Protein AF-A0AAD2CI88-F1 (afdb_monomer)

Radius of gyration: 30.56 Å; Cα contacts (8 Å, |Δi|>4): 1218; chains: 1; bounding box: 74×88×108 Å

Solvent-accessible surface area (backbone atoms only — not comparable to full-atom values): 35414 Å² total; per-residue (Å²): 137,89,85,87,88,86,86,88,86,83,91,82,88,84,83,92,80,89,82,88,83,88,84,79,89,81,93,81,83,82,85,84,79,90,78,85,81,83,79,87,83,88,81,89,80,89,86,83,88,88,83,92,88,80,89,84,87,88,83,90,80,83,90,82,88,82,75,77,81,75,68,67,74,74,67,67,76,76,66,79,84,73,79,60,96,76,80,65,57,70,57,57,52,53,48,46,48,33,48,57,54,21,67,48,64,46,32,36,42,23,34,63,41,75,59,78,66,68,66,39,58,63,56,48,38,48,46,55,69,71,53,85,77,88,59,30,49,41,25,52,69,51,36,17,25,43,18,31,18,50,46,49,50,43,48,74,73,64,55,44,35,74,95,76,44,50,28,28,37,35,36,30,16,28,45,42,80,63,30,44,57,44,52,20,32,19,36,50,17,22,48,70,37,85,64,34,42,26,36,36,37,57,73,33,27,53,40,52,47,51,52,50,20,51,73,64,75,23,62,25,33,35,35,32,40,42,52,63,48,61,80,62,38,34,27,39,42,40,31,40,65,90,41,66,42,45,47,70,56,45,52,54,32,42,53,46,15,43,58,49,48,50,53,36,54,76,71,63,36,55,76,92,52,71,96,57,83,62,64,64,59,78,41,81,47,87,53,64,70,61,47,42,52,53,51,47,56,50,34,53,39,50,48,66,42,88,84,65,88,64,92,69,70,77,41,71,33,57,90,38,32,40,22,44,30,10,35,13,13,39,38,23,63,55,54,54,46,44,40,68,26,34,25,44,50,86,59,44,37,49,45,62,65,38,47,77,26,90,86,40,70,16,37,52,84,37,66,68,57,46,50,51,42,46,47,42,21,63,78,64,68,31,61,29,24,39,30,23,14,20,25,21,30,24,34,20,34,30,38,44,38,96,87,68,57,59,44,79,34,44,34,62,54,38,52,47,50,51,42,59,52,38,42,70,76,45,65,54,28,20,41,20,23,30,64,83,62,53,57,31,47,48,52,44,34,43,74,60,48,31,41,73,41,63,28,44,69,52,70,72,50,19,38,53,55,14,59,75,26,48,91,42,97,56,26,21,48,29,16,41,38,57,82,23,36,34,18,31,51,91,66,70,51,45,40,21,14,64,61,52,47,34,57,55,50,18,52,49,42,46,37,56,76,69,69,48,96,62,48,73,58,63,79,50,67,80,52,56,75,63,84,33,74,49,80,45,72,33,33,26,67,84,62,34,54,69,60,44,52,57,50,46,58,53,44,50,53,50,48,54,59,53,37,70,38,92,92,46,60,43,41,75,47,83,78,60,73,56,61,51,36,32,32,62,46,92,86,54,22,33,39,32,43,30,76,47,95,86,50,38,30,37,41,38,39,39,37,18,84,34,71,66,54,38,41,66,73,47,44,53,56,46,54,62,63,42,54,92,45,57,83,52,33,44,54,64,63,65,74,71,101

Sequence (641 aa):
MKLTIFYLLPCAAWTFVSKAPSSRNAAVPHPRNNYENPAPSTRILSALGPSIGSDGDLMAGGKTTTSSPIDDAYLTGFFVSDCDNTNMPPTLKKILQSIDDLASGSDVRGRFIDHPRLGNLREVTKAIVQDNSNLPALTPFATHCLGYAFATMLKKQGFTGRRGEDVVVCIGRDPRSHGSRLADVFGRGAEAVDGVRVVYTGIATTPSLFSFCRSSRCDGGVMVTASHLPADRNGLKFFTADGGFEKKQIAEMIDIAKQYAQRWHDMGMIPPSSGSDGVFCSEWVDWMPYYEDELKASLMKEVFGRGSQEEHSEKPLEGLKIVLNSGNGSGGFFRKVLSDLGADMSASLHTEPLASFPAGIPNPENDEMMKETIEACRSSEADMGILLDTDADRCGMVLKSRNHGYEPLIKNRLIAMMGVIMARQSPGCAIVTDSVTSTGLSAFLNDLGLIHIRHVRGYANVIRKARSFAETIVNAETAIETSGHCALKENDYLDDGTYTAIKVIGLMARAKATNADSYVLDLISSLQELPLVSELRLTAVDGKLDTLARVFDVVEQNIELYCAKEDNNWLIDSDNQEGIRVSTGDDGGYFMIRKSLHDPVLSLQIESTSREDAVGVVVNPLLSIFEDNRSDVDLSSLRAF

Foldseek 3Di:
DDDDDDDDDDDDDDDDDDDDDDDDDDDDDDDDDDDDDDDDDDDDDDDDDDDDDDDDDDDDDDDDDDDDDDDVVVVVVPDPPPPDPPPDDPLLVQVLVLLVQQQDFLWGKWFEFEFDLWDFSVRVSVSVVPDPPPIRYDYLLSLLLLLLLQLVVLVVVPQQAPPNAAAEEEEEEKLQPCQQSSLQSSQNSNPVDPRYFYEYAYHAFPLLQLVVLLVVNHQKYWYWAPWQDDLSMIIIWIDHNQGTGGSVSSNSSSVSSSVVSVVRVVVRTGDRGDPDSGRDTPYYDHRVVVVLVVLLVLLVCLQPPPDPPDDDPLQLQAPAEEEEEALLASCLCVLVSNVSNHYRHPLYHNSHRDSVSPQHFFFLPDPSSVVVQLVSCQVVVGQKYWGAIRSQLFIKMWHQDPPPGIDICAALNLVLLVLLLCLVVPNAAEAEEELQHFLLSCVSSVVSNYHYAYDHDDLRGQLVVQVVCCPPPNRHQWRAYSRGQIAGVVSVGRRGRSSSVSNVSSVVSNCVVVVPPDGSSVSCVSRDAAPDKDKDKKAFPVFDLVLLVVLLVQLLVLVVVVCPDPPAQWDWDPSRDFRTKTARHPSRWIWGWGQDSSGRIIIIITGDNDPVCCCVRPLVSSCVSCVVVCNGIPCVRSVVD

InterPro domains:
  IPR005841 Alpha-D-phosphohexomutase superfamily [PR00509] (220-234)
  IPR005841 Alpha-D-phosphohexomutase superfamily [PR00509] (319-338)
  IPR005841 Alpha-D-phosphohexomutase superfamily [PR00509] (353-366)
  IPR005841 Alpha-D-phosphohexomutase superfamily [PR00509] (382-397)
  IPR005844 Alpha-D-phosphohexomutase, alpha/beta/alpha domain I [PF02878] (138-255)
  IPR005845 Alpha-D-phosphohexomutase, alpha/beta/alpha domain II [PF02879] (318-399)
  IPR005846 Alpha-D-phosphohexomutase, alpha/beta/alpha domain III [PF02880] (412-515)
  IPR016055 Alpha-D-phosphohexomutase, alpha/beta/alpha I/II/III [SSF53738] (137-297)
  IPR016055 Alpha-D-phosphohexomutase, alpha/beta/alpha I/II/III [SSF53738] (314-400)
  IPR016055 Alpha-D-phosphohexomutase, alpha/beta/alpha I/II/III [SSF53738] (412-514)
  IPR050060 Phosphoglucosamine mutase [PTHR42946] (100-620)

Structure (mmCIF, N/CA/C/O backbone):
data_AF-A0AAD2CI88-F1
#
_entry.id   AF-A0AAD2CI88-F1
#
loop_
_atom_site.group_PDB
_atom_site.id
_atom_site.type_symbol
_atom_site.label_atom_id
_atom_site.label_alt_id
_atom_site.label_comp_id
_atom_site.label_asym_id
_atom_site.label_entity_id
_atom_site.label_seq_id
_atom_site.pdbx_PDB_ins_code
_atom_site.Cartn_x
_atom_site.Cartn_y
_atom_site.Cartn_z
_atom_site.occupancy
_atom_site.B_iso_or_equiv
_atom_site.auth_seq_id
_atom_site.auth_comp_id
_atom_site.auth_asym_id
_atom_site.auth_atom_id
_atom_site.pdbx_PDB_model_num
ATOM 1 N N . MET A 1 1 ? 45.113 -13.244 28.936 1.00 31.86 1 MET A N 1
ATOM 2 C CA . MET A 1 1 ? 45.527 -14.535 28.346 1.00 31.86 1 MET A CA 1
ATOM 3 C C . MET A 1 1 ? 44.259 -15.315 28.035 1.00 31.86 1 MET A C 1
ATOM 5 O O . MET A 1 1 ? 43.487 -15.559 28.949 1.00 31.86 1 MET A O 1
ATOM 9 N N . LYS A 1 2 ? 43.985 -15.551 26.747 1.00 29.66 2 LYS A N 1
ATOM 10 C CA . LYS A 1 2 ? 42.793 -16.240 26.223 1.00 29.66 2 LYS A CA 1
ATOM 11 C C . LYS A 1 2 ? 42.933 -17.752 26.423 1.00 29.66 2 LYS A C 1
ATOM 13 O O . LYS A 1 2 ? 44.027 -18.257 26.192 1.00 29.66 2 LYS A O 1
ATOM 18 N N . LEU A 1 3 ? 41.844 -18.460 26.718 1.00 26.05 3 LEU A N 1
ATOM 19 C CA . LEU A 1 3 ? 41.716 -19.870 26.345 1.00 26.05 3 LEU A CA 1
ATOM 20 C C . LEU A 1 3 ? 40.320 -20.119 25.762 1.00 26.05 3 LEU A C 1
ATOM 22 O O . LEU A 1 3 ? 39.302 -19.886 26.406 1.00 26.05 3 LEU A O 1
ATOM 26 N N . THR A 1 4 ? 40.333 -20.537 24.503 1.00 30.56 4 THR A N 1
ATOM 27 C CA . THR A 1 4 ? 39.201 -20.858 23.635 1.00 30.56 4 THR A CA 1
ATOM 28 C C . THR A 1 4 ? 38.898 -22.351 23.759 1.00 30.56 4 THR A C 1
ATOM 30 O O . THR A 1 4 ? 39.833 -23.151 23.752 1.00 30.56 4 THR A O 1
ATOM 33 N N . ILE A 1 5 ? 37.623 -22.739 23.820 1.00 32.66 5 ILE A N 1
ATOM 34 C CA . ILE A 1 5 ? 37.182 -24.139 23.722 1.00 32.66 5 ILE A CA 1
ATOM 35 C C . ILE A 1 5 ? 36.408 -24.303 22.408 1.00 32.66 5 ILE A C 1
ATOM 37 O O . ILE A 1 5 ? 35.392 -23.648 22.197 1.00 32.66 5 ILE A O 1
ATOM 41 N N . PHE A 1 6 ? 36.920 -25.174 21.536 1.00 27.28 6 PHE A N 1
ATOM 42 C CA . PHE A 1 6 ? 36.255 -25.708 20.346 1.00 27.28 6 PHE A CA 1
ATOM 43 C C . PHE A 1 6 ? 35.729 -27.112 20.669 1.00 27.28 6 PHE A C 1
ATOM 45 O O . PHE A 1 6 ? 36.460 -27.907 21.258 1.00 27.28 6 PHE A O 1
ATOM 52 N N . TYR A 1 7 ? 34.516 -27.438 20.220 1.00 28.67 7 TYR A N 1
ATOM 53 C CA . TYR A 1 7 ? 34.038 -28.818 20.108 1.00 28.67 7 TYR A CA 1
ATOM 54 C C . TYR A 1 7 ? 33.709 -29.139 18.645 1.00 28.67 7 TYR A C 1
ATOM 56 O O . TYR A 1 7 ? 32.973 -28.414 17.980 1.00 28.67 7 TYR A O 1
ATOM 64 N N . LEU A 1 8 ? 34.314 -30.230 18.172 1.00 25.98 8 LEU A N 1
ATOM 65 C CA . LEU A 1 8 ? 34.150 -30.897 16.880 1.00 25.98 8 LEU A CA 1
ATOM 66 C C . LEU A 1 8 ? 33.078 -31.991 16.989 1.00 25.98 8 LEU A C 1
ATOM 68 O O . LEU A 1 8 ? 33.104 -32.742 17.960 1.00 25.98 8 LEU A O 1
ATOM 72 N N . LEU A 1 9 ? 32.247 -32.163 15.955 1.00 27.36 9 LEU A N 1
ATOM 73 C CA . LEU A 1 9 ? 31.550 -33.416 15.611 1.00 27.36 9 LEU A CA 1
ATOM 74 C C . LEU A 1 9 ? 31.450 -33.542 14.065 1.00 27.36 9 LEU A C 1
ATOM 76 O O . LEU A 1 9 ? 31.544 -32.523 13.380 1.00 27.36 9 LEU A O 1
ATOM 80 N N . PRO A 1 10 ? 31.355 -34.766 13.498 1.00 34.53 10 PRO A N 1
ATOM 81 C CA . PRO A 1 10 ? 32.061 -35.127 12.267 1.00 34.53 10 PRO A CA 1
ATOM 82 C C . PRO A 1 10 ? 31.177 -35.367 11.030 1.00 34.53 10 PRO A C 1
ATOM 84 O O . PRO A 1 10 ? 30.006 -35.728 11.122 1.00 34.53 10 PRO A O 1
ATOM 87 N N . CYS A 1 11 ? 31.816 -35.254 9.860 1.00 23.48 11 CYS A N 1
ATOM 88 C CA . CYS A 1 11 ? 31.348 -35.734 8.559 1.00 23.48 11 CYS A CA 1
ATOM 89 C C . CYS A 1 11 ? 31.161 -37.259 8.526 1.00 23.48 11 CYS A C 1
ATOM 91 O O . CYS A 1 11 ? 32.063 -38.003 8.911 1.00 23.48 11 CYS A O 1
ATOM 93 N N . ALA A 1 12 ? 30.071 -37.716 7.908 1.00 27.89 12 ALA A N 1
ATOM 94 C CA . ALA A 1 12 ? 29.965 -39.058 7.343 1.00 27.89 12 ALA A CA 1
ATOM 95 C C . ALA A 1 12 ? 29.421 -38.962 5.909 1.00 27.89 12 ALA A C 1
ATOM 97 O O . ALA A 1 12 ? 28.292 -38.535 5.680 1.00 27.89 12 ALA A O 1
ATOM 98 N N . ALA A 1 13 ? 30.263 -39.343 4.950 1.00 25.88 13 ALA A N 1
ATOM 99 C CA . ALA A 1 13 ? 29.931 -39.526 3.545 1.00 25.88 13 ALA A CA 1
ATOM 100 C C . ALA A 1 13 ? 29.428 -40.957 3.322 1.00 25.88 13 ALA A C 1
ATOM 102 O O . ALA A 1 13 ? 30.068 -41.891 3.801 1.00 25.88 13 ALA A O 1
ATOM 103 N N . TRP A 1 14 ? 28.346 -41.136 2.560 1.00 24.45 14 TRP A N 1
ATOM 104 C CA . TRP A 1 14 ? 27.978 -42.426 1.967 1.00 24.45 14 TRP A CA 1
ATOM 105 C C . TRP A 1 14 ? 27.613 -42.249 0.490 1.00 24.45 14 TRP A C 1
ATOM 107 O O . TRP A 1 14 ? 26.975 -41.282 0.081 1.00 24.45 14 TRP A O 1
ATOM 117 N N . THR A 1 15 ? 28.125 -43.184 -0.297 1.00 25.20 15 THR A N 1
ATOM 118 C CA . THR A 1 15 ? 28.260 -43.227 -1.752 1.00 25.20 15 THR A CA 1
ATOM 119 C C . THR A 1 15 ? 27.010 -43.738 -2.476 1.00 25.20 15 THR A C 1
ATOM 121 O O . THR A 1 15 ? 26.271 -44.583 -1.979 1.00 25.20 15 THR A O 1
ATOM 124 N N . PHE A 1 16 ? 26.831 -43.253 -3.708 1.00 25.02 16 PHE A N 1
ATOM 125 C CA . PHE A 1 16 ? 25.882 -43.728 -4.720 1.00 25.02 16 PHE A CA 1
ATOM 126 C C . PHE A 1 16 ? 26.216 -45.142 -5.228 1.00 25.02 16 PHE A C 1
ATOM 128 O O . PHE A 1 16 ? 27.348 -45.365 -5.650 1.00 25.02 16 PHE A O 1
ATOM 135 N N . VAL A 1 17 ? 25.208 -46.019 -5.354 1.00 24.70 17 VAL A N 1
ATOM 136 C CA . VAL A 1 17 ? 25.093 -47.012 -6.445 1.00 24.70 17 VAL A CA 1
ATOM 137 C C . VAL A 1 17 ? 23.618 -47.182 -6.834 1.00 24.70 17 VAL A C 1
ATOM 139 O O . VAL A 1 17 ? 22.725 -47.249 -5.996 1.00 24.70 17 VAL A O 1
ATOM 142 N N . SER A 1 18 ? 23.408 -47.231 -8.145 1.00 26.42 18 SER A N 1
ATOM 143 C CA . SER A 1 18 ? 22.168 -47.303 -8.911 1.00 26.42 18 SER A CA 1
ATOM 144 C C . SER A 1 18 ? 21.397 -48.626 -8.802 1.00 26.42 18 SER A C 1
ATOM 146 O O . SER A 1 18 ? 21.987 -49.701 -8.695 1.00 26.42 18 SER A O 1
ATOM 148 N N . LYS A 1 19 ? 20.068 -48.552 -8.981 1.00 24.22 19 LYS A N 1
ATOM 149 C CA . LYS A 1 19 ? 19.267 -49.562 -9.699 1.00 24.22 19 LYS A CA 1
ATOM 150 C C . LYS A 1 19 ? 17.873 -49.020 -10.044 1.00 24.22 19 LYS A C 1
ATOM 152 O O . LYS A 1 19 ? 17.074 -48.725 -9.165 1.00 24.22 19 LYS A O 1
ATOM 157 N N . ALA A 1 20 ? 17.608 -48.906 -11.342 1.00 23.66 20 ALA A N 1
ATOM 158 C CA . ALA A 1 20 ? 16.289 -48.660 -11.919 1.00 23.66 20 ALA A CA 1
ATOM 159 C C . ALA A 1 20 ? 15.438 -49.944 -11.935 1.00 23.66 20 ALA A C 1
ATOM 161 O O . ALA A 1 20 ? 15.999 -51.043 -11.992 1.00 23.66 20 ALA A O 1
ATOM 162 N N . PRO A 1 21 ? 14.107 -49.809 -12.055 1.00 26.84 21 PRO A N 1
ATOM 163 C CA . PRO A 1 21 ? 13.324 -50.750 -12.836 1.00 26.84 21 PRO A CA 1
ATOM 164 C C . PRO A 1 21 ? 12.562 -50.061 -13.977 1.00 26.84 21 PRO A C 1
ATOM 166 O O . PRO A 1 21 ? 11.959 -49.001 -13.847 1.00 26.84 21 PRO A O 1
ATOM 169 N N . SER A 1 22 ? 12.612 -50.737 -15.117 1.00 24.64 22 SER A N 1
ATOM 170 C CA . SER A 1 22 ? 11.920 -50.477 -16.373 1.00 24.64 22 SER A CA 1
ATOM 171 C C . SER A 1 22 ? 10.394 -50.571 -16.273 1.00 24.64 22 SER A C 1
ATOM 173 O O . SER A 1 22 ? 9.884 -51.554 -15.740 1.00 24.64 22 SER A O 1
ATOM 175 N N . SER A 1 23 ? 9.672 -49.694 -16.973 1.00 26.47 23 SER A N 1
ATOM 176 C CA . SER A 1 23 ? 8.455 -50.098 -17.688 1.00 26.47 23 SER A CA 1
ATOM 177 C C . SER A 1 23 ? 8.267 -49.266 -18.961 1.00 26.47 23 SER A C 1
ATOM 179 O O . SER A 1 23 ? 8.644 -48.100 -19.041 1.00 26.47 23 SER A O 1
ATOM 181 N N . ARG A 1 24 ? 7.810 -49.959 -20.004 1.00 25.48 24 ARG A N 1
ATOM 182 C CA . ARG A 1 24 ? 7.698 -49.526 -21.396 1.00 25.48 24 ARG A CA 1
ATOM 183 C C . ARG A 1 24 ? 6.385 -48.776 -21.638 1.00 25.48 24 ARG A C 1
ATOM 185 O O . ARG A 1 24 ? 5.359 -49.173 -21.107 1.00 25.48 24 ARG A O 1
ATOM 192 N N . ASN A 1 25 ? 6.458 -47.799 -22.542 1.00 26.94 25 ASN A N 1
ATOM 193 C CA . ASN A 1 25 ? 5.463 -47.388 -23.540 1.00 26.94 25 ASN A CA 1
ATOM 194 C C . ASN A 1 25 ? 3.981 -47.719 -23.282 1.00 26.94 25 ASN A C 1
ATOM 196 O O . ASN A 1 25 ? 3.535 -48.833 -23.547 1.00 26.94 25 ASN A O 1
ATOM 200 N N . ALA A 1 26 ? 3.201 -46.672 -23.016 1.00 25.34 26 ALA A N 1
ATOM 201 C CA . ALA A 1 26 ? 1.853 -46.527 -23.557 1.00 25.34 26 ALA A CA 1
ATOM 202 C C . ALA A 1 26 ? 1.601 -45.037 -23.837 1.00 25.34 26 ALA A C 1
ATOM 204 O O . ALA A 1 26 ? 1.372 -44.245 -22.929 1.00 25.34 26 ALA A O 1
ATOM 205 N N . ALA A 1 27 ? 1.709 -44.655 -25.109 1.00 28.36 27 ALA A N 1
ATOM 206 C CA . ALA A 1 27 ? 1.238 -43.370 -25.601 1.00 28.36 27 ALA A CA 1
ATOM 207 C C . ALA A 1 27 ? -0.298 -43.372 -25.599 1.00 28.36 27 ALA A C 1
ATOM 209 O O . ALA A 1 27 ? -0.910 -44.293 -26.141 1.00 28.36 27 ALA A O 1
ATOM 210 N N . VAL A 1 28 ? -0.910 -42.339 -25.018 1.00 27.20 28 VAL A N 1
ATOM 211 C CA . VAL A 1 28 ? -2.350 -42.047 -25.101 1.00 27.20 28 VAL A CA 1
ATOM 212 C C . VAL A 1 28 ? -2.492 -40.541 -25.399 1.00 27.20 28 VAL A C 1
ATOM 214 O O . VAL A 1 28 ? -1.678 -39.759 -24.909 1.00 27.20 28 VAL A O 1
ATOM 217 N N . PRO A 1 29 ? -3.408 -40.135 -26.299 1.00 27.83 29 PRO A N 1
ATOM 218 C CA . PRO A 1 29 ? -3.154 -39.065 -27.261 1.00 27.83 29 PRO A CA 1
ATOM 219 C C . PRO A 1 29 ? -3.610 -37.673 -26.805 1.00 27.83 29 PRO A C 1
ATOM 221 O O . PRO A 1 29 ? -4.625 -37.519 -26.131 1.00 27.83 29 PRO A O 1
ATOM 224 N N . HIS A 1 30 ? -2.897 -36.650 -27.283 1.00 29.80 30 HIS A N 1
ATOM 225 C CA . HIS A 1 30 ? -3.338 -35.257 -27.248 1.00 29.80 30 HIS A CA 1
ATOM 226 C C . HIS A 1 30 ? -4.607 -35.050 -28.099 1.00 29.80 30 HIS A C 1
ATOM 228 O O . HIS A 1 30 ? -4.664 -35.546 -29.232 1.00 29.80 30 HIS A O 1
ATOM 234 N N . PRO A 1 31 ? -5.602 -34.280 -27.622 1.00 27.69 31 PRO A N 1
ATOM 235 C CA . PRO A 1 31 ? -6.733 -33.878 -28.445 1.00 27.69 31 PRO A CA 1
ATOM 236 C C . PRO A 1 31 ? -6.278 -32.863 -29.505 1.00 27.69 31 PRO A C 1
ATOM 238 O O . PRO A 1 31 ? -5.734 -31.803 -29.198 1.00 27.69 31 PRO A O 1
ATOM 241 N N . ARG A 1 32 ? -6.494 -33.221 -30.776 1.00 25.70 32 ARG A N 1
ATOM 242 C CA . ARG A 1 32 ? -6.332 -32.348 -31.944 1.00 25.70 32 ARG A CA 1
ATOM 243 C C . ARG A 1 32 ? -7.400 -31.254 -31.903 1.00 25.70 32 ARG A C 1
ATOM 245 O O . ARG A 1 32 ? -8.578 -31.575 -32.016 1.00 25.70 32 ARG A O 1
ATOM 252 N N . ASN A 1 33 ? -6.988 -29.991 -31.834 1.00 28.31 33 ASN A N 1
ATOM 253 C CA . ASN A 1 33 ? -7.818 -28.876 -32.279 1.00 28.31 33 ASN A CA 1
ATOM 254 C C . ASN A 1 33 ? -7.381 -28.472 -33.690 1.00 28.31 33 ASN A C 1
ATOM 256 O O . ASN A 1 33 ? -6.236 -28.086 -33.921 1.00 28.31 33 ASN A O 1
ATOM 260 N N . ASN A 1 34 ? -8.315 -28.628 -34.625 1.00 27.23 34 ASN A N 1
ATOM 261 C CA . ASN A 1 34 ? -8.201 -28.263 -36.028 1.00 27.23 34 ASN A CA 1
ATOM 262 C C . ASN A 1 34 ? -8.184 -26.737 -36.181 1.00 27.23 34 ASN A C 1
ATOM 264 O O . ASN A 1 34 ? -9.190 -26.087 -35.915 1.00 27.23 34 ASN A O 1
ATOM 268 N N . TYR A 1 35 ? -7.088 -26.198 -36.704 1.00 26.55 35 TYR A N 1
ATOM 269 C CA . TYR A 1 35 ? -7.103 -24.967 -37.490 1.00 26.55 35 TYR A CA 1
ATOM 270 C C . TYR A 1 35 ? -6.296 -25.237 -38.760 1.00 26.55 35 TYR A C 1
ATOM 272 O O . TYR A 1 35 ? -5.066 -25.271 -38.748 1.00 26.55 35 TYR A O 1
ATOM 280 N N . GLU A 1 36 ? -7.009 -25.527 -39.847 1.00 26.23 36 GLU A N 1
ATOM 281 C CA . GLU A 1 36 ? -6.438 -25.627 -41.186 1.00 26.23 36 GLU A CA 1
ATOM 282 C C . GLU A 1 36 ? -6.084 -24.220 -41.691 1.00 26.23 36 GLU A C 1
ATOM 284 O O . GLU A 1 36 ? -6.937 -23.340 -41.789 1.00 26.23 36 GLU A O 1
ATOM 289 N N . ASN A 1 37 ? -4.808 -24.021 -42.019 1.00 26.50 37 ASN A N 1
ATOM 290 C CA . ASN A 1 37 ? -4.318 -22.897 -42.814 1.00 26.50 37 ASN A CA 1
ATOM 291 C C . ASN A 1 37 ? -4.757 -23.064 -44.279 1.00 26.50 37 ASN A C 1
ATOM 293 O O . ASN A 1 37 ? -4.452 -24.108 -44.862 1.00 26.50 37 ASN A O 1
ATOM 297 N N . PRO A 1 38 ? -5.302 -22.036 -44.950 1.00 29.86 38 PRO A N 1
ATOM 298 C CA . PRO A 1 38 ? -5.234 -21.961 -46.397 1.00 29.86 38 PRO A CA 1
ATOM 299 C C . PRO A 1 38 ? -3.995 -21.164 -46.835 1.00 29.86 38 PRO A C 1
ATOM 301 O O . PRO A 1 38 ? -3.827 -19.989 -46.516 1.00 29.86 38 PRO A O 1
ATOM 304 N N . ALA A 1 39 ? -3.127 -21.832 -47.598 1.00 28.03 39 ALA A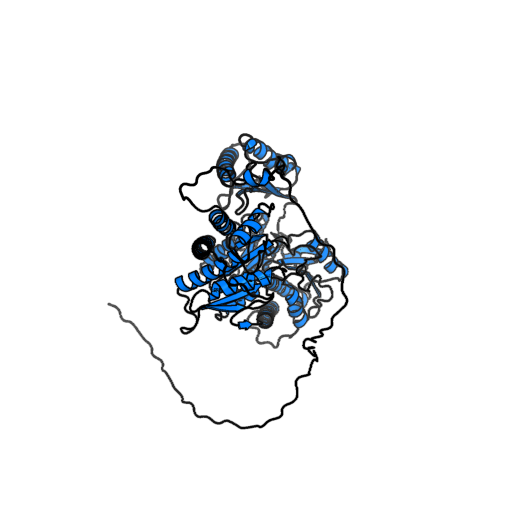 N 1
ATOM 305 C CA . ALA A 1 39 ? -2.051 -21.229 -48.382 1.00 28.03 39 ALA A CA 1
ATOM 306 C C . ALA A 1 39 ? -2.614 -20.354 -49.535 1.00 28.03 39 ALA A C 1
ATOM 308 O O . ALA A 1 39 ? -3.770 -20.529 -49.931 1.00 28.03 39 ALA A O 1
ATOM 309 N N . PRO A 1 40 ? -1.829 -19.412 -50.098 1.00 27.80 40 PRO A N 1
ATOM 310 C CA . PRO A 1 40 ? -2.351 -18.328 -50.926 1.00 27.80 40 PRO A CA 1
ATOM 311 C C . PRO A 1 40 ? -2.617 -18.779 -52.368 1.00 27.80 40 PRO A C 1
ATOM 313 O O . PRO A 1 40 ? -1.747 -19.344 -53.030 1.00 27.80 40 PRO A O 1
ATOM 316 N N . SER A 1 41 ? -3.811 -18.486 -52.888 1.00 26.42 41 SER A N 1
ATOM 317 C CA . SER A 1 41 ? -4.148 -18.720 -54.293 1.00 26.42 41 SER A CA 1
ATOM 318 C C . SER A 1 41 ? -3.737 -17.537 -55.172 1.00 26.42 41 SER A C 1
ATOM 320 O O . SER A 1 41 ? -4.314 -16.453 -55.101 1.00 26.42 41 SER A O 1
ATOM 322 N N . THR A 1 42 ? -2.783 -17.784 -56.060 1.00 27.50 42 THR A N 1
ATOM 323 C CA . THR A 1 42 ? -2.518 -17.030 -57.285 1.00 27.50 42 THR A CA 1
ATOM 324 C C . THR A 1 42 ? -3.704 -17.132 -58.251 1.00 27.50 42 THR A C 1
ATOM 326 O O . THR A 1 42 ? -4.091 -18.234 -58.633 1.00 27.50 42 THR A O 1
ATOM 329 N N . ARG A 1 43 ? -4.229 -15.997 -58.738 1.00 25.78 43 ARG A N 1
ATOM 330 C CA . ARG A 1 43 ? -4.916 -15.929 -60.041 1.00 25.78 43 ARG A CA 1
ATOM 331 C C . ARG A 1 43 ? -4.613 -14.625 -60.778 1.00 25.78 43 ARG A C 1
ATOM 333 O O . ARG A 1 43 ? -4.894 -13.532 -60.306 1.00 25.78 43 ARG A O 1
ATOM 340 N N . ILE A 1 44 ? -4.037 -14.827 -61.958 1.00 26.30 44 ILE A N 1
ATOM 341 C CA . ILE A 1 44 ? -3.887 -13.922 -63.099 1.00 26.30 44 ILE A CA 1
ATOM 342 C C . ILE A 1 44 ? -5.173 -13.987 -63.944 1.00 26.30 44 ILE A C 1
ATOM 344 O O . ILE A 1 44 ? -5.774 -15.060 -64.000 1.00 26.30 44 ILE A O 1
ATOM 348 N N . LEU A 1 45 ? -5.534 -12.869 -64.598 1.00 25.56 45 LEU A N 1
ATOM 349 C CA . LEU A 1 45 ? -6.178 -12.668 -65.929 1.00 25.56 45 LEU A CA 1
ATOM 350 C C . LEU A 1 45 ? -6.747 -11.223 -65.919 1.00 25.56 45 LEU A C 1
ATOM 352 O O . LEU A 1 45 ? -7.567 -10.913 -65.064 1.00 25.56 45 LEU A O 1
ATOM 356 N N . SER A 1 46 ? -6.178 -10.218 -66.609 1.00 25.38 46 SER A N 1
ATOM 357 C CA . SER A 1 46 ? -6.330 -9.868 -68.047 1.00 25.38 46 SER A CA 1
ATOM 358 C C . SER A 1 46 ? -7.800 -9.900 -68.522 1.00 25.38 46 SER A C 1
ATOM 360 O O . SER A 1 46 ? -8.531 -10.814 -68.178 1.00 25.38 46 SER A O 1
ATOM 362 N N . ALA A 1 47 ? -8.366 -8.981 -69.306 1.00 26.28 47 ALA A N 1
ATOM 363 C CA . ALA A 1 47 ? -7.935 -7.813 -70.072 1.00 26.28 47 ALA A CA 1
ATOM 364 C C . ALA A 1 47 ? -9.203 -6.999 -70.443 1.00 26.28 47 ALA A C 1
ATOM 366 O O . ALA A 1 47 ? -10.299 -7.545 -70.345 1.00 26.28 47 ALA A O 1
ATOM 367 N N . LEU A 1 48 ? -9.044 -5.750 -70.912 1.00 27.31 48 LEU A N 1
ATOM 368 C CA . LEU A 1 48 ? -9.701 -5.135 -72.094 1.00 27.31 48 LEU A CA 1
ATOM 369 C C . LEU A 1 48 ? -9.412 -3.611 -72.102 1.00 27.31 48 LEU A C 1
ATOM 371 O O . LEU A 1 48 ? -9.822 -2.897 -71.194 1.00 27.31 48 LEU A O 1
ATOM 375 N N . GLY A 1 49 ? -8.651 -3.136 -73.102 1.00 26.59 49 GLY A N 1
ATOM 376 C CA . GLY A 1 49 ? -8.387 -1.705 -73.387 1.00 26.59 49 GLY A CA 1
ATOM 377 C C . GLY A 1 49 ? -9.429 -1.098 -74.349 1.00 26.59 49 GLY A C 1
ATOM 378 O O . GLY A 1 49 ? -10.559 -1.577 -74.361 1.00 26.59 49 GLY A O 1
ATOM 379 N N . PRO A 1 50 ? -9.048 -0.235 -75.318 1.00 48.94 50 PRO A N 1
ATOM 380 C CA . PRO A 1 50 ? -8.288 1.028 -75.223 1.00 48.94 50 PRO A CA 1
ATOM 381 C C . PRO A 1 50 ? -8.915 2.177 -76.079 1.00 48.94 50 PRO A C 1
ATOM 383 O O . PRO A 1 50 ? -9.740 1.911 -76.945 1.00 48.94 50 PRO A O 1
ATOM 386 N N . SER A 1 51 ? -8.453 3.432 -75.933 1.00 27.23 51 SER A N 1
ATOM 387 C CA . SER A 1 51 ? -8.395 4.466 -77.011 1.00 27.23 51 SER A CA 1
ATOM 388 C C . SER A 1 51 ? -7.695 5.733 -76.475 1.00 27.23 51 SER A C 1
ATOM 390 O O . SER A 1 51 ? -8.168 6.305 -75.499 1.00 27.23 51 SER A O 1
ATOM 392 N N . ILE A 1 52 ? -6.456 6.061 -76.863 1.00 29.39 52 ILE A N 1
ATOM 393 C CA . ILE A 1 52 ? -6.004 6.847 -78.040 1.00 29.39 52 ILE A CA 1
ATOM 394 C C . ILE A 1 52 ? -6.530 8.295 -78.074 1.00 29.39 52 ILE A C 1
ATOM 396 O O . ILE A 1 52 ? -7.723 8.524 -78.243 1.00 29.39 52 ILE A O 1
ATOM 400 N N . GLY A 1 53 ? -5.585 9.243 -78.029 1.00 25.66 53 GLY A N 1
ATOM 401 C CA . GLY A 1 53 ? -5.726 10.652 -78.406 1.00 25.66 53 GLY A CA 1
ATOM 402 C C . GLY A 1 53 ? -4.413 11.404 -78.149 1.00 25.66 53 GLY A C 1
ATOM 403 O O . GLY A 1 53 ? -4.035 11.579 -76.996 1.00 25.66 53 GLY A O 1
ATOM 404 N N . SER A 1 54 ? -3.697 11.749 -79.220 1.00 26.47 54 SER A N 1
ATOM 405 C CA . SER A 1 54 ? -2.348 12.328 -79.274 1.00 26.47 54 SER A CA 1
ATOM 406 C C . SER A 1 54 ? -2.345 13.854 -79.470 1.00 26.47 54 SER A C 1
ATOM 408 O O . SER A 1 54 ? -3.349 14.401 -79.915 1.00 26.47 54 SER A O 1
ATOM 410 N N . ASP A 1 55 ? -1.171 14.459 -79.214 1.00 29.23 55 ASP A N 1
ATOM 411 C CA . ASP A 1 55 ? -0.648 15.764 -79.688 1.00 29.23 55 ASP A CA 1
ATOM 412 C C . ASP A 1 55 ? -1.414 17.038 -79.256 1.00 29.23 55 ASP A C 1
ATOM 414 O O . ASP A 1 55 ? -2.632 17.069 -79.212 1.00 29.23 55 ASP A O 1
ATOM 418 N N . GLY A 1 56 ? -0.820 18.183 -78.918 1.00 26.67 56 GLY A N 1
ATOM 419 C CA . GLY A 1 56 ? 0.543 18.698 -78.936 1.00 26.67 56 GLY A CA 1
ATOM 420 C C . GLY A 1 56 ? 0.496 20.203 -78.583 1.00 26.67 56 GLY A C 1
ATOM 421 O O . GLY A 1 56 ? -0.578 20.777 -78.418 1.00 26.67 56 GLY A O 1
ATOM 422 N N . ASP A 1 57 ? 1.679 20.809 -78.529 1.00 26.97 57 ASP A N 1
ATOM 423 C CA . ASP A 1 57 ? 2.005 22.244 -78.553 1.00 26.97 57 ASP A CA 1
ATOM 424 C C . ASP A 1 57 ? 2.156 23.106 -77.280 1.00 26.97 57 ASP A C 1
ATOM 426 O O . ASP A 1 57 ? 1.324 23.216 -76.382 1.00 26.97 57 ASP A O 1
ATOM 430 N N . LEU A 1 58 ? 3.321 23.764 -77.310 1.00 29.98 58 LEU A N 1
ATOM 431 C CA . LEU A 1 58 ? 3.887 24.806 -76.464 1.00 29.98 58 LEU A CA 1
ATOM 432 C C . LEU A 1 58 ? 3.088 26.115 -76.535 1.00 29.98 58 LEU A C 1
ATOM 434 O O . LEU A 1 58 ? 2.643 26.486 -77.612 1.00 29.98 58 LEU A O 1
ATOM 438 N N . MET A 1 59 ? 3.078 26.896 -75.447 1.00 27.81 59 MET A N 1
ATOM 439 C CA . MET A 1 59 ? 3.414 28.334 -75.457 1.00 27.81 59 MET A CA 1
ATOM 440 C C . MET A 1 59 ? 3.561 28.874 -74.021 1.00 27.81 59 MET A C 1
ATOM 442 O O . MET A 1 59 ? 2.870 28.463 -73.093 1.00 27.81 59 MET A O 1
ATOM 446 N N . ALA A 1 60 ? 4.507 29.796 -73.853 1.00 31.05 60 ALA A N 1
ATOM 447 C CA . ALA A 1 60 ? 4.924 30.414 -72.598 1.00 31.05 60 ALA A CA 1
ATOM 448 C C . ALA A 1 60 ? 3.950 31.492 -72.077 1.00 31.05 60 ALA A C 1
ATOM 450 O O . ALA A 1 60 ? 3.341 32.209 -72.867 1.00 31.05 60 ALA A O 1
ATOM 451 N N . GLY A 1 61 ? 3.905 31.700 -70.750 1.00 25.97 61 GLY A N 1
ATOM 452 C CA . GLY A 1 61 ? 3.286 32.898 -70.164 1.00 25.97 61 GLY A CA 1
ATOM 453 C C . GLY A 1 61 ? 3.109 32.908 -68.637 1.00 25.97 61 GLY A C 1
ATOM 454 O O . GLY A 1 61 ? 2.098 32.451 -68.136 1.00 25.97 61 GLY A O 1
ATOM 455 N N . GLY A 1 62 ? 4.081 33.489 -67.920 1.00 26.33 62 GLY A N 1
ATOM 456 C CA . GLY A 1 62 ? 3.891 34.424 -66.791 1.00 26.33 62 GLY A CA 1
ATOM 457 C C . GLY A 1 62 ? 3.071 34.063 -65.532 1.00 26.33 62 GLY A C 1
ATOM 458 O O . GLY A 1 62 ? 1.853 34.073 -65.558 1.00 26.33 62 GLY A O 1
ATOM 459 N N . LYS A 1 63 ? 3.791 34.006 -64.394 1.00 29.27 63 LYS A N 1
ATOM 460 C CA . LYS A 1 63 ? 3.465 34.560 -63.051 1.00 29.27 63 LYS A CA 1
ATOM 461 C C . LYS A 1 63 ? 2.086 34.246 -62.430 1.00 29.27 63 LYS A C 1
ATOM 463 O O . LYS A 1 63 ? 1.100 34.865 -62.784 1.00 29.27 63 LYS A O 1
ATOM 468 N N . THR A 1 64 ? 2.054 33.453 -61.355 1.00 26.25 64 THR A N 1
ATOM 469 C CA . THR A 1 64 ? 2.088 33.899 -59.937 1.00 26.25 64 THR A CA 1
ATOM 470 C C . THR A 1 64 ? 1.850 32.691 -59.030 1.00 26.25 64 THR A C 1
ATOM 472 O O . THR A 1 64 ? 0.848 31.998 -59.151 1.00 26.25 64 THR A O 1
ATOM 475 N N . THR A 1 65 ? 2.789 32.434 -58.125 1.00 27.62 65 THR A N 1
ATOM 476 C CA . THR A 1 65 ? 2.689 31.443 -57.052 1.00 27.62 65 THR A CA 1
ATOM 477 C C . THR A 1 65 ? 1.790 31.972 -55.938 1.00 27.62 65 THR A C 1
ATOM 479 O O . THR A 1 65 ? 2.163 32.924 -55.254 1.00 27.62 65 THR A O 1
ATOM 482 N N . THR A 1 66 ? 0.635 31.348 -55.719 1.00 27.86 66 THR A N 1
ATOM 483 C CA . THR A 1 66 ? -0.102 31.456 -54.455 1.00 27.86 66 THR A CA 1
ATOM 484 C C . THR A 1 66 ? 0.424 30.387 -53.505 1.00 27.86 66 THR A C 1
ATOM 486 O O . THR A 1 66 ? 0.101 29.208 -53.640 1.00 27.86 66 THR A O 1
ATOM 489 N N . SER A 1 67 ? 1.280 30.800 -52.574 1.00 29.98 67 SER A N 1
ATOM 490 C CA . SER A 1 67 ? 1.650 30.022 -51.395 1.00 29.98 67 SER A CA 1
ATOM 491 C C . SER A 1 67 ? 0.430 29.872 -50.485 1.00 29.98 67 SER A C 1
ATOM 493 O O . SER A 1 67 ? -0.113 30.874 -50.018 1.00 29.98 67 SER A O 1
ATOM 495 N N . SER A 1 68 ? 0.011 28.638 -50.213 1.00 32.69 68 SER A N 1
ATOM 496 C CA . SER A 1 68 ? -0.816 28.343 -49.040 1.00 32.69 68 SER A CA 1
ATOM 497 C C . SER A 1 68 ? -0.031 28.719 -47.774 1.00 32.69 68 SER A C 1
ATOM 499 O O . SER A 1 68 ? 1.182 28.484 -47.743 1.00 32.69 68 SER A O 1
ATOM 501 N N . PRO A 1 69 ? -0.664 29.319 -46.751 1.00 36.16 69 PRO A N 1
ATOM 502 C CA . PRO A 1 69 ? 0.041 29.690 -45.537 1.00 36.16 69 PRO A CA 1
ATOM 503 C C . PRO A 1 69 ? 0.466 28.417 -44.808 1.00 36.16 69 PRO A C 1
ATOM 505 O O . PRO A 1 69 ? -0.345 27.525 -44.563 1.00 36.16 69 PRO A O 1
ATOM 508 N N . ILE A 1 70 ? 1.760 28.329 -44.510 1.00 39.25 70 ILE A N 1
ATOM 509 C CA . ILE A 1 70 ? 2.283 27.392 -43.523 1.00 39.25 70 ILE A CA 1
ATOM 510 C C . ILE A 1 70 ? 1.647 27.783 -42.188 1.00 39.25 70 ILE A C 1
ATOM 512 O O . ILE A 1 70 ? 1.625 28.957 -41.831 1.00 39.25 70 ILE A O 1
ATOM 516 N N . ASP A 1 71 ? 1.091 26.793 -41.503 1.00 37.28 71 ASP A N 1
ATOM 517 C CA . ASP A 1 71 ? 0.434 26.923 -40.208 1.00 37.28 71 ASP A CA 1
ATOM 518 C C . ASP A 1 71 ? 1.435 27.477 -39.170 1.00 37.28 71 ASP A C 1
ATOM 520 O O . ASP A 1 71 ? 2.352 26.777 -38.731 1.00 37.28 71 ASP A O 1
ATOM 524 N N . ASP A 1 72 ? 1.293 28.755 -38.798 1.00 38.44 72 ASP A N 1
ATOM 525 C CA . ASP A 1 72 ? 2.190 29.484 -37.876 1.00 38.44 72 ASP A CA 1
ATOM 526 C C . ASP A 1 72 ? 2.223 28.878 -36.454 1.00 38.44 72 ASP A C 1
ATOM 528 O O . ASP A 1 72 ? 3.106 29.177 -35.644 1.00 38.44 72 ASP A O 1
ATOM 532 N N . ALA A 1 73 ? 1.302 27.959 -36.148 1.00 42.12 73 ALA A N 1
ATOM 533 C CA . ALA A 1 73 ? 1.307 27.176 -34.915 1.00 42.12 73 ALA A CA 1
ATOM 534 C C . ALA A 1 73 ? 2.477 26.171 -34.837 1.00 42.12 73 ALA A C 1
ATOM 536 O O . ALA A 1 73 ? 2.863 25.757 -33.745 1.00 42.12 73 ALA A O 1
ATOM 537 N N . TYR A 1 74 ? 3.082 25.794 -35.972 1.00 42.66 74 TYR A N 1
ATOM 538 C CA . TYR A 1 74 ? 4.198 24.839 -36.000 1.00 42.66 74 TYR A CA 1
ATOM 539 C C . TYR A 1 74 ? 5.556 25.487 -35.675 1.00 42.66 74 TYR A C 1
ATOM 541 O O . TYR A 1 74 ? 6.487 24.796 -35.260 1.00 42.66 74 TYR A O 1
ATOM 549 N N . LEU A 1 75 ? 5.680 26.810 -35.849 1.00 35.03 75 LEU A N 1
ATOM 550 C CA . LEU A 1 75 ? 6.932 27.556 -35.653 1.00 35.03 75 LEU A CA 1
ATOM 551 C C . LEU A 1 75 ? 7.014 28.267 -34.295 1.00 35.03 75 LEU A C 1
ATOM 553 O O . LEU A 1 75 ? 8.113 28.481 -33.787 1.00 35.03 75 LEU A O 1
ATOM 557 N N . THR A 1 76 ? 5.880 28.583 -33.668 1.00 41.22 76 THR A N 1
ATOM 558 C CA . THR A 1 76 ? 5.843 29.294 -32.377 1.00 41.22 76 THR A CA 1
ATOM 559 C C . THR A 1 76 ? 5.992 28.378 -31.156 1.00 41.22 76 THR A C 1
ATOM 561 O O . THR A 1 76 ? 6.351 28.854 -30.083 1.00 41.22 76 THR A O 1
ATOM 564 N N . GLY A 1 77 ? 5.820 27.058 -31.308 1.00 38.47 77 GLY A N 1
ATOM 565 C CA . GLY A 1 77 ? 5.988 26.082 -30.219 1.00 38.47 77 GLY A CA 1
ATOM 566 C C . GLY A 1 77 ? 7.434 25.656 -29.918 1.00 38.47 77 GLY A C 1
ATOM 567 O O . GLY A 1 77 ? 7.665 24.949 -28.941 1.00 38.47 77 GLY A O 1
ATOM 568 N N . PHE A 1 78 ? 8.412 26.057 -30.742 1.00 42.38 78 PHE A N 1
ATOM 569 C CA . PHE A 1 78 ? 9.800 25.568 -30.654 1.00 42.38 78 PHE A CA 1
ATOM 570 C C . PHE A 1 78 ? 10.811 26.548 -30.045 1.00 42.38 78 PHE A C 1
ATOM 572 O O . PHE A 1 78 ? 11.965 26.172 -29.851 1.00 42.38 78 PHE A O 1
ATOM 579 N N . PHE A 1 79 ? 10.407 27.773 -29.703 1.00 36.16 79 PHE A N 1
ATOM 580 C CA . PHE A 1 79 ? 11.329 28.786 -29.185 1.00 36.16 79 PHE A CA 1
ATOM 581 C C . PHE A 1 79 ? 10.804 29.444 -27.908 1.00 36.16 79 PHE A C 1
ATOM 583 O O . PHE A 1 79 ? 10.474 30.625 -27.884 1.00 36.16 79 PHE A O 1
ATOM 590 N N . VAL A 1 80 ? 10.803 28.684 -26.812 1.00 39.59 80 VAL A N 1
ATOM 591 C CA . VAL A 1 80 ? 11.135 29.273 -25.509 1.00 39.59 80 VAL A CA 1
ATOM 592 C C . VAL A 1 80 ? 12.657 29.280 -25.448 1.00 39.59 80 VAL A C 1
ATOM 594 O O . VAL A 1 80 ? 13.286 28.229 -25.330 1.00 39.59 80 VAL A O 1
ATOM 597 N N . SER A 1 81 ? 13.261 30.455 -25.626 1.00 42.12 81 SER A N 1
ATOM 598 C CA . SER A 1 81 ? 14.708 30.641 -25.534 1.00 42.12 81 SER A CA 1
ATOM 599 C C . SER A 1 81 ? 15.160 30.658 -24.073 1.00 42.12 81 SER A C 1
ATOM 601 O O . SER A 1 81 ? 15.682 31.659 -23.592 1.00 42.12 81 SER A O 1
ATOM 603 N N . ASP A 1 82 ? 14.999 29.537 -23.383 1.00 40.84 82 ASP A N 1
ATOM 604 C CA . ASP A 1 82 ? 15.931 29.200 -22.318 1.00 40.84 82 ASP A CA 1
ATOM 605 C C . ASP A 1 82 ? 17.050 28.415 -22.993 1.00 40.84 82 ASP A C 1
ATOM 607 O O . ASP A 1 82 ? 16.995 27.189 -23.119 1.00 40.84 82 ASP A O 1
ATOM 611 N N . CYS A 1 83 ? 18.039 29.145 -23.519 1.00 40.72 83 CYS A N 1
ATOM 612 C CA . CYS A 1 83 ? 19.312 28.552 -23.904 1.00 40.72 83 CYS A CA 1
ATOM 613 C C . CYS A 1 83 ? 19.891 27.906 -22.648 1.00 40.72 83 CYS A C 1
ATOM 615 O O . CYS A 1 83 ? 20.523 28.579 -21.834 1.00 40.72 83 CYS A O 1
ATOM 617 N N . ASP A 1 84 ? 19.639 26.614 -22.452 1.00 49.62 84 ASP A N 1
ATOM 618 C CA . ASP A 1 84 ? 20.363 25.896 -21.426 1.00 49.62 84 ASP A CA 1
ATOM 619 C C . ASP A 1 84 ? 21.837 25.840 -21.845 1.00 49.62 84 ASP A C 1
ATOM 621 O O . ASP A 1 84 ? 22.186 25.663 -23.017 1.00 49.62 84 ASP A O 1
ATOM 625 N N . ASN A 1 85 ? 22.726 26.028 -20.876 1.00 56.69 85 ASN A N 1
ATOM 626 C CA . ASN A 1 85 ? 24.166 26.019 -21.116 1.00 56.69 85 ASN A CA 1
ATOM 627 C C . ASN A 1 85 ? 24.703 24.612 -21.461 1.00 56.69 85 ASN A C 1
ATOM 629 O O . ASN A 1 85 ? 25.915 24.428 -21.538 1.00 56.69 85 ASN A O 1
ATOM 633 N N . THR A 1 86 ? 23.831 23.611 -21.640 1.00 67.31 86 THR A N 1
ATOM 634 C CA . THR A 1 86 ? 24.192 22.213 -21.916 1.00 67.31 86 THR A CA 1
ATOM 635 C C . THR A 1 86 ? 24.188 21.882 -23.412 1.00 67.31 86 THR A C 1
ATOM 637 O O . THR A 1 86 ? 24.746 20.855 -23.793 1.00 67.31 86 THR A O 1
ATOM 640 N N . ASN A 1 87 ? 23.630 22.755 -24.270 1.00 72.50 87 ASN A N 1
ATOM 641 C CA . ASN A 1 87 ? 23.546 22.565 -25.729 1.00 72.50 87 ASN A CA 1
ATOM 642 C C . ASN A 1 87 ? 22.871 21.228 -26.122 1.00 72.50 87 ASN A C 1
ATOM 644 O O . ASN A 1 87 ? 23.220 20.601 -27.125 1.00 72.50 87 ASN A O 1
ATOM 648 N N . MET A 1 88 ? 21.926 20.761 -25.297 1.00 82.44 88 MET A N 1
ATOM 649 C CA . MET A 1 88 ? 21.272 19.463 -25.456 1.00 82.44 88 MET A CA 1
ATOM 650 C C . MET A 1 88 ? 20.130 19.527 -26.488 1.00 82.44 88 MET A C 1
ATOM 652 O O . MET A 1 88 ? 19.279 20.416 -26.406 1.00 82.44 88 MET A O 1
ATOM 656 N N . PRO A 1 89 ? 20.039 18.571 -27.437 1.00 86.50 89 PRO A N 1
ATOM 657 C CA . PRO A 1 89 ? 18.917 18.491 -28.368 1.00 86.50 89 PRO A CA 1
ATOM 658 C C . PRO A 1 89 ? 17.551 18.458 -27.651 1.00 86.50 89 PRO A C 1
ATOM 660 O O . PRO A 1 89 ? 17.379 17.661 -26.723 1.00 86.50 89 PRO A O 1
ATOM 663 N N . PRO A 1 90 ? 16.531 19.214 -28.112 1.00 86.81 90 PRO A N 1
ATOM 664 C CA . PRO A 1 90 ? 15.216 19.263 -27.456 1.00 86.81 90 PRO A CA 1
ATOM 665 C C . PRO A 1 90 ? 14.536 17.896 -27.292 1.00 86.81 90 PRO A C 1
ATOM 667 O O . PRO A 1 90 ? 13.867 17.645 -26.292 1.00 86.81 90 PRO A O 1
ATOM 670 N N . THR A 1 91 ? 14.739 16.992 -28.261 1.00 87.88 91 THR A N 1
ATOM 671 C CA . THR A 1 91 ? 14.211 15.612 -28.232 1.00 87.88 91 THR A CA 1
ATOM 672 C C . THR A 1 91 ? 14.733 14.855 -27.013 1.00 87.88 91 THR A C 1
ATOM 674 O O . THR A 1 91 ? 13.960 14.317 -26.223 1.00 87.88 91 THR A O 1
ATOM 677 N N . LEU A 1 92 ? 16.054 14.870 -26.841 1.00 90.56 92 LEU A N 1
ATOM 678 C CA . LEU A 1 92 ? 16.746 14.224 -25.738 1.00 90.56 92 LEU A CA 1
ATOM 679 C C . LEU A 1 92 ? 16.379 14.864 -24.401 1.00 90.56 92 LEU A C 1
ATOM 681 O O . LEU A 1 92 ? 16.001 14.150 -23.478 1.00 90.56 92 LEU A O 1
ATOM 685 N N . LYS A 1 93 ? 16.397 16.199 -24.323 1.00 92.00 93 LYS A N 1
ATOM 686 C CA . LYS A 1 93 ? 16.014 16.938 -23.114 1.00 92.00 93 LYS A CA 1
ATOM 687 C C . LYS A 1 93 ? 14.630 16.524 -22.614 1.00 92.00 93 LYS A C 1
ATOM 689 O O . LYS A 1 93 ? 14.470 16.220 -21.436 1.00 92.00 93 LYS A O 1
ATOM 694 N N . LYS A 1 94 ? 13.639 16.440 -23.511 1.00 92.38 94 LYS A N 1
ATOM 695 C CA . LYS A 1 94 ? 12.273 16.048 -23.139 1.00 92.38 94 LYS A CA 1
ATOM 696 C C . LYS A 1 94 ? 12.176 14.590 -22.685 1.00 92.38 94 LYS A C 1
ATOM 698 O O . LYS A 1 94 ? 11.426 14.306 -21.759 1.00 92.38 94 LYS A O 1
ATOM 703 N N . ILE A 1 95 ? 12.931 13.682 -23.302 1.00 93.25 95 ILE A N 1
ATOM 704 C CA . ILE A 1 95 ? 12.990 12.269 -22.895 1.00 93.25 95 ILE A CA 1
ATOM 705 C C . ILE A 1 95 ? 13.612 12.126 -21.508 1.00 93.25 95 ILE A C 1
ATOM 707 O O . ILE A 1 95 ? 13.050 11.443 -20.659 1.00 93.25 95 ILE A O 1
ATOM 711 N N . LEU A 1 96 ? 14.752 12.777 -21.268 1.00 95.88 96 LEU A N 1
ATOM 712 C CA . LEU A 1 96 ? 15.436 12.700 -19.980 1.00 95.88 96 LEU A CA 1
ATOM 713 C C . LEU A 1 96 ? 14.588 13.312 -18.865 1.00 95.88 96 LEU A C 1
ATOM 715 O O . LEU A 1 96 ? 14.502 12.709 -17.801 1.00 95.88 96 LEU A O 1
ATOM 719 N N . GLN A 1 97 ? 13.926 14.446 -19.127 1.00 93.69 97 GLN A N 1
ATOM 720 C CA . GLN A 1 97 ? 12.972 15.039 -18.189 1.00 93.69 97 GLN A CA 1
ATOM 721 C C . GLN A 1 97 ? 11.795 14.096 -17.924 1.00 93.69 97 GLN A C 1
ATOM 723 O O . GLN A 1 97 ? 11.456 13.845 -16.779 1.00 93.69 97 GLN A O 1
ATOM 728 N N . SER A 1 98 ? 11.225 13.497 -18.974 1.00 94.25 98 SER A N 1
ATOM 729 C CA . SER A 1 98 ? 10.119 12.547 -18.834 1.00 94.25 98 SER A CA 1
ATOM 730 C C . SER A 1 98 ? 10.485 11.319 -18.003 1.00 94.25 98 SER A C 1
ATOM 732 O O . SER A 1 98 ? 9.600 10.774 -17.358 1.00 94.25 98 SER A O 1
ATOM 734 N N . ILE A 1 99 ? 11.736 10.847 -18.050 1.00 96.81 99 ILE A N 1
ATOM 735 C CA . ILE A 1 99 ? 12.203 9.757 -17.182 1.00 96.81 99 ILE A CA 1
ATOM 736 C C . ILE A 1 99 ? 12.378 10.266 -15.748 1.00 96.81 99 ILE A C 1
ATOM 738 O O . ILE A 1 99 ? 12.015 9.557 -14.822 1.00 96.81 99 ILE A O 1
ATOM 742 N N . ASP A 1 100 ? 12.897 11.480 -15.565 1.00 94.25 100 ASP A N 1
ATOM 743 C CA . ASP A 1 100 ? 13.076 12.118 -14.253 1.00 94.25 100 ASP A CA 1
ATOM 744 C C . ASP A 1 100 ? 11.747 12.261 -13.493 1.00 94.25 100 ASP A C 1
ATOM 746 O O . ASP A 1 100 ? 11.635 11.858 -12.335 1.00 94.25 100 ASP A O 1
ATOM 750 N N . ASP A 1 101 ? 10.712 12.727 -14.197 1.00 92.25 101 ASP A N 1
ATOM 751 C CA . ASP A 1 101 ? 9.374 12.993 -13.656 1.00 92.25 101 ASP A CA 1
ATOM 752 C C . ASP A 1 101 ? 8.656 11.722 -13.153 1.00 92.25 101 ASP A C 1
ATOM 754 O O . ASP A 1 101 ? 7.655 11.811 -12.443 1.00 92.25 101 ASP A O 1
ATOM 758 N N . LEU A 1 102 ? 9.133 10.526 -13.523 1.00 94.69 102 LEU A N 1
ATOM 759 C CA . LEU A 1 102 ? 8.517 9.248 -13.149 1.00 94.69 102 LEU A CA 1
ATOM 760 C C . LEU A 1 102 ? 8.757 8.845 -11.690 1.00 94.69 102 LEU A C 1
ATOM 762 O O . LEU A 1 102 ? 8.043 7.973 -11.183 1.00 94.69 102 LEU A O 1
ATOM 766 N N . ALA A 1 103 ? 9.760 9.422 -11.025 1.00 92.62 103 ALA A N 1
ATOM 767 C CA . ALA A 1 103 ? 10.097 9.083 -9.648 1.00 92.62 103 ALA A CA 1
ATOM 768 C C . ALA A 1 103 ? 8.973 9.496 -8.680 1.00 92.62 103 ALA A C 1
ATOM 770 O O . ALA A 1 103 ? 8.611 10.666 -8.578 1.00 92.62 103 ALA A O 1
ATOM 771 N N . SER A 1 104 ? 8.442 8.542 -7.913 1.00 85.44 104 SER A N 1
ATOM 772 C CA . SER A 1 104 ? 7.329 8.768 -6.987 1.00 85.44 104 SER A CA 1
ATOM 773 C C . SER A 1 104 ? 7.561 8.020 -5.673 1.00 85.44 104 SER A C 1
ATOM 775 O O . SER A 1 104 ? 7.057 6.924 -5.442 1.00 85.44 104 SER A O 1
ATOM 777 N N . GLY A 1 105 ? 8.362 8.618 -4.784 1.00 85.38 105 GLY A N 1
ATOM 778 C CA . GLY A 1 105 ? 8.693 8.006 -3.493 1.00 85.38 105 GLY A CA 1
ATOM 779 C C . GLY A 1 105 ? 9.551 6.753 -3.668 1.00 85.38 105 GLY A C 1
ATOM 780 O O . GLY A 1 105 ? 10.660 6.856 -4.184 1.00 85.38 105 GLY A O 1
ATOM 781 N N . SER A 1 106 ? 9.050 5.605 -3.209 1.00 88.06 106 SER A N 1
ATOM 782 C CA . SER A 1 106 ? 9.652 4.271 -3.382 1.00 88.06 106 SER A CA 1
ATOM 783 C C . SER A 1 106 ? 9.329 3.609 -4.728 1.00 88.06 106 SER A C 1
ATOM 785 O O . SER A 1 106 ? 9.868 2.544 -5.017 1.00 88.06 106 SER A O 1
ATOM 787 N N . ASP A 1 107 ? 8.489 4.238 -5.555 1.00 93.12 107 ASP A N 1
ATOM 788 C CA . ASP A 1 107 ? 7.968 3.665 -6.796 1.00 93.12 107 ASP A CA 1
ATOM 789 C C . ASP A 1 107 ? 8.306 4.533 -8.017 1.00 93.12 107 ASP A C 1
ATOM 791 O O . ASP A 1 107 ? 8.735 5.687 -7.916 1.00 93.12 107 ASP A O 1
ATOM 795 N N . VAL A 1 108 ? 8.012 3.990 -9.199 1.00 95.50 108 VAL A N 1
ATOM 796 C CA . VAL A 1 108 ? 7.828 4.760 -10.435 1.00 95.50 108 VAL A CA 1
ATOM 797 C C . VAL A 1 108 ? 6.343 4.827 -10.768 1.00 95.50 108 VAL A C 1
ATOM 799 O O . VAL A 1 108 ? 5.671 3.798 -10.746 1.00 95.50 108 VAL A O 1
ATOM 802 N N . ARG A 1 109 ? 5.814 6.010 -11.106 1.00 94.81 109 ARG A N 1
ATOM 803 C CA . ARG A 1 109 ? 4.396 6.190 -11.472 1.00 94.81 109 ARG A CA 1
ATOM 804 C C . ARG A 1 109 ? 4.234 7.175 -12.623 1.00 94.81 109 ARG A C 1
ATOM 806 O O . ARG A 1 109 ? 4.895 8.202 -12.667 1.00 94.81 109 ARG A O 1
ATOM 813 N N . GLY A 1 110 ? 3.285 6.908 -13.517 1.00 94.44 110 GLY A N 1
ATOM 814 C CA . GLY A 1 110 ? 2.982 7.803 -14.634 1.00 94.44 110 GLY A CA 1
ATOM 815 C C . GLY A 1 110 ? 1.686 7.455 -15.357 1.00 94.44 110 GLY A C 1
ATOM 816 O O . GLY A 1 110 ? 1.016 6.473 -15.037 1.00 94.44 110 GLY A O 1
ATOM 817 N N . ARG A 1 111 ? 1.292 8.301 -16.304 1.00 95.06 111 ARG A N 1
ATOM 818 C CA . ARG A 1 111 ? 0.263 8.000 -17.301 1.00 95.06 111 ARG A CA 1
ATOM 819 C C . ARG A 1 111 ? 0.892 7.142 -18.386 1.00 95.06 111 ARG A C 1
ATOM 821 O O . ARG A 1 111 ? 1.981 7.462 -18.857 1.00 95.06 111 ARG A O 1
ATOM 828 N N . PHE A 1 112 ? 0.226 6.064 -18.779 1.00 95.81 112 PHE A N 1
ATOM 829 C CA . PHE A 1 112 ? 0.709 5.259 -19.890 1.00 95.81 112 PHE A CA 1
ATOM 830 C C . PHE A 1 112 ? 0.601 6.059 -21.194 1.00 95.81 112 PHE A C 1
ATOM 832 O O . PHE A 1 112 ? -0.489 6.484 -21.577 1.00 95.81 112 PHE A O 1
ATOM 839 N N . ILE A 1 113 ? 1.734 6.251 -21.870 1.00 95.69 113 ILE A N 1
ATOM 840 C CA . ILE A 1 113 ? 1.796 6.882 -23.191 1.00 95.69 113 ILE A CA 1
ATOM 841 C C . ILE A 1 113 ? 2.457 5.900 -24.146 1.00 95.6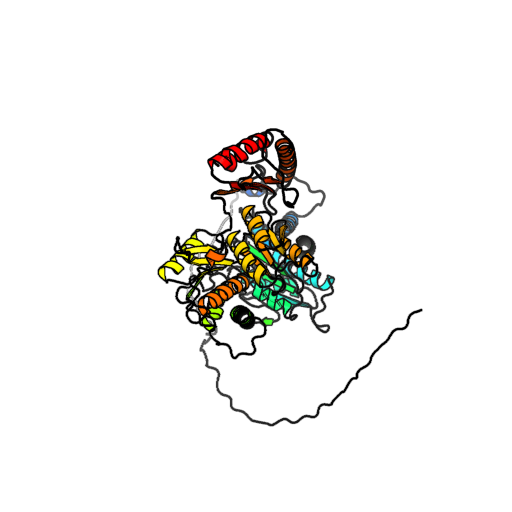9 113 ILE A C 1
ATOM 843 O O . ILE A 1 113 ? 3.658 5.633 -24.054 1.00 95.69 113 ILE A O 1
ATOM 847 N N . ASP A 1 114 ? 1.663 5.355 -25.062 1.00 93.25 114 ASP A N 1
ATOM 848 C CA . ASP A 1 114 ? 2.179 4.424 -26.056 1.00 93.25 114 ASP A CA 1
ATOM 849 C C . ASP A 1 114 ? 2.921 5.154 -27.181 1.00 93.25 114 ASP A C 1
ATOM 851 O O . ASP A 1 114 ? 2.689 6.329 -27.471 1.00 93.25 114 ASP A O 1
ATOM 855 N N . HIS A 1 115 ? 3.814 4.430 -27.842 1.00 92.56 115 HIS A N 1
ATOM 856 C CA . HIS A 1 115 ? 4.483 4.880 -29.054 1.00 92.56 115 HIS A CA 1
ATOM 857 C C . HIS A 1 115 ? 4.755 3.681 -29.971 1.00 92.56 115 HIS A C 1
ATOM 859 O O . HIS A 1 115 ? 4.776 2.533 -29.510 1.00 92.56 115 HIS A O 1
ATOM 865 N N . PRO A 1 116 ? 5.023 3.911 -31.270 1.00 89.50 116 PRO A N 1
ATOM 866 C CA . PRO A 1 116 ? 5.334 2.833 -32.198 1.00 89.50 116 PRO A CA 1
ATOM 867 C C . PRO A 1 116 ? 6.434 1.890 -31.687 1.00 89.50 116 PRO A C 1
ATOM 869 O O . PRO A 1 116 ? 7.442 2.313 -31.118 1.00 89.50 116 PRO A O 1
ATOM 872 N N . ARG A 1 117 ? 6.235 0.588 -31.929 1.00 88.12 117 ARG A N 1
ATOM 873 C CA . ARG A 1 117 ? 7.158 -0.510 -31.579 1.00 88.12 117 ARG A CA 1
ATOM 874 C C . ARG A 1 117 ? 8.516 -0.422 -32.288 1.00 88.12 117 ARG A C 1
ATOM 876 O O . ARG A 1 117 ? 9.501 -0.967 -31.794 1.00 88.12 117 ARG A O 1
ATOM 883 N N . LEU A 1 118 ? 8.555 0.245 -33.437 1.00 82.62 118 LEU A N 1
ATOM 884 C CA . LEU A 1 118 ? 9.734 0.461 -34.272 1.00 82.62 118 LEU A CA 1
ATOM 885 C C . LEU A 1 118 ? 9.832 1.948 -34.611 1.00 82.62 118 LEU A C 1
ATOM 887 O O . LEU A 1 118 ? 8.808 2.617 -34.741 1.00 82.62 118 LEU A O 1
ATOM 891 N N . GLY A 1 119 ? 11.050 2.455 -34.794 1.00 83.94 119 GLY A N 1
ATOM 892 C CA . GLY A 1 119 ? 11.276 3.841 -35.193 1.00 83.94 119 GLY A CA 1
ATOM 893 C C . GLY A 1 119 ? 12.474 4.466 -34.492 1.00 83.94 119 GLY A C 1
ATOM 894 O O . GLY A 1 119 ? 13.504 3.826 -34.292 1.00 83.94 119 GLY A O 1
ATOM 895 N N . ASN A 1 120 ? 12.336 5.741 -34.144 1.00 87.12 120 ASN A N 1
ATOM 896 C CA . ASN A 1 120 ? 13.369 6.530 -33.485 1.00 87.12 120 ASN A CA 1
ATOM 897 C C . ASN A 1 120 ? 12.766 7.345 -32.331 1.00 87.12 120 ASN A C 1
ATOM 899 O O . ASN A 1 120 ? 11.548 7.443 -32.182 1.00 87.12 120 ASN A O 1
ATOM 903 N N . LEU A 1 121 ? 13.632 7.953 -31.523 1.00 89.25 121 LEU A N 1
ATOM 904 C CA . LEU A 1 121 ? 13.225 8.685 -30.325 1.00 89.25 121 LEU A CA 1
ATOM 905 C C . LEU A 1 121 ? 12.348 9.916 -30.587 1.00 89.25 121 LEU A C 1
ATOM 907 O O . LEU A 1 121 ? 11.663 10.359 -29.670 1.00 89.25 121 LEU A O 1
ATOM 911 N N . ARG A 1 122 ? 12.293 10.445 -31.818 1.00 89.12 122 ARG A N 1
ATOM 912 C CA . ARG A 1 122 ? 11.386 11.558 -32.141 1.00 89.12 122 ARG A CA 1
ATOM 913 C C . ARG A 1 122 ? 9.924 11.149 -32.008 1.00 89.12 122 ARG A C 1
ATOM 915 O O . ARG A 1 122 ? 9.128 11.966 -31.564 1.00 89.12 122 ARG A O 1
ATOM 922 N N . GLU A 1 123 ? 9.576 9.905 -32.336 1.00 90.69 123 GLU A N 1
ATOM 923 C CA . GLU A 1 123 ? 8.205 9.404 -32.165 1.00 90.69 123 GLU A CA 1
ATOM 924 C C . GLU A 1 123 ? 7.837 9.273 -30.682 1.00 90.69 123 GLU A C 1
ATOM 926 O O . GLU A 1 123 ? 6.715 9.594 -30.298 1.00 90.69 123 GLU A O 1
ATOM 931 N N . VAL A 1 124 ? 8.799 8.893 -29.831 1.00 92.38 124 VAL A N 1
ATOM 932 C CA . VAL A 1 124 ? 8.617 8.865 -28.371 1.00 92.38 124 VAL A CA 1
ATOM 933 C C . VAL A 1 124 ? 8.380 10.281 -27.843 1.00 92.38 124 VAL A C 1
ATOM 935 O O . VAL A 1 124 ? 7.394 10.527 -27.154 1.00 92.38 124 VAL A O 1
ATOM 938 N N . THR A 1 125 ? 9.234 11.243 -28.212 1.00 92.69 125 THR A N 1
ATOM 939 C CA . THR A 1 125 ? 9.063 12.648 -27.813 1.00 92.69 125 THR A CA 1
ATOM 940 C C . THR A 1 125 ? 7.744 13.224 -28.312 1.00 92.69 125 THR A C 1
ATOM 942 O O . THR A 1 125 ? 7.072 13.930 -27.566 1.00 92.69 125 THR A O 1
ATOM 945 N N . LYS A 1 126 ? 7.352 12.922 -29.552 1.00 92.88 126 LYS A N 1
ATOM 946 C CA . LYS A 1 126 ? 6.082 13.371 -30.122 1.00 92.88 126 LYS A CA 1
ATOM 947 C C . LYS A 1 126 ? 4.897 12.854 -29.308 1.00 92.88 126 LYS A C 1
ATOM 949 O O . LYS A 1 126 ? 4.025 13.651 -28.984 1.00 92.88 126 LYS A O 1
ATOM 954 N N . ALA A 1 127 ? 4.898 11.574 -28.934 1.00 93.12 127 ALA A N 1
ATOM 955 C CA . ALA A 1 127 ? 3.852 10.996 -28.093 1.00 93.12 127 ALA A CA 1
ATOM 956 C C . ALA A 1 127 ? 3.771 11.684 -26.718 1.00 93.12 127 ALA A C 1
ATOM 958 O O . ALA A 1 127 ? 2.681 12.013 -26.264 1.00 93.12 127 ALA A O 1
ATOM 959 N N . ILE A 1 128 ? 4.920 11.981 -26.096 1.00 93.06 128 ILE A N 1
ATOM 960 C CA . ILE A 1 128 ? 4.981 12.702 -24.813 1.00 93.06 128 ILE A CA 1
ATOM 961 C C . ILE A 1 128 ? 4.437 14.134 -24.946 1.00 93.06 128 ILE A C 1
ATOM 963 O O . ILE A 1 128 ? 3.703 14.593 -24.083 1.00 93.06 128 ILE A O 1
ATOM 967 N N . VAL A 1 129 ? 4.811 14.864 -26.002 1.00 90.88 129 VAL A N 1
ATOM 968 C CA . VAL A 1 129 ? 4.411 16.273 -26.193 1.00 90.88 129 VAL A CA 1
ATOM 969 C C . VAL A 1 129 ? 2.934 16.412 -26.567 1.00 90.88 129 VAL A C 1
ATOM 971 O O . VAL A 1 129 ? 2.323 17.427 -26.258 1.00 90.88 129 VAL A O 1
ATOM 974 N N . GLN A 1 130 ? 2.357 15.413 -27.235 1.00 91.56 130 GLN A N 1
ATOM 975 C CA . GLN A 1 130 ? 0.936 15.408 -27.588 1.00 91.56 130 GLN A CA 1
ATOM 976 C C . GLN A 1 130 ? 0.014 15.141 -26.390 1.00 91.56 130 GLN A C 1
ATOM 978 O O . GLN A 1 130 ? -1.190 15.383 -26.489 1.00 91.56 130 GLN A O 1
ATOM 983 N N . ASP A 1 131 ? 0.553 14.648 -25.273 1.00 87.00 131 ASP A N 1
ATOM 984 C CA . ASP A 1 131 ? -0.211 14.451 -24.049 1.00 87.00 131 ASP A CA 1
ATOM 985 C C . ASP A 1 131 ? -0.316 15.754 -23.246 1.00 87.00 131 ASP A C 1
ATOM 987 O O . ASP A 1 131 ? 0.672 16.323 -22.789 1.00 87.00 131 ASP A O 1
ATOM 991 N N . ASN A 1 132 ? -1.553 16.215 -23.056 1.00 80.81 132 ASN A N 1
ATOM 992 C CA . ASN A 1 132 ? -1.872 17.457 -22.347 1.00 80.81 132 ASN A CA 1
ATOM 993 C C . ASN A 1 132 ? -2.269 17.213 -20.878 1.00 80.81 132 ASN A C 1
ATOM 995 O O 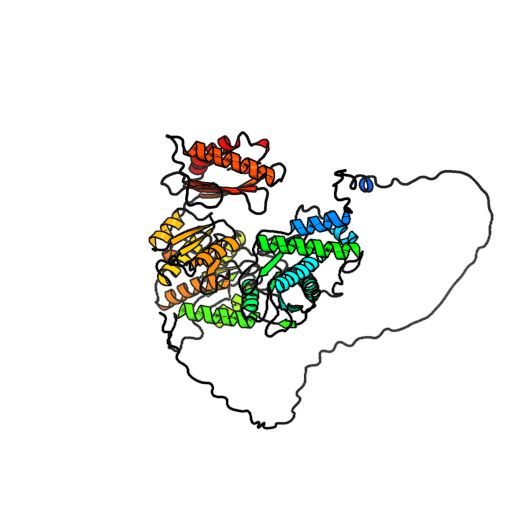. ASN A 1 132 ? -2.932 18.055 -20.275 1.00 80.81 132 ASN A O 1
ATOM 999 N N . SER A 1 133 ? -1.946 16.047 -20.305 1.00 76.56 133 SER A N 1
ATOM 1000 C CA . SER A 1 133 ? -2.446 15.657 -18.979 1.00 76.56 133 SER A CA 1
ATOM 1001 C C . SER A 1 133 ? -1.669 16.273 -17.809 1.00 76.56 133 SER A C 1
ATOM 1003 O O . SER A 1 133 ? -2.122 16.177 -16.672 1.00 76.56 133 SER A O 1
ATOM 1005 N N . ASN A 1 134 ? -0.511 16.897 -18.071 1.00 79.38 134 ASN A N 1
ATOM 1006 C CA . ASN A 1 134 ? 0.468 17.345 -17.066 1.00 79.38 134 ASN A CA 1
ATOM 1007 C C . ASN A 1 134 ? 0.953 16.232 -16.115 1.00 79.38 134 ASN A C 1
ATOM 1009 O O . ASN A 1 134 ? 1.553 16.520 -15.082 1.00 79.38 134 ASN A O 1
ATOM 1013 N N . LEU A 1 135 ? 0.712 14.961 -16.446 1.00 86.19 135 LEU A N 1
ATOM 1014 C CA . LEU A 1 135 ? 1.174 13.820 -15.664 1.00 86.19 135 LEU A CA 1
ATOM 1015 C C . LEU A 1 135 ? 2.508 13.291 -16.208 1.00 86.19 135 LEU A C 1
ATOM 1017 O O . LEU A 1 135 ? 2.736 13.348 -17.418 1.00 86.19 135 LEU A O 1
ATOM 1021 N N . PRO A 1 136 ? 3.361 12.697 -15.352 1.00 92.44 136 PRO A N 1
ATOM 1022 C CA . PRO A 1 136 ? 4.570 12.019 -15.806 1.00 92.44 136 PRO A CA 1
ATOM 1023 C C . PRO A 1 136 ? 4.261 10.949 -16.855 1.00 92.44 136 PRO A C 1
ATOM 1025 O O . PRO A 1 136 ? 3.369 10.117 -16.666 1.00 92.44 136 PRO A O 1
ATOM 1028 N N . ALA A 1 137 ? 5.006 10.956 -17.956 1.00 95.44 137 ALA A N 1
ATOM 1029 C CA . ALA A 1 137 ? 4.781 10.072 -19.091 1.00 95.44 137 ALA A CA 1
ATOM 1030 C C . ALA A 1 137 ? 5.525 8.737 -18.927 1.00 95.44 137 ALA A C 1
ATOM 1032 O O . ALA A 1 137 ? 6.739 8.647 -19.118 1.00 95.44 137 ALA A O 1
ATOM 1033 N N . LEU A 1 138 ? 4.785 7.670 -18.622 1.00 97.06 138 LEU A N 1
ATOM 1034 C CA . LEU A 1 138 ? 5.312 6.309 -18.559 1.00 97.06 138 LEU A CA 1
ATOM 1035 C C . LEU A 1 138 ? 5.228 5.666 -19.946 1.00 97.06 138 LEU A C 1
ATOM 1037 O O . LEU A 1 138 ? 4.204 5.105 -20.339 1.00 97.06 138 LEU A O 1
ATOM 1041 N N . THR A 1 139 ? 6.322 5.782 -20.695 1.00 96.38 139 THR A N 1
ATOM 1042 C CA . THR A 1 139 ? 6.438 5.241 -22.055 1.00 96.38 139 THR A CA 1
ATOM 1043 C C . THR A 1 139 ? 7.096 3.860 -22.069 1.00 96.38 139 THR A C 1
ATOM 1045 O O . THR A 1 139 ? 7.957 3.590 -21.226 1.00 96.38 139 THR A O 1
ATOM 1048 N N . PRO A 1 140 ? 6.803 3.003 -23.068 1.00 95.50 140 PRO A N 1
ATOM 1049 C CA . PRO A 1 140 ? 7.527 1.749 -23.248 1.00 95.50 140 PRO A CA 1
ATOM 1050 C C . PRO A 1 140 ? 9.057 1.917 -23.316 1.00 95.50 140 PRO A C 1
ATOM 1052 O O . PRO A 1 140 ? 9.794 1.100 -22.766 1.00 95.50 140 PRO A O 1
ATOM 1055 N N . PHE A 1 141 ? 9.549 2.993 -23.940 1.00 96.12 141 PHE A N 1
ATOM 1056 C CA . PHE A 1 141 ? 10.977 3.318 -23.972 1.00 96.12 141 PHE A CA 1
ATOM 1057 C C . PHE A 1 141 ? 11.551 3.634 -22.582 1.00 96.12 141 PHE A C 1
ATOM 1059 O O . PHE A 1 141 ? 12.601 3.097 -22.220 1.00 96.12 141 PHE A O 1
ATOM 1066 N N . ALA A 1 142 ? 10.865 4.461 -21.787 1.00 97.19 142 ALA A N 1
ATOM 1067 C CA . ALA A 1 142 ? 11.282 4.749 -20.416 1.00 97.19 142 ALA A CA 1
ATOM 1068 C C . ALA A 1 142 ? 11.316 3.466 -19.572 1.00 97.19 142 ALA A C 1
ATOM 1070 O O . ALA A 1 142 ? 12.303 3.198 -18.893 1.00 97.19 142 ALA A O 1
ATOM 1071 N N . THR A 1 143 ? 10.290 2.620 -19.684 1.00 97.50 143 THR A N 1
ATOM 1072 C CA . THR A 1 143 ? 10.213 1.332 -18.982 1.00 97.50 143 THR A CA 1
ATOM 1073 C C . THR A 1 143 ? 11.326 0.364 -19.386 1.00 97.50 143 THR A C 1
ATOM 1075 O O . THR A 1 143 ? 11.882 -0.312 -18.524 1.00 97.50 143 THR A O 1
ATOM 1078 N N . HIS A 1 144 ? 11.725 0.341 -20.660 1.00 97.06 144 HIS A N 1
ATOM 1079 C CA . HIS A 1 144 ? 12.903 -0.411 -21.096 1.00 97.06 144 HIS A CA 1
ATOM 1080 C C . HIS A 1 144 ? 14.190 0.100 -20.430 1.00 97.06 144 HIS A C 1
ATOM 1082 O O . HIS A 1 144 ? 14.996 -0.687 -19.934 1.00 97.06 144 HIS A O 1
ATOM 1088 N N . CYS A 1 145 ? 14.372 1.421 -20.363 1.00 98.06 145 CYS A N 1
ATOM 1089 C CA . CYS A 1 145 ? 15.531 2.011 -19.692 1.00 98.06 145 CYS A CA 1
ATOM 1090 C C . CYS A 1 145 ? 15.544 1.711 -18.186 1.00 98.06 145 CYS A C 1
ATOM 1092 O O . CYS A 1 145 ? 16.609 1.454 -17.627 1.00 98.06 145 CYS A O 1
ATOM 1094 N N . LEU A 1 146 ? 14.372 1.686 -17.547 1.00 98.56 146 LEU A N 1
ATOM 1095 C CA . LEU A 1 146 ? 14.213 1.298 -16.144 1.00 98.56 146 LEU A CA 1
ATOM 1096 C C . LEU A 1 146 ? 14.544 -0.183 -15.916 1.00 98.56 146 LEU A C 1
ATOM 1098 O O . LEU A 1 146 ? 15.213 -0.499 -14.937 1.00 98.56 146 LEU A O 1
ATOM 1102 N N . GLY A 1 147 ? 14.168 -1.076 -16.838 1.00 97.88 147 GLY A N 1
ATOM 1103 C CA . GLY A 1 147 ? 14.563 -2.489 -16.799 1.00 97.88 147 GLY A CA 1
ATOM 1104 C C . GLY A 1 147 ? 16.079 -2.674 -16.812 1.00 97.88 147 GLY A C 1
ATOM 1105 O O . GLY A 1 147 ? 16.637 -3.351 -15.947 1.00 97.88 147 GLY A O 1
ATOM 1106 N N . TYR A 1 148 ? 16.759 -1.992 -17.740 1.00 98.12 148 TYR A N 1
ATOM 1107 C CA . TYR A 1 148 ? 18.224 -1.995 -17.814 1.00 98.12 148 TYR A CA 1
ATOM 1108 C C . TYR A 1 148 ? 18.860 -1.428 -16.539 1.00 98.12 148 TYR A C 1
ATOM 1110 O O . TYR A 1 148 ? 19.838 -1.975 -16.018 1.00 98.12 148 TYR A O 1
ATOM 1118 N N . ALA A 1 149 ? 18.308 -0.329 -16.021 1.00 98.56 149 ALA A N 1
ATOM 1119 C CA . ALA A 1 149 ? 18.810 0.320 -14.821 1.00 98.56 149 ALA A CA 1
ATOM 1120 C C . ALA A 1 149 ? 18.683 -0.569 -13.582 1.00 98.56 149 ALA A C 1
ATOM 1122 O O . ALA A 1 149 ? 19.666 -0.743 -12.861 1.00 98.56 149 ALA A O 1
ATOM 1123 N N . PHE A 1 150 ? 17.517 -1.184 -13.379 1.00 98.38 150 PHE A N 1
ATOM 1124 C CA . PHE A 1 150 ? 17.261 -2.091 -12.265 1.00 98.38 150 PHE A CA 1
ATOM 1125 C C . PHE A 1 150 ? 18.220 -3.287 -12.282 1.00 98.38 150 PHE A C 1
ATOM 1127 O O . PHE A 1 150 ? 18.930 -3.530 -11.307 1.00 98.38 150 PHE A O 1
ATOM 1134 N N . ALA A 1 151 ? 18.341 -3.969 -13.424 1.00 97.56 151 ALA A N 1
ATOM 1135 C CA . ALA A 1 151 ? 19.266 -5.088 -13.589 1.00 97.56 151 ALA A CA 1
ATOM 1136 C C . ALA A 1 151 ? 20.738 -4.680 -13.366 1.00 97.56 151 ALA A C 1
ATOM 1138 O O . ALA A 1 151 ? 21.502 -5.385 -12.702 1.00 97.56 151 ALA A O 1
ATOM 1139 N N . THR A 1 152 ? 21.133 -3.497 -13.852 1.00 97.75 152 THR A N 1
ATOM 1140 C CA . THR A 1 152 ? 22.470 -2.934 -13.610 1.00 97.75 152 THR A CA 1
ATOM 1141 C C . THR A 1 152 ? 22.718 -2.686 -12.120 1.00 97.75 152 THR A C 1
ATOM 1143 O O . THR A 1 152 ? 23.813 -2.967 -11.627 1.00 97.75 152 THR A O 1
ATOM 1146 N N . MET A 1 153 ? 21.728 -2.164 -11.391 1.00 97.00 153 MET A N 1
ATOM 1147 C CA . MET A 1 153 ? 21.836 -1.932 -9.949 1.00 97.00 153 MET A CA 1
ATOM 1148 C C . MET A 1 153 ? 21.990 -3.232 -9.168 1.00 97.00 153 MET A C 1
ATOM 1150 O O . MET A 1 153 ? 22.869 -3.298 -8.311 1.00 97.00 153 MET A O 1
ATOM 1154 N N . LEU A 1 154 ? 21.221 -4.275 -9.498 1.00 95.44 154 LEU A N 1
ATOM 1155 C CA . LEU A 1 154 ? 21.371 -5.590 -8.865 1.00 95.44 154 LEU A CA 1
ATOM 1156 C C . LEU A 1 154 ? 22.807 -6.115 -9.028 1.00 95.44 154 LEU A C 1
ATOM 1158 O O . LEU A 1 154 ? 23.468 -6.452 -8.046 1.00 95.44 154 LEU A O 1
ATOM 1162 N N . LYS A 1 155 ? 23.369 -6.076 -10.243 1.00 93.75 155 LYS A N 1
ATOM 1163 C CA . LYS A 1 155 ? 24.770 -6.491 -10.452 1.00 93.75 155 LYS A CA 1
ATOM 1164 C C . LYS A 1 155 ? 25.766 -5.639 -9.660 1.00 93.75 155 LYS A C 1
ATOM 1166 O O . LYS A 1 155 ? 26.715 -6.178 -9.095 1.00 93.75 155 LYS A O 1
ATOM 1171 N N . LYS A 1 156 ? 25.564 -4.316 -9.587 1.00 92.75 156 LYS A N 1
ATOM 1172 C CA . LYS A 1 156 ? 26.417 -3.413 -8.785 1.00 92.75 156 LYS A CA 1
ATOM 1173 C C . LYS A 1 156 ? 26.351 -3.713 -7.287 1.00 92.75 156 LYS A C 1
ATOM 1175 O O . LYS A 1 156 ? 27.353 -3.547 -6.599 1.00 92.75 156 LYS A O 1
ATOM 1180 N N . GLN A 1 157 ? 25.198 -4.156 -6.796 1.00 89.62 157 GLN A N 1
ATOM 1181 C CA . GLN A 1 157 ? 24.989 -4.561 -5.404 1.00 89.62 157 GLN A CA 1
ATOM 1182 C C . GLN A 1 157 ? 25.556 -5.958 -5.095 1.00 89.62 157 GLN A C 1
ATOM 1184 O O . GLN A 1 157 ? 25.507 -6.398 -3.952 1.00 89.62 157 GLN A O 1
ATOM 1189 N N . GLY A 1 158 ? 26.146 -6.640 -6.084 1.00 87.19 158 GLY A N 1
ATOM 1190 C CA . GLY A 1 158 ? 26.809 -7.930 -5.898 1.00 87.19 158 GLY A CA 1
ATOM 1191 C C . GLY A 1 158 ? 25.890 -9.140 -6.051 1.00 87.19 158 GLY A C 1
ATOM 1192 O O . GLY A 1 158 ? 26.330 -10.260 -5.783 1.00 87.19 158 GLY A O 1
ATOM 1193 N N . PHE A 1 159 ? 24.651 -8.952 -6.517 1.00 85.94 159 PHE A N 1
ATOM 1194 C CA . PHE A 1 159 ? 23.814 -10.074 -6.932 1.00 85.94 159 PHE A CA 1
ATOM 1195 C C . PHE A 1 159 ? 24.478 -10.770 -8.127 1.00 85.94 159 PHE A C 1
ATOM 1197 O O . PHE A 1 159 ? 24.858 -10.133 -9.111 1.00 85.94 159 PHE A O 1
ATOM 1204 N N . THR A 1 160 ? 24.674 -12.081 -8.009 1.00 77.38 160 THR A N 1
ATOM 1205 C CA . THR A 1 160 ? 25.403 -12.921 -8.979 1.00 77.38 160 THR A CA 1
ATOM 1206 C C . THR A 1 160 ? 24.626 -14.192 -9.316 1.00 77.38 160 THR A C 1
ATOM 1208 O O . THR A 1 160 ? 25.224 -15.209 -9.660 1.00 77.38 160 THR A O 1
ATOM 1211 N N . GLY A 1 161 ? 23.301 -14.151 -9.136 1.00 72.69 161 GLY A N 1
ATOM 1212 C CA . GLY A 1 161 ? 22.461 -15.336 -9.184 1.00 72.69 161 GLY A CA 1
ATOM 1213 C C . GLY A 1 161 ? 22.822 -16.336 -8.084 1.00 72.69 161 GLY A C 1
ATOM 1214 O O . GLY A 1 161 ? 23.767 -16.175 -7.300 1.00 72.69 161 GLY A O 1
ATOM 1215 N N . ARG A 1 162 ? 22.081 -17.442 -8.011 1.00 68.19 162 ARG A N 1
ATOM 1216 C CA . ARG A 1 162 ? 22.482 -18.542 -7.128 1.00 68.19 162 ARG A CA 1
ATOM 1217 C C . ARG A 1 162 ? 23.574 -19.369 -7.797 1.00 68.19 162 ARG A C 1
ATOM 1219 O O . ARG A 1 162 ? 23.435 -19.773 -8.939 1.00 68.19 162 ARG A O 1
ATOM 1226 N N . ARG A 1 163 ? 24.626 -19.706 -7.040 1.00 59.47 163 ARG A N 1
ATOM 1227 C CA . ARG A 1 163 ? 25.705 -20.632 -7.455 1.00 59.47 163 ARG A CA 1
ATOM 1228 C C . ARG A 1 163 ? 26.499 -20.192 -8.703 1.00 59.47 163 ARG A C 1
ATOM 1230 O O . ARG A 1 163 ? 27.108 -21.041 -9.346 1.00 59.47 163 ARG A O 1
ATOM 1237 N N . GLY A 1 164 ? 26.565 -18.887 -8.983 1.00 61.97 164 GLY A N 1
ATOM 1238 C CA . GLY A 1 164 ? 27.316 -18.335 -10.120 1.00 61.97 164 GLY A CA 1
ATOM 1239 C C . GLY A 1 164 ? 26.569 -18.398 -11.456 1.00 61.97 164 GLY A C 1
ATOM 1240 O O . GLY A 1 164 ? 27.214 -18.438 -12.502 1.00 61.97 164 GLY A O 1
ATOM 1241 N N . GLU A 1 165 ? 25.237 -18.462 -11.406 1.00 77.31 165 GLU A N 1
ATOM 1242 C CA . GLU A 1 165 ? 24.335 -18.385 -12.560 1.00 77.31 165 GLU A CA 1
ATOM 1243 C C . GLU A 1 165 ? 23.940 -16.926 -12.874 1.00 77.31 165 GLU A C 1
ATOM 1245 O O . GLU A 1 165 ? 24.439 -15.981 -12.264 1.00 77.31 165 GLU A O 1
ATOM 1250 N N . ASP A 1 166 ? 23.042 -16.730 -13.839 1.00 87.19 166 ASP A N 1
ATOM 1251 C CA . ASP A 1 166 ? 22.511 -15.407 -14.174 1.00 87.19 166 ASP A CA 1
ATOM 1252 C C . ASP A 1 166 ? 21.732 -14.793 -13.000 1.00 87.19 166 ASP A C 1
ATOM 1254 O O . ASP A 1 166 ? 21.024 -15.491 -12.267 1.00 87.19 166 ASP A O 1
ATOM 1258 N N . VAL A 1 167 ? 21.807 -13.466 -12.870 1.00 94.12 167 VAL A N 1
ATOM 1259 C CA . VAL A 1 167 ? 20.917 -12.690 -11.998 1.00 94.12 167 VAL A CA 1
ATOM 1260 C C . VAL A 1 167 ? 19.487 -12.832 -12.506 1.00 94.12 167 VAL A C 1
ATOM 1262 O O . VAL A 1 167 ? 19.215 -12.658 -13.694 1.00 94.12 167 VAL A O 1
ATOM 1265 N N . VAL A 1 168 ? 18.557 -13.126 -11.606 1.00 95.00 168 VAL A N 1
ATOM 1266 C CA . VAL A 1 168 ? 17.175 -13.454 -11.955 1.00 95.00 168 VAL A CA 1
ATOM 1267 C C . VAL A 1 168 ? 16.243 -12.333 -11.521 1.00 95.00 168 VAL A C 1
ATOM 1269 O O . VAL A 1 168 ? 16.104 -12.053 -10.329 1.00 95.00 168 VAL A O 1
ATOM 1272 N N . VAL A 1 169 ? 15.564 -11.720 -12.488 1.00 96.75 169 VAL A N 1
ATOM 1273 C CA . VAL A 1 169 ? 14.560 -10.677 -12.248 1.00 96.75 169 VAL A CA 1
ATOM 1274 C C . VAL A 1 169 ? 13.165 -11.244 -12.482 1.00 96.75 169 VAL A C 1
ATOM 1276 O O . VAL A 1 169 ? 12.849 -11.663 -13.594 1.00 96.75 169 VAL A O 1
ATOM 1279 N N . CYS A 1 170 ? 12.312 -11.245 -11.457 1.00 97.25 170 CYS A N 1
ATOM 1280 C CA . CYS A 1 170 ? 10.904 -11.598 -11.625 1.00 97.25 170 CYS A CA 1
ATOM 1281 C C . CYS A 1 170 ? 10.042 -10.387 -11.989 1.00 97.25 170 CYS A C 1
ATOM 1283 O O . CYS A 1 170 ? 10.259 -9.274 -11.514 1.00 97.25 170 CYS A O 1
ATOM 1285 N N . ILE A 1 171 ? 9.043 -10.616 -12.836 1.00 98.00 171 ILE A N 1
ATOM 1286 C CA . ILE A 1 171 ? 8.070 -9.611 -13.256 1.00 98.00 171 ILE A CA 1
ATOM 1287 C C . ILE A 1 171 ? 6.671 -10.172 -13.025 1.00 98.00 171 ILE A C 1
ATOM 1289 O O . ILE A 1 171 ? 6.358 -11.290 -13.440 1.00 98.00 171 ILE A O 1
ATOM 1293 N N . GLY A 1 172 ? 5.816 -9.380 -12.397 1.00 97.81 172 GLY A N 1
ATOM 1294 C CA . GLY A 1 172 ? 4.376 -9.611 -12.304 1.00 97.81 172 GLY A CA 1
ATOM 1295 C C . GLY A 1 172 ? 3.631 -8.341 -12.685 1.00 97.81 172 GLY A C 1
ATOM 1296 O O . GLY A 1 172 ? 4.231 -7.270 -12.804 1.00 97.81 172 GLY A O 1
ATOM 1297 N N . ARG A 1 173 ? 2.328 -8.451 -12.924 1.00 97.56 173 ARG A N 1
ATOM 1298 C CA . ARG A 1 173 ? 1.491 -7.284 -13.214 1.00 97.56 173 ARG A CA 1
ATOM 1299 C C . ARG A 1 173 ? 0.111 -7.396 -12.593 1.00 97.56 173 ARG A C 1
ATOM 1301 O O . ARG A 1 173 ? -0.389 -8.497 -12.375 1.00 97.56 173 ARG A O 1
ATOM 1308 N N . ASP A 1 174 ? -0.517 -6.249 -12.395 1.00 96.94 174 ASP A N 1
ATOM 1309 C CA . ASP A 1 174 ? -1.950 -6.162 -12.138 1.00 96.94 174 ASP A CA 1
ATOM 1310 C C . ASP A 1 174 ? -2.754 -6.381 -13.457 1.00 96.94 174 ASP A C 1
ATOM 1312 O O . ASP A 1 174 ? -2.165 -6.640 -14.526 1.00 96.94 174 ASP A O 1
ATOM 1316 N N . PRO A 1 175 ? -4.101 -6.342 -13.444 1.00 96.12 175 PRO A N 1
ATOM 1317 C CA . PRO A 1 175 ? -4.889 -6.654 -14.630 1.00 96.12 175 PRO A CA 1
ATOM 1318 C C . PRO A 1 175 ? -4.945 -5.517 -15.661 1.00 96.12 175 PRO A C 1
ATOM 1320 O O . PRO A 1 175 ? -5.607 -5.699 -16.681 1.00 96.12 175 PRO A O 1
ATOM 1323 N N . ARG A 1 176 ? -4.268 -4.373 -15.462 1.00 95.38 176 ARG A N 1
ATOM 1324 C CA . ARG A 1 176 ? -4.332 -3.227 -16.389 1.00 95.38 176 ARG A CA 1
ATOM 1325 C C . ARG A 1 176 ? -3.931 -3.612 -17.810 1.00 95.38 176 ARG A C 1
ATOM 1327 O O . ARG A 1 176 ? -2.993 -4.378 -18.040 1.00 95.38 176 ARG A O 1
ATOM 1334 N N . SER A 1 177 ? -4.615 -3.012 -18.783 1.00 93.12 177 SER A N 1
ATOM 1335 C CA . SER A 1 177 ? -4.508 -3.362 -20.207 1.00 93.12 177 SER A CA 1
ATOM 1336 C C . SER A 1 177 ? -3.113 -3.117 -20.785 1.00 93.12 177 SER A C 1
ATOM 1338 O O . SER A 1 177 ? -2.640 -3.889 -21.614 1.00 93.12 177 SER A O 1
ATOM 1340 N N . HIS A 1 178 ? -2.429 -2.074 -20.317 1.00 93.69 178 HIS A N 1
ATOM 1341 C CA . HIS A 1 178 ? -1.060 -1.730 -20.715 1.00 93.69 178 HIS A CA 1
ATOM 1342 C C . HIS A 1 178 ? 0.020 -2.478 -19.912 1.00 93.69 178 HIS A C 1
ATOM 1344 O O . HIS A 1 178 ? 1.204 -2.382 -20.237 1.00 93.69 178 HIS A O 1
ATOM 1350 N N . GLY A 1 179 ? -0.358 -3.284 -18.913 1.00 95.12 179 GLY A N 1
ATOM 1351 C CA . GLY A 1 179 ? 0.583 -3.999 -18.048 1.00 95.12 179 GLY A CA 1
ATOM 1352 C C . GLY A 1 179 ? 1.457 -5.017 -18.789 1.00 95.12 179 GLY A C 1
ATOM 1353 O O . GLY A 1 179 ? 2.650 -5.107 -18.513 1.00 95.12 179 GLY A O 1
ATOM 1354 N N . SER A 1 180 ? 0.915 -5.752 -19.771 1.00 94.31 180 SER A N 1
ATOM 1355 C CA . SER A 1 180 ? 1.711 -6.700 -20.574 1.00 94.31 180 SER A CA 1
ATOM 1356 C C . SER A 1 180 ? 2.756 -5.986 -21.432 1.00 94.31 180 SER A C 1
ATOM 1358 O O . SER A 1 180 ? 3.903 -6.423 -21.509 1.00 94.31 180 SER A O 1
ATOM 1360 N N . ARG A 1 181 ? 2.387 -4.845 -22.028 1.00 94.25 181 ARG A N 1
ATOM 1361 C CA . ARG A 1 181 ? 3.291 -4.016 -22.831 1.00 94.25 181 ARG A CA 1
ATOM 1362 C C . ARG A 1 181 ? 4.466 -3.510 -22.001 1.00 94.25 181 ARG A C 1
ATOM 1364 O O . ARG A 1 181 ? 5.597 -3.562 -22.475 1.00 94.25 181 ARG A O 1
ATOM 1371 N N . LEU A 1 182 ? 4.198 -3.045 -20.783 1.00 96.19 182 LEU A N 1
ATOM 1372 C CA . LEU A 1 182 ? 5.214 -2.544 -19.857 1.00 96.19 182 LEU A CA 1
ATOM 1373 C C . LEU A 1 182 ? 6.100 -3.673 -19.306 1.00 96.19 182 LEU A C 1
ATOM 1375 O O . LEU A 1 182 ? 7.319 -3.520 -19.277 1.00 96.19 182 LEU A O 1
ATOM 1379 N N . ALA A 1 183 ? 5.519 -4.823 -18.950 1.00 96.69 183 ALA A N 1
ATOM 1380 C CA . ALA A 1 183 ? 6.268 -5.997 -18.499 1.00 96.69 183 ALA A CA 1
ATOM 1381 C C . ALA A 1 183 ? 7.251 -6.513 -19.569 1.00 96.69 183 ALA A C 1
ATOM 1383 O O . ALA A 1 183 ? 8.406 -6.787 -19.253 1.00 96.69 183 ALA A O 1
ATOM 1384 N N . ASP A 1 184 ? 6.826 -6.590 -20.837 1.00 95.19 184 ASP A N 1
ATOM 1385 C CA . ASP A 1 184 ? 7.684 -7.016 -21.955 1.00 95.19 184 ASP A CA 1
ATOM 1386 C C . ASP A 1 184 ? 8.894 -6.098 -22.140 1.00 95.19 184 ASP A C 1
ATOM 1388 O O . ASP A 1 184 ? 10.039 -6.549 -22.180 1.00 95.19 184 ASP A O 1
ATOM 1392 N N . VAL A 1 185 ? 8.660 -4.788 -22.250 1.00 95.50 185 VAL A N 1
ATOM 1393 C CA . VAL A 1 185 ? 9.755 -3.845 -22.507 1.00 95.50 185 VAL A CA 1
ATOM 1394 C C . VAL A 1 185 ? 10.683 -3.706 -21.306 1.00 95.50 185 VAL A C 1
ATOM 1396 O O . VAL A 1 185 ? 11.888 -3.564 -21.517 1.00 95.50 185 VAL A O 1
ATOM 1399 N N . PHE A 1 186 ? 10.157 -3.819 -20.079 1.00 97.12 186 PHE A N 1
ATOM 1400 C CA . PHE A 1 186 ? 10.970 -3.905 -18.869 1.00 97.12 186 PHE A CA 1
ATOM 1401 C C . PHE A 1 186 ? 11.879 -5.133 -18.909 1.00 97.12 186 PHE A C 1
ATOM 1403 O O . PHE A 1 186 ? 13.091 -4.998 -18.749 1.00 97.12 186 PHE A O 1
ATOM 1410 N N . GLY A 1 187 ? 11.308 -6.315 -19.166 1.00 95.81 187 GLY A N 1
ATOM 1411 C CA . GLY A 1 187 ? 12.052 -7.571 -19.219 1.00 95.81 187 GLY A CA 1
ATOM 1412 C C . GLY A 1 187 ? 13.180 -7.525 -20.244 1.00 95.81 187 GLY A C 1
ATOM 1413 O O . GLY A 1 187 ? 14.324 -7.823 -19.921 1.00 95.81 187 GLY A O 1
ATOM 1414 N N . ARG A 1 188 ? 12.901 -7.002 -21.441 1.00 94.25 188 ARG A N 1
ATOM 1415 C CA . ARG A 1 188 ? 13.917 -6.776 -22.483 1.00 94.25 188 ARG A CA 1
ATOM 1416 C C . ARG A 1 188 ? 15.016 -5.809 -22.056 1.00 94.25 188 ARG A C 1
ATOM 1418 O O . ARG A 1 188 ? 16.160 -5.974 -22.459 1.00 94.25 188 ARG A O 1
ATOM 1425 N N . GLY A 1 189 ? 14.661 -4.776 -21.296 1.00 95.75 189 GLY A N 1
ATOM 1426 C CA . GLY A 1 189 ? 15.631 -3.845 -20.727 1.00 95.75 189 GLY A CA 1
ATOM 1427 C C . GLY A 1 189 ? 16.555 -4.545 -19.738 1.00 95.75 189 GLY A C 1
ATOM 1428 O O . GLY A 1 189 ? 17.769 -4.377 -19.807 1.00 95.75 189 GLY A O 1
ATOM 1429 N N . ALA A 1 190 ? 15.985 -5.367 -18.856 1.00 96.50 190 ALA A N 1
ATOM 1430 C CA . ALA A 1 190 ? 16.741 -6.139 -17.879 1.00 96.50 190 ALA A CA 1
ATOM 1431 C C . ALA A 1 190 ? 17.675 -7.164 -18.552 1.00 96.50 190 ALA A C 1
ATOM 1433 O O . ALA A 1 190 ? 18.862 -7.190 -18.243 1.00 96.50 190 ALA A O 1
ATOM 1434 N N . GLU A 1 191 ? 17.177 -7.934 -19.526 1.00 94.44 191 GLU A N 1
ATOM 1435 C CA . GLU A 1 191 ? 17.957 -8.929 -20.291 1.00 94.44 191 GLU A CA 1
ATOM 1436 C C . GLU A 1 191 ? 18.988 -8.299 -21.249 1.00 94.44 191 GLU A C 1
ATOM 1438 O O . GLU A 1 191 ? 19.853 -8.994 -21.778 1.00 94.44 191 GLU A O 1
ATOM 1443 N N . ALA A 1 192 ? 18.956 -6.977 -21.465 1.00 94.31 192 ALA A N 1
ATOM 1444 C CA . ALA A 1 192 ? 20.024 -6.270 -22.176 1.00 94.31 192 ALA A CA 1
ATOM 1445 C C . ALA A 1 192 ? 21.309 -6.127 -21.334 1.00 94.31 192 ALA A C 1
ATOM 1447 O O . ALA A 1 192 ? 22.353 -5.727 -21.859 1.00 94.31 192 ALA A O 1
ATOM 1448 N N . VAL A 1 193 ? 21.249 -6.435 -20.034 1.00 95.38 193 VAL A N 1
ATOM 1449 C CA . VAL A 1 193 ? 22.413 -6.538 -19.153 1.00 95.38 193 VAL A CA 1
ATOM 1450 C C . VAL A 1 193 ? 22.924 -7.979 -19.180 1.00 95.38 193 VAL A C 1
ATOM 1452 O O . VAL A 1 193 ? 22.203 -8.907 -18.838 1.00 95.38 193 VAL A O 1
ATOM 1455 N N . ASP A 1 194 ? 24.190 -8.168 -19.557 1.00 92.88 194 ASP A N 1
ATOM 1456 C CA . ASP A 1 194 ? 24.806 -9.498 -19.651 1.00 92.88 194 ASP A CA 1
ATOM 1457 C C . ASP A 1 194 ? 24.715 -10.282 -18.328 1.00 92.88 194 ASP A C 1
ATOM 1459 O O . ASP A 1 194 ? 24.959 -9.723 -17.251 1.00 92.88 194 ASP A O 1
ATOM 1463 N N . GLY A 1 195 ? 24.395 -11.573 -18.405 1.00 92.88 195 GLY A N 1
ATOM 1464 C CA . GLY A 1 195 ? 24.191 -12.444 -17.244 1.00 92.88 195 GLY A CA 1
ATOM 1465 C C . GLY A 1 195 ? 22.944 -12.117 -16.415 1.00 92.88 195 GLY A C 1
ATOM 1466 O O . GLY A 1 195 ? 22.975 -12.251 -15.190 1.00 92.88 195 GLY A O 1
ATOM 1467 N N . VAL A 1 196 ? 21.880 -11.619 -17.054 1.00 94.75 196 VAL A N 1
ATOM 1468 C CA . VAL A 1 196 ? 20.568 -11.382 -16.436 1.00 94.75 196 VAL A CA 1
ATOM 1469 C C . VAL A 1 196 ? 19.502 -12.139 -17.216 1.00 94.75 196 VAL A C 1
ATOM 1471 O O . VAL A 1 196 ? 19.437 -12.041 -18.440 1.00 94.75 196 VAL A O 1
ATOM 1474 N N . ARG A 1 197 ? 18.629 -12.844 -16.497 1.00 94.62 197 ARG A N 1
ATOM 1475 C CA . ARG A 1 197 ? 17.460 -13.530 -17.053 1.00 94.62 197 ARG A CA 1
ATOM 1476 C C . ARG A 1 197 ? 16.180 -13.060 -16.379 1.00 94.62 197 ARG A C 1
ATOM 1478 O O . ARG A 1 197 ? 16.173 -12.751 -15.185 1.00 94.62 197 ARG A O 1
ATOM 1485 N N . VAL A 1 198 ? 15.080 -13.052 -17.127 1.00 95.19 198 VAL A N 1
ATOM 1486 C CA . VAL A 1 198 ? 13.774 -12.612 -16.620 1.00 95.19 198 VAL A CA 1
ATOM 1487 C C . VAL A 1 198 ? 12.794 -13.771 -16.480 1.00 95.19 198 VAL A C 1
ATOM 1489 O O . VAL A 1 198 ? 12.611 -14.570 -17.398 1.00 95.19 198 VAL A O 1
ATOM 1492 N N . VAL A 1 199 ? 12.108 -13.817 -15.340 1.00 95.94 199 VAL A N 1
ATOM 1493 C CA . VAL A 1 199 ? 10.994 -14.732 -15.071 1.00 95.94 199 VAL A CA 1
ATOM 1494 C C . VAL A 1 199 ? 9.696 -13.934 -15.032 1.00 95.94 199 VAL A C 1
ATOM 1496 O O . VAL A 1 199 ? 9.573 -12.994 -14.252 1.00 95.94 199 VAL A O 1
ATOM 1499 N N . TYR A 1 200 ? 8.708 -14.300 -15.843 1.00 96.94 200 TYR A N 1
ATOM 1500 C CA . TYR A 1 200 ? 7.400 -13.645 -15.848 1.00 96.94 200 TYR A CA 1
ATOM 1501 C C . TYR A 1 200 ? 6.341 -14.513 -15.163 1.00 96.94 200 TYR A C 1
ATOM 1503 O O . TYR A 1 200 ? 6.255 -15.712 -15.420 1.00 96.94 200 TYR A O 1
ATOM 1511 N N . THR A 1 201 ? 5.524 -13.895 -14.307 1.00 96.81 201 THR A N 1
ATOM 1512 C CA . THR A 1 201 ? 4.510 -14.583 -13.485 1.00 96.81 201 THR A CA 1
ATOM 1513 C C . THR A 1 201 ? 3.067 -14.358 -13.934 1.00 96.81 201 THR A C 1
ATOM 1515 O O . THR A 1 201 ? 2.141 -14.917 -13.358 1.00 96.81 201 THR A O 1
ATOM 1518 N N . GLY A 1 202 ? 2.841 -13.557 -14.980 1.00 96.19 202 GLY A N 1
ATOM 1519 C CA . GLY A 1 202 ? 1.482 -13.255 -15.428 1.00 96.19 202 GLY A CA 1
ATOM 1520 C C . GLY A 1 202 ? 0.798 -12.176 -14.584 1.00 96.19 202 GLY A C 1
ATOM 1521 O O . GLY A 1 202 ? 1.426 -11.184 -14.203 1.00 96.19 202 GLY A O 1
ATOM 1522 N N . ILE A 1 203 ? -0.513 -12.342 -14.374 1.00 96.31 203 ILE A N 1
ATOM 1523 C CA . ILE A 1 203 ? -1.278 -11.538 -13.411 1.00 96.31 203 ILE A CA 1
ATOM 1524 C C . ILE A 1 203 ? -0.954 -12.061 -12.017 1.00 96.31 203 ILE A C 1
ATOM 1526 O O . ILE A 1 203 ? -1.111 -13.248 -11.756 1.00 96.31 203 ILE A O 1
ATOM 1530 N N . ALA A 1 204 ? -0.532 -11.159 -11.144 1.00 97.00 204 ALA A N 1
ATOM 1531 C CA . ALA A 1 204 ? -0.135 -11.453 -9.778 1.00 97.00 204 ALA A CA 1
ATOM 1532 C C . ALA A 1 204 ? -0.692 -10.376 -8.836 1.00 97.00 204 ALA A C 1
ATOM 1534 O O . ALA A 1 204 ? -1.168 -9.326 -9.279 1.00 97.00 204 ALA A O 1
ATOM 1535 N N . THR A 1 205 ? -0.622 -10.616 -7.532 1.00 97.81 205 THR A N 1
ATOM 1536 C CA . THR A 1 205 ? -0.702 -9.546 -6.526 1.00 97.81 205 THR A CA 1
ATOM 1537 C C . THR A 1 205 ? 0.701 -9.063 -6.169 1.00 97.81 205 THR A C 1
ATOM 1539 O O . THR A 1 205 ? 1.664 -9.830 -6.278 1.00 97.81 205 THR A O 1
ATOM 1542 N N . THR A 1 206 ? 0.830 -7.819 -5.705 1.00 97.25 206 THR A N 1
ATOM 1543 C CA . THR A 1 206 ? 2.102 -7.297 -5.178 1.00 97.25 206 THR A CA 1
ATOM 1544 C C . THR A 1 206 ? 2.706 -8.231 -4.120 1.00 97.25 206 THR A C 1
ATOM 1546 O O . THR A 1 206 ? 3.865 -8.630 -4.293 1.00 97.25 206 THR A O 1
ATOM 1549 N N . PRO A 1 207 ? 1.952 -8.689 -3.098 1.00 96.75 207 PRO A N 1
ATOM 1550 C CA . PRO A 1 207 ? 2.504 -9.607 -2.111 1.00 96.75 207 PRO A CA 1
ATOM 1551 C C . PRO A 1 207 ? 2.865 -10.991 -2.674 1.00 96.75 207 PRO A C 1
ATOM 1553 O O . PRO A 1 207 ? 3.897 -11.542 -2.287 1.00 96.75 207 PRO A O 1
ATOM 1556 N N . SER A 1 208 ? 2.121 -11.536 -3.646 1.00 96.94 208 SER A N 1
ATOM 1557 C CA . SER A 1 208 ? 2.482 -12.826 -4.264 1.00 96.94 208 SER A CA 1
ATOM 1558 C C . SER A 1 208 ? 3.822 -12.767 -5.007 1.00 96.94 208 SER A C 1
ATOM 1560 O O . SER A 1 208 ? 4.644 -13.677 -4.880 1.00 96.94 208 SER A O 1
ATOM 1562 N N . LEU A 1 209 ? 4.086 -11.679 -5.742 1.00 96.88 209 LEU A N 1
ATOM 1563 C CA . LEU A 1 209 ? 5.341 -11.508 -6.471 1.00 96.88 209 LEU A CA 1
ATOM 1564 C C . LEU A 1 209 ? 6.512 -11.285 -5.507 1.00 96.88 209 LEU A C 1
ATOM 1566 O O . LEU A 1 209 ? 7.615 -11.787 -5.732 1.00 96.88 209 LEU A O 1
ATOM 1570 N N . PHE A 1 210 ? 6.270 -10.573 -4.407 1.00 94.44 210 PHE A N 1
ATOM 1571 C CA . PHE A 1 210 ? 7.261 -10.396 -3.353 1.00 94.44 210 PHE A CA 1
ATOM 1572 C C . PHE A 1 210 ? 7.591 -11.721 -2.649 1.00 94.44 210 PHE A C 1
ATOM 1574 O O . PHE A 1 210 ? 8.773 -12.042 -2.490 1.00 94.44 210 PHE A O 1
ATOM 1581 N N . SER A 1 211 ? 6.580 -12.537 -2.313 1.00 94.00 211 SER A N 1
ATOM 1582 C CA . SER A 1 211 ? 6.767 -13.915 -1.819 1.00 94.00 211 SER A CA 1
ATOM 1583 C C . SER A 1 211 ? 7.618 -14.737 -2.799 1.00 94.00 211 SER A C 1
ATOM 1585 O O . SER A 1 211 ? 8.618 -15.348 -2.403 1.00 94.00 211 SER A O 1
ATOM 1587 N N . PHE A 1 212 ? 7.329 -14.659 -4.105 1.00 94.62 212 PHE A N 1
ATOM 1588 C CA . PHE A 1 212 ? 8.119 -15.357 -5.119 1.00 94.62 212 PHE A CA 1
ATOM 1589 C C . PHE A 1 212 ? 9.588 -14.927 -5.125 1.00 94.62 212 PHE A C 1
ATOM 1591 O O . PHE A 1 212 ? 10.480 -15.782 -5.102 1.00 94.62 212 PHE A O 1
ATOM 1598 N N . CYS A 1 213 ? 9.861 -13.620 -5.104 1.00 92.69 213 CYS A N 1
ATOM 1599 C CA . CYS A 1 213 ? 11.226 -13.103 -5.030 1.00 92.69 213 CYS A CA 1
ATOM 1600 C C . CYS A 1 213 ? 11.954 -13.629 -3.779 1.00 92.69 213 CYS A C 1
ATOM 1602 O O . CYS A 1 213 ? 13.111 -14.046 -3.847 1.00 92.69 213 CYS A O 1
ATOM 1604 N N . ARG A 1 214 ? 11.247 -13.706 -2.647 1.00 89.00 214 ARG A N 1
ATOM 1605 C CA . ARG A 1 214 ? 11.773 -14.149 -1.348 1.00 89.00 214 ARG A CA 1
ATOM 1606 C C . ARG A 1 214 ? 11.910 -15.643 -1.148 1.00 89.00 214 ARG A C 1
ATOM 1608 O O . ARG A 1 214 ? 12.716 -16.057 -0.315 1.00 89.00 214 ARG A O 1
ATOM 1615 N N . SER A 1 215 ? 11.293 -16.464 -1.993 1.00 87.25 215 SER A N 1
ATOM 1616 C CA . SER A 1 215 ? 11.609 -17.901 -2.102 1.00 87.25 215 SER A CA 1
ATOM 1617 C C . SER A 1 215 ? 13.080 -18.170 -2.508 1.00 87.25 215 SER A C 1
ATOM 1619 O O . SER A 1 215 ? 13.505 -19.304 -2.771 1.00 87.25 215 SER A O 1
ATOM 1621 N N . SER A 1 216 ? 13.871 -17.090 -2.575 1.00 77.50 216 SER A N 1
ATOM 1622 C CA . SER A 1 216 ? 15.246 -16.935 -3.003 1.00 77.50 216 SER A CA 1
ATOM 1623 C C . SER A 1 216 ? 15.399 -17.203 -4.503 1.00 77.50 216 SER A C 1
ATOM 1625 O O . SER A 1 216 ? 16.507 -17.279 -5.015 1.00 77.50 216 SER A O 1
ATOM 1627 N N . ARG A 1 217 ? 14.320 -17.531 -5.230 1.00 82.75 217 ARG A N 1
ATOM 1628 C CA . ARG A 1 217 ? 14.382 -17.951 -6.644 1.00 82.75 217 ARG A CA 1
ATOM 1629 C C . ARG A 1 217 ? 14.761 -16.800 -7.571 1.00 82.75 217 ARG A C 1
ATOM 1631 O O . ARG A 1 217 ? 15.187 -17.074 -8.689 1.00 82.75 217 ARG A O 1
ATOM 1638 N N . CYS A 1 218 ? 14.632 -15.568 -7.081 1.00 91.75 218 CYS A N 1
ATOM 1639 C CA . CYS A 1 218 ? 14.964 -14.351 -7.797 1.00 91.75 218 CYS A CA 1
ATOM 1640 C C . CYS A 1 218 ? 15.856 -13.445 -6.944 1.00 91.75 218 CYS A C 1
ATOM 1642 O O . CYS A 1 218 ? 15.791 -13.480 -5.716 1.00 91.75 218 CYS A O 1
ATOM 1644 N N . ASP A 1 219 ? 16.669 -12.632 -7.609 1.00 93.94 219 ASP A N 1
ATOM 1645 C CA . ASP A 1 219 ? 17.535 -11.626 -6.987 1.00 93.94 219 ASP A CA 1
ATOM 1646 C C . ASP A 1 219 ? 16.822 -10.271 -6.861 1.00 93.94 219 ASP A C 1
ATOM 1648 O O . ASP A 1 219 ? 17.094 -9.492 -5.948 1.00 93.94 219 ASP A O 1
ATOM 1652 N N . GLY A 1 220 ? 15.869 -10.005 -7.757 1.00 95.62 220 GLY A N 1
ATOM 1653 C CA . GLY A 1 220 ? 15.006 -8.833 -7.701 1.00 95.62 220 GLY A CA 1
ATOM 1654 C C . GLY A 1 220 ? 13.649 -9.076 -8.349 1.00 95.62 220 GLY A C 1
ATOM 1655 O O . GLY A 1 220 ? 13.457 -10.025 -9.116 1.00 95.62 220 GLY A O 1
ATOM 1656 N N . GLY A 1 221 ? 12.700 -8.202 -8.043 1.00 96.50 221 GLY A N 1
ATOM 1657 C CA . GLY A 1 221 ? 11.352 -8.233 -8.581 1.00 96.50 221 GLY A CA 1
ATOM 1658 C C . GLY A 1 221 ? 10.837 -6.851 -8.946 1.00 96.50 221 GLY A C 1
ATOM 1659 O O . GLY A 1 221 ? 11.179 -5.854 -8.304 1.00 96.50 221 GLY A O 1
ATOM 1660 N N . VAL A 1 222 ? 10.004 -6.809 -9.985 1.00 98.25 222 VAL A N 1
ATOM 1661 C CA . VAL A 1 222 ? 9.209 -5.634 -10.331 1.00 98.25 222 VAL A CA 1
ATOM 1662 C C . VAL A 1 222 ? 7.741 -6.005 -10.507 1.00 98.25 222 VAL A C 1
ATOM 1664 O O . VAL A 1 222 ? 7.379 -6.861 -11.318 1.00 98.25 222 VAL A O 1
ATOM 1667 N N . MET A 1 223 ? 6.879 -5.330 -9.757 1.00 98.19 223 MET A N 1
ATOM 1668 C CA . MET A 1 223 ? 5.439 -5.399 -9.956 1.00 98.19 223 MET A CA 1
ATOM 1669 C C . MET A 1 223 ? 4.996 -4.234 -10.839 1.00 98.19 223 MET A C 1
ATOM 1671 O O . MET A 1 223 ? 5.169 -3.071 -10.472 1.00 98.19 223 MET A O 1
ATOM 1675 N N . VAL A 1 224 ? 4.420 -4.540 -12.001 1.00 98.38 224 VAL A N 1
ATOM 1676 C CA . VAL A 1 224 ? 3.821 -3.554 -12.909 1.00 98.38 224 VAL A CA 1
ATOM 1677 C C . VAL A 1 224 ? 2.400 -3.259 -12.434 1.00 98.38 224 VAL A C 1
ATOM 1679 O O . VAL A 1 224 ? 1.481 -4.049 -12.659 1.00 98.38 224 VAL A O 1
ATOM 1682 N N . THR A 1 225 ? 2.233 -2.148 -11.726 1.00 97.25 225 THR A N 1
ATOM 1683 C CA . THR A 1 225 ? 0.976 -1.777 -11.070 1.00 97.25 225 THR A CA 1
ATOM 1684 C C . THR A 1 225 ? 0.920 -0.278 -10.806 1.00 97.25 225 THR A C 1
ATOM 1686 O O . THR A 1 225 ? 1.923 0.355 -10.470 1.00 97.25 225 THR A O 1
ATOM 1689 N N . ALA A 1 226 ? -0.279 0.294 -10.910 1.00 93.19 226 ALA A N 1
ATOM 1690 C CA . ALA A 1 226 ? -0.573 1.647 -10.430 1.00 93.19 226 ALA A CA 1
ATOM 1691 C C . ALA A 1 226 ? -1.292 1.648 -9.069 1.00 93.19 226 ALA A C 1
ATOM 1693 O O . ALA A 1 226 ? -1.687 2.719 -8.599 1.00 93.19 226 ALA A O 1
ATOM 1694 N N . SER A 1 227 ? -1.501 0.472 -8.463 1.00 91.38 227 SER A N 1
ATOM 1695 C CA . SER A 1 227 ? -2.376 0.275 -7.303 1.00 91.38 227 SER A CA 1
ATOM 1696 C C . SER A 1 227 ? -3.732 0.951 -7.558 1.00 91.38 227 SER A C 1
ATOM 1698 O O . SER A 1 227 ? -4.333 0.747 -8.611 1.00 91.38 227 SER A O 1
ATOM 1700 N N . HIS A 1 228 ? -4.194 1.806 -6.658 1.00 88.56 228 HIS A N 1
ATOM 1701 C CA . HIS A 1 228 ? -5.477 2.508 -6.689 1.00 88.56 228 HIS A CA 1
ATOM 1702 C C . HIS A 1 228 ? -5.537 3.747 -7.613 1.00 88.56 228 HIS A C 1
ATOM 1704 O O . HIS A 1 228 ? -6.501 4.511 -7.549 1.00 88.56 228 HIS A O 1
ATOM 1710 N N . LEU A 1 229 ? -4.529 4.006 -8.459 1.00 90.69 229 LEU A N 1
ATOM 1711 C CA . LEU A 1 229 ? -4.583 5.135 -9.403 1.00 90.69 229 LEU A CA 1
ATOM 1712 C C . LEU A 1 229 ? -5.543 4.867 -10.587 1.00 90.69 229 LEU A C 1
ATOM 1714 O O . LEU A 1 229 ? -5.795 3.707 -10.913 1.00 90.69 229 LEU A O 1
ATOM 1718 N N . PRO A 1 230 ? -6.043 5.907 -11.291 1.00 89.50 230 PRO A N 1
ATOM 1719 C CA . PRO A 1 230 ? -6.924 5.758 -12.460 1.00 89.50 230 PRO A CA 1
ATOM 1720 C C . PRO A 1 230 ? -6.417 4.778 -13.532 1.00 89.50 230 PRO A C 1
ATOM 1722 O O . PRO A 1 230 ? -5.218 4.531 -13.636 1.00 89.50 230 PRO A O 1
ATOM 1725 N N . ALA A 1 231 ? -7.318 4.207 -14.341 1.00 89.19 231 ALA A N 1
ATOM 1726 C CA . ALA A 1 231 ? -7.030 3.087 -15.256 1.00 89.19 231 ALA A CA 1
ATOM 1727 C C . ALA A 1 231 ? -5.975 3.403 -16.339 1.00 89.19 231 ALA A C 1
ATOM 1729 O O . ALA A 1 231 ? -5.272 2.515 -16.826 1.00 89.19 231 ALA A O 1
ATOM 1730 N N . ASP A 1 232 ? -5.835 4.678 -16.695 1.00 90.06 232 ASP A N 1
ATOM 1731 C CA . ASP A 1 232 ? -4.840 5.206 -17.635 1.00 90.06 232 ASP A CA 1
ATOM 1732 C C . ASP A 1 232 ? -3.448 5.432 -17.009 1.00 90.06 232 ASP A C 1
ATOM 1734 O O . ASP A 1 232 ? -2.484 5.739 -17.716 1.00 90.06 232 ASP A O 1
ATOM 1738 N N . ARG A 1 233 ? -3.314 5.251 -15.691 1.00 93.25 233 ARG A N 1
ATOM 1739 C CA . ARG A 1 233 ? -2.041 5.254 -14.964 1.00 93.25 233 ARG A CA 1
ATOM 1740 C C . ARG A 1 233 ? -1.455 3.848 -14.880 1.00 93.25 233 ARG A C 1
ATOM 1742 O O . ARG A 1 233 ? -2.187 2.859 -14.789 1.00 93.25 233 ARG A O 1
ATOM 1749 N N . ASN A 1 234 ? -0.127 3.774 -14.841 1.00 96.31 234 ASN A N 1
ATOM 1750 C CA . ASN A 1 234 ? 0.617 2.603 -14.379 1.00 96.31 234 ASN A CA 1
ATOM 1751 C C . ASN A 1 234 ? 1.839 3.019 -13.551 1.00 96.31 234 ASN A C 1
ATOM 1753 O O . ASN A 1 234 ? 2.130 4.207 -13.380 1.00 96.31 234 ASN A O 1
ATOM 1757 N N . GLY A 1 235 ? 2.549 2.029 -13.037 1.00 96.69 235 GLY A N 1
ATOM 1758 C CA . GLY A 1 235 ? 3.757 2.206 -12.265 1.00 96.69 235 GLY A CA 1
ATOM 1759 C C . GLY A 1 235 ? 4.563 0.921 -12.157 1.00 96.69 235 GLY A C 1
ATOM 1760 O O . GLY A 1 235 ? 4.222 -0.109 -12.741 1.00 96.69 235 GLY A O 1
ATOM 1761 N N . LEU A 1 236 ? 5.671 1.020 -11.435 1.00 98.12 236 LEU A N 1
ATOM 1762 C CA . LEU A 1 236 ? 6.593 -0.073 -11.165 1.00 98.12 236 LEU A CA 1
ATOM 1763 C C . LEU A 1 236 ? 6.978 -0.007 -9.685 1.00 98.12 236 LEU A C 1
ATOM 1765 O O . LEU A 1 236 ? 7.523 1.007 -9.239 1.00 98.12 236 LEU A O 1
ATOM 1769 N N . LYS A 1 237 ? 6.700 -1.083 -8.947 1.00 97.12 237 LYS A N 1
ATOM 1770 C CA . LYS A 1 237 ? 7.181 -1.294 -7.575 1.00 97.12 237 LYS A CA 1
ATOM 1771 C C . LYS A 1 237 ? 8.364 -2.250 -7.621 1.00 97.12 237 LYS A C 1
ATOM 1773 O O . LYS A 1 237 ? 8.239 -3.333 -8.190 1.00 97.12 237 LYS A O 1
ATOM 1778 N N . PHE A 1 238 ? 9.491 -1.860 -7.039 1.00 96.88 238 PHE A N 1
ATOM 1779 C CA . PHE A 1 238 ? 10.744 -2.615 -7.103 1.00 96.88 238 PHE A CA 1
ATOM 1780 C C . PHE A 1 238 ? 11.099 -3.192 -5.745 1.00 96.88 238 PHE A C 1
ATOM 1782 O O . PHE A 1 238 ? 10.926 -2.523 -4.728 1.00 96.88 238 PHE A O 1
ATOM 1789 N N . PHE A 1 239 ? 11.636 -4.405 -5.727 1.00 94.19 239 PHE A N 1
ATOM 1790 C CA . PHE A 1 239 ? 12.058 -5.054 -4.493 1.00 94.19 239 PHE A CA 1
ATOM 1791 C C . PHE A 1 239 ? 13.158 -6.089 -4.720 1.00 94.19 239 PHE A C 1
ATOM 1793 O O . PHE A 1 239 ? 13.339 -6.606 -5.822 1.00 94.19 239 PHE A O 1
ATOM 1800 N N . THR A 1 240 ? 13.880 -6.399 -3.650 1.00 92.75 240 THR A N 1
ATOM 1801 C CA . THR A 1 240 ? 14.736 -7.585 -3.520 1.00 92.75 240 THR A CA 1
ATOM 1802 C C . THR A 1 240 ? 14.194 -8.469 -2.397 1.00 92.75 240 THR A C 1
ATOM 1804 O O . THR A 1 240 ? 13.168 -8.162 -1.785 1.00 92.75 240 THR A O 1
ATOM 1807 N N . ALA A 1 241 ? 14.896 -9.558 -2.078 1.00 86.25 241 ALA A N 1
ATOM 1808 C CA . ALA A 1 241 ? 14.563 -10.370 -0.909 1.00 86.25 241 ALA A CA 1
ATOM 1809 C C . ALA A 1 241 ? 14.595 -9.578 0.419 1.00 86.25 241 ALA A C 1
ATOM 1811 O O . ALA A 1 241 ? 13.911 -9.957 1.369 1.00 86.25 241 ALA A O 1
ATOM 1812 N N . ASP A 1 242 ? 15.346 -8.472 0.470 1.00 84.44 242 ASP A N 1
ATOM 1813 C CA . ASP A 1 242 ? 15.522 -7.655 1.674 1.00 84.44 242 ASP A CA 1
ATOM 1814 C C . ASP A 1 242 ? 14.395 -6.629 1.884 1.00 84.44 242 ASP A C 1
ATOM 1816 O O . ASP A 1 242 ? 14.204 -6.139 3.001 1.00 84.44 242 ASP A O 1
ATOM 1820 N N . GLY A 1 243 ? 13.624 -6.305 0.840 1.00 87.12 243 GLY A N 1
ATOM 1821 C CA . GLY A 1 243 ? 12.573 -5.291 0.913 1.00 87.12 243 GLY A CA 1
ATOM 1822 C C . GLY A 1 243 ? 12.331 -4.536 -0.391 1.00 87.12 243 GLY A C 1
ATOM 1823 O O . GLY A 1 243 ? 12.987 -4.765 -1.408 1.00 87.12 243 GLY A O 1
ATOM 1824 N N . GLY A 1 244 ? 11.365 -3.617 -0.340 1.00 90.31 244 GLY A N 1
ATOM 1825 C CA . GLY A 1 244 ? 11.100 -2.653 -1.406 1.00 90.31 244 GLY A CA 1
ATOM 1826 C C . GLY A 1 244 ? 12.211 -1.613 -1.555 1.00 90.31 244 GLY A C 1
ATOM 1827 O O . GLY A 1 244 ? 12.940 -1.326 -0.606 1.00 90.31 244 GLY A O 1
ATOM 1828 N N . PHE A 1 245 ? 12.330 -1.041 -2.751 1.00 91.94 245 PHE A N 1
ATOM 1829 C CA . PHE A 1 245 ? 13.259 0.052 -3.019 1.00 91.94 245 PHE A CA 1
ATOM 1830 C C . PHE A 1 245 ? 12.877 1.318 -2.250 1.00 91.94 245 PHE A C 1
ATOM 1832 O O . PHE A 1 245 ? 11.710 1.642 -2.051 1.00 91.94 245 PHE A O 1
ATOM 1839 N N . GLU A 1 246 ? 13.890 2.084 -1.865 1.00 90.00 246 GLU A N 1
ATOM 1840 C CA . GLU A 1 246 ? 13.736 3.389 -1.238 1.00 90.00 246 GLU A CA 1
ATOM 1841 C C . GLU A 1 246 ? 13.882 4.532 -2.250 1.00 90.00 246 GLU A C 1
ATOM 1843 O O . GLU A 1 246 ? 14.489 4.382 -3.313 1.00 90.00 246 GLU A O 1
ATOM 1848 N N . LYS A 1 247 ? 13.438 5.737 -1.867 1.00 90.06 247 LYS A N 1
ATOM 1849 C CA . LYS A 1 247 ? 13.554 6.960 -2.685 1.00 90.06 247 LYS A CA 1
ATOM 1850 C C . LYS A 1 247 ? 14.959 7.188 -3.248 1.00 90.06 247 LYS A C 1
ATOM 1852 O O . LYS A 1 247 ? 15.107 7.590 -4.398 1.00 90.06 247 LYS A O 1
ATOM 1857 N N . LYS A 1 248 ? 16.001 6.922 -2.454 1.00 92.62 248 LYS A N 1
ATOM 1858 C CA . LYS A 1 248 ? 17.395 7.069 -2.895 1.00 92.62 248 LYS A CA 1
ATOM 1859 C C . LYS A 1 248 ? 17.765 6.052 -3.980 1.00 92.62 248 LYS A C 1
ATOM 1861 O O . LYS A 1 248 ? 18.458 6.409 -4.926 1.00 92.62 248 LYS A O 1
ATOM 1866 N N . GLN A 1 249 ? 17.298 4.810 -3.850 1.00 95.19 249 GLN A N 1
ATOM 1867 C CA . GLN A 1 249 ? 17.532 3.762 -4.844 1.00 95.19 249 GLN A CA 1
ATOM 1868 C C . GLN A 1 249 ? 16.752 4.047 -6.131 1.00 95.19 249 GLN A C 1
ATOM 1870 O O . GLN A 1 249 ? 17.298 3.864 -7.214 1.00 95.19 249 GLN A O 1
ATOM 1875 N N . ILE A 1 250 ? 15.523 4.569 -6.032 1.00 96.06 250 ILE A N 1
ATOM 1876 C CA . ILE A 1 250 ? 14.766 5.039 -7.200 1.00 96.06 250 ILE A CA 1
ATOM 1877 C C . ILE A 1 250 ? 15.507 6.175 -7.909 1.00 96.06 250 ILE A C 1
ATOM 1879 O O . ILE A 1 250 ? 15.676 6.108 -9.121 1.00 96.06 250 ILE A O 1
ATOM 1883 N N . ALA A 1 251 ? 16.013 7.175 -7.182 1.00 96.00 251 ALA A N 1
ATOM 1884 C CA . ALA A 1 251 ? 16.788 8.262 -7.783 1.00 96.00 251 ALA A CA 1
ATOM 1885 C C . ALA A 1 251 ? 18.043 7.749 -8.519 1.00 96.00 251 ALA A C 1
ATOM 1887 O O . ALA A 1 251 ? 18.275 8.113 -9.670 1.00 96.00 251 ALA A O 1
ATOM 1888 N N . GLU A 1 252 ? 18.804 6.833 -7.907 1.00 97.38 252 GLU A N 1
ATOM 1889 C CA . GLU A 1 252 ? 19.960 6.202 -8.562 1.00 97.38 252 GLU A CA 1
ATOM 1890 C C . GLU A 1 252 ? 19.555 5.421 -9.825 1.00 97.38 252 GLU A C 1
ATOM 1892 O O . GLU A 1 252 ? 20.221 5.502 -10.861 1.00 97.38 252 GLU A O 1
ATOM 1897 N N . MET A 1 253 ? 18.448 4.679 -9.764 1.00 98.00 253 MET A N 1
ATOM 1898 C CA . MET A 1 253 ? 17.922 3.933 -10.906 1.00 98.00 253 MET A CA 1
ATOM 1899 C C . MET A 1 253 ? 17.535 4.866 -12.057 1.00 98.00 253 MET A C 1
ATOM 1901 O O . MET A 1 253 ? 17.843 4.579 -13.214 1.00 98.00 253 MET A O 1
ATOM 1905 N N . ILE A 1 254 ? 16.891 5.991 -11.746 1.00 98.19 254 ILE A N 1
ATOM 1906 C CA . ILE A 1 254 ? 16.488 7.018 -12.712 1.00 98.19 254 ILE A CA 1
ATOM 1907 C C . ILE A 1 254 ? 17.720 7.622 -13.395 1.00 98.19 254 ILE A C 1
ATOM 1909 O O . ILE A 1 254 ? 17.738 7.746 -14.621 1.00 98.19 254 ILE A O 1
ATOM 1913 N N . ASP A 1 255 ? 18.793 7.891 -12.649 1.00 98.25 255 ASP A N 1
ATOM 1914 C CA . ASP A 1 255 ? 20.056 8.370 -13.218 1.00 98.25 255 ASP A CA 1
ATOM 1915 C C . ASP A 1 255 ? 20.687 7.355 -14.183 1.00 98.25 255 ASP A C 1
ATOM 1917 O O . ASP A 1 255 ? 21.146 7.724 -15.270 1.00 98.25 255 ASP A O 1
ATOM 1921 N N . ILE A 1 256 ? 20.683 6.063 -13.834 1.00 98.50 256 ILE A N 1
ATOM 1922 C CA . ILE A 1 256 ? 21.180 4.999 -14.722 1.00 98.50 256 ILE A CA 1
ATOM 1923 C C . ILE A 1 256 ? 20.287 4.874 -15.966 1.00 98.50 256 ILE A C 1
ATOM 1925 O O . ILE A 1 256 ? 20.803 4.737 -17.079 1.00 98.50 256 ILE A O 1
ATOM 1929 N N . ALA A 1 257 ? 18.964 4.965 -15.809 1.00 98.44 257 ALA A N 1
ATOM 1930 C CA . ALA A 1 257 ? 18.011 4.911 -16.914 1.00 98.44 257 ALA A CA 1
ATOM 1931 C C . ALA A 1 257 ? 18.210 6.084 -17.887 1.00 98.44 257 ALA A C 1
ATOM 1933 O O . ALA A 1 257 ? 18.251 5.873 -19.098 1.00 98.44 257 ALA A O 1
ATOM 1934 N N . LYS A 1 258 ? 18.427 7.303 -17.376 1.00 98.00 258 LYS A N 1
ATOM 1935 C CA . LYS A 1 258 ? 18.740 8.501 -18.175 1.00 98.00 258 LYS A CA 1
ATOM 1936 C C . LYS A 1 258 ? 20.053 8.344 -18.945 1.00 98.00 258 LYS A C 1
ATOM 1938 O O . LYS A 1 258 ? 20.106 8.641 -20.138 1.00 98.00 258 LYS A O 1
ATOM 1943 N N . GLN A 1 259 ? 21.095 7.806 -18.309 1.00 97.38 259 GLN A N 1
ATOM 1944 C CA . GLN A 1 259 ? 22.362 7.503 -18.987 1.00 97.38 259 GLN A CA 1
ATOM 1945 C C . GLN A 1 259 ? 22.194 6.456 -20.095 1.00 97.38 259 GLN A C 1
ATOM 1947 O O . GLN A 1 259 ? 22.838 6.550 -21.138 1.00 97.38 259 GLN A O 1
ATOM 1952 N N . TYR A 1 260 ? 21.340 5.452 -19.893 1.00 96.94 260 TYR A N 1
ATOM 1953 C CA . TYR A 1 260 ? 21.060 4.447 -20.915 1.00 96.94 260 TYR A CA 1
ATOM 1954 C C . TYR A 1 260 ? 20.215 5.012 -22.066 1.00 96.94 260 TYR A C 1
ATOM 1956 O O . TYR A 1 260 ? 20.513 4.750 -23.233 1.00 96.94 260 TYR A O 1
ATOM 1964 N N . ALA A 1 261 ? 19.233 5.862 -21.759 1.00 96.25 261 ALA A N 1
ATOM 1965 C CA . ALA A 1 261 ? 18.430 6.567 -22.752 1.00 96.25 261 ALA A CA 1
ATOM 1966 C C . ALA A 1 261 ? 19.291 7.457 -23.664 1.00 96.25 261 ALA A C 1
ATOM 1968 O O . ALA A 1 261 ? 19.094 7.464 -24.880 1.00 96.25 261 ALA A O 1
ATOM 1969 N N . GLN A 1 262 ? 20.295 8.138 -23.099 1.00 94.88 262 GLN A N 1
ATOM 1970 C CA . GLN A 1 262 ? 21.288 8.899 -23.861 1.00 94.88 262 GLN A CA 1
ATOM 1971 C C . GLN A 1 262 ? 22.013 8.030 -24.900 1.00 94.88 262 GLN A C 1
ATOM 1973 O O . GLN A 1 262 ? 22.154 8.437 -26.048 1.00 94.88 262 GLN A O 1
ATOM 1978 N N . ARG A 1 263 ? 22.432 6.810 -24.537 1.00 94.19 263 ARG A N 1
ATOM 1979 C CA . ARG A 1 263 ? 23.141 5.914 -25.471 1.00 94.19 263 ARG A CA 1
ATOM 1980 C C . ARG A 1 263 ? 22.270 5.542 -26.669 1.00 94.19 263 ARG A C 1
ATOM 1982 O O . ARG A 1 263 ? 22.741 5.580 -27.801 1.00 94.19 263 ARG A O 1
ATOM 1989 N N . TRP A 1 264 ? 20.998 5.225 -26.430 1.00 93.56 264 TRP A N 1
ATOM 1990 C CA . TRP A 1 264 ? 20.040 4.948 -27.506 1.00 93.56 264 TRP A CA 1
ATOM 1991 C C . TRP A 1 264 ? 19.795 6.171 -28.390 1.00 93.56 264 TRP A C 1
ATOM 1993 O O . TRP A 1 264 ? 19.692 6.042 -29.612 1.00 93.56 264 TRP A O 1
ATOM 2003 N N . HIS A 1 265 ? 19.775 7.364 -27.792 1.00 91.00 265 HIS A N 1
ATOM 2004 C CA . HIS A 1 265 ? 19.708 8.611 -28.544 1.00 91.00 265 HIS A CA 1
ATOM 2005 C C . HIS A 1 265 ? 20.907 8.798 -29.469 1.00 91.00 265 HIS A C 1
ATOM 2007 O O . HIS A 1 265 ? 20.716 9.092 -30.648 1.00 91.00 265 HIS A O 1
ATOM 2013 N N . ASP A 1 266 ? 22.119 8.565 -28.975 1.00 90.38 266 ASP A N 1
ATOM 2014 C CA . ASP A 1 266 ? 23.345 8.724 -29.761 1.00 90.38 266 ASP A CA 1
ATOM 2015 C C . ASP A 1 266 ? 23.432 7.703 -30.909 1.00 90.38 266 ASP A C 1
ATOM 2017 O O . ASP A 1 266 ? 23.990 7.994 -31.966 1.00 90.38 266 ASP A O 1
ATOM 2021 N N . MET A 1 267 ? 22.810 6.530 -30.744 1.00 88.56 267 MET A N 1
ATOM 2022 C CA . MET A 1 267 ? 22.642 5.527 -31.804 1.00 88.56 267 MET A CA 1
ATOM 2023 C C . MET A 1 267 ? 21.529 5.871 -32.811 1.00 88.56 267 MET A C 1
ATOM 2025 O O . MET A 1 267 ? 21.436 5.233 -33.860 1.00 88.56 267 MET A O 1
ATOM 2029 N N . GLY A 1 268 ? 20.671 6.851 -32.510 1.00 83.94 268 GLY A N 1
ATOM 2030 C CA . GLY A 1 268 ? 19.592 7.304 -33.390 1.00 83.94 268 GLY A CA 1
ATOM 2031 C C . GLY A 1 268 ? 18.426 6.320 -33.548 1.00 83.94 268 GLY A C 1
ATOM 2032 O O . GLY A 1 268 ? 17.669 6.428 -34.515 1.00 83.94 268 GLY A O 1
ATOM 2033 N N . MET A 1 269 ? 18.256 5.369 -32.626 1.00 84.62 269 MET A N 1
ATOM 2034 C CA . MET A 1 269 ? 17.237 4.315 -32.703 1.00 84.62 269 MET A CA 1
ATOM 2035 C C . MET A 1 269 ? 16.572 4.062 -31.347 1.00 84.62 269 MET A C 1
ATOM 2037 O O . MET A 1 269 ? 17.101 4.446 -30.307 1.00 84.62 269 MET A O 1
ATOM 2041 N N . ILE A 1 270 ? 15.399 3.424 -31.358 1.00 87.00 270 ILE A N 1
ATOM 2042 C CA . ILE A 1 270 ? 14.792 2.879 -30.135 1.00 87.00 270 ILE A CA 1
ATOM 2043 C C . ILE A 1 270 ? 15.217 1.417 -29.930 1.00 87.00 270 ILE A C 1
ATOM 2045 O O . ILE A 1 270 ? 15.521 0.736 -30.915 1.00 87.00 270 ILE A O 1
ATOM 2049 N N . PRO A 1 271 ? 15.209 0.913 -28.683 1.00 86.69 271 PRO A N 1
ATOM 2050 C CA . PRO A 1 271 ? 15.508 -0.478 -28.396 1.00 86.69 271 PRO A CA 1
ATOM 2051 C C . PRO A 1 271 ? 14.535 -1.417 -29.120 1.00 86.69 271 PRO A C 1
ATOM 2053 O O . PRO A 1 271 ? 13.366 -1.059 -29.316 1.00 86.69 271 PRO A O 1
ATOM 2056 N N . PRO A 1 272 ? 14.966 -2.638 -29.480 1.00 76.94 272 PRO A N 1
ATOM 2057 C CA . PRO A 1 272 ? 14.088 -3.624 -30.093 1.00 76.94 272 PRO A CA 1
ATOM 2058 C C . PRO A 1 272 ? 12.903 -3.951 -29.179 1.00 76.94 272 PRO A C 1
ATOM 2060 O O . PRO A 1 272 ? 13.084 -4.400 -28.045 1.00 76.94 272 PRO A O 1
ATOM 2063 N N . SER A 1 273 ? 11.683 -3.794 -29.686 1.00 70.38 273 SER A N 1
ATOM 2064 C CA . SER A 1 273 ? 10.479 -4.244 -28.985 1.00 70.38 273 SER A CA 1
ATOM 2065 C C . SER A 1 273 ? 9.965 -5.568 -29.553 1.00 70.38 273 SER A C 1
ATOM 2067 O O . SER A 1 273 ? 10.314 -5.957 -30.670 1.00 70.38 273 SER A O 1
ATOM 2069 N N . SER A 1 274 ? 9.154 -6.295 -28.778 1.00 65.75 274 SER A N 1
ATOM 2070 C CA . SER A 1 274 ? 8.456 -7.469 -29.304 1.00 65.75 274 SER A CA 1
ATOM 2071 C C . SER A 1 274 ? 7.559 -7.054 -30.475 1.00 65.75 274 SER A C 1
ATOM 2073 O O . SER A 1 274 ? 6.958 -5.979 -30.470 1.00 65.75 274 SER A O 1
ATOM 2075 N N . GLY A 1 275 ? 7.441 -7.899 -31.497 1.00 63.16 275 GLY A N 1
ATOM 2076 C CA . GLY A 1 275 ? 6.464 -7.703 -32.576 1.00 63.16 275 GLY A CA 1
ATOM 2077 C C . GLY A 1 275 ? 5.030 -8.086 -32.181 1.00 63.16 275 GLY A C 1
ATOM 2078 O O . GLY A 1 275 ? 4.141 -8.015 -33.020 1.00 63.16 275 GLY A O 1
ATOM 2079 N N . SER A 1 276 ? 4.809 -8.523 -30.936 1.00 72.44 276 SER A N 1
ATOM 2080 C CA . SER A 1 276 ? 3.567 -9.132 -30.439 1.00 72.44 276 SER A CA 1
ATOM 2081 C C . SER A 1 276 ? 3.107 -8.518 -29.115 1.00 72.44 276 SER A C 1
ATOM 2083 O O . SER A 1 276 ? 3.900 -7.916 -28.399 1.00 72.44 276 SER A O 1
ATOM 2085 N N . ASP A 1 277 ? 1.851 -8.737 -28.732 1.00 71.31 277 ASP A N 1
ATOM 2086 C CA . ASP A 1 277 ? 1.293 -8.261 -27.451 1.00 71.31 277 ASP A CA 1
ATOM 2087 C C . ASP A 1 277 ? 1.645 -9.142 -26.235 1.00 71.31 277 ASP A C 1
ATOM 2089 O O . ASP A 1 277 ? 1.270 -8.828 -25.105 1.00 71.31 277 ASP A O 1
ATOM 2093 N N . GLY A 1 278 ? 2.381 -10.235 -26.456 1.00 82.56 278 GLY A N 1
ATOM 2094 C CA . GLY A 1 278 ? 2.903 -11.099 -25.398 1.00 82.56 278 GLY A CA 1
ATOM 2095 C C . GLY A 1 278 ? 4.142 -10.534 -24.698 1.00 82.56 278 GLY A C 1
ATOM 2096 O O . GLY A 1 278 ? 4.871 -9.715 -25.257 1.00 82.56 278 GLY A O 1
ATOM 2097 N N . VAL A 1 279 ? 4.391 -11.030 -23.485 1.00 87.62 279 VAL A N 1
ATOM 2098 C CA . VAL A 1 279 ? 5.615 -10.765 -22.718 1.00 87.62 279 VAL A CA 1
ATOM 2099 C C . VAL A 1 279 ? 6.674 -11.778 -23.124 1.00 87.62 279 VAL A C 1
ATOM 2101 O O . VAL A 1 279 ? 6.471 -12.979 -22.949 1.00 87.62 279 VAL A O 1
ATOM 2104 N N . PHE A 1 280 ? 7.785 -11.306 -23.688 1.00 84.12 280 PHE A N 1
ATOM 2105 C CA . PHE A 1 280 ? 8.937 -12.153 -23.971 1.00 84.12 280 PHE A CA 1
ATOM 2106 C C . PHE A 1 280 ? 9.880 -12.155 -22.767 1.00 84.12 280 PHE A C 1
ATOM 2108 O O . PHE A 1 280 ? 10.297 -11.096 -22.303 1.00 84.12 280 PHE A O 1
ATOM 2115 N N . CYS A 1 281 ? 10.193 -13.341 -22.260 1.00 85.94 281 CYS A N 1
ATOM 2116 C CA . CYS A 1 281 ? 11.024 -13.542 -21.079 1.00 85.94 281 CYS A CA 1
ATOM 2117 C C . CYS A 1 281 ? 11.743 -14.890 -21.166 1.00 85.94 281 CYS A C 1
ATOM 2119 O O . CYS A 1 281 ? 11.316 -15.780 -21.909 1.00 85.94 281 CYS A O 1
ATOM 2121 N N . SER A 1 282 ? 12.794 -15.056 -20.366 1.00 88.88 282 SER A N 1
ATOM 2122 C CA . SER A 1 282 ? 13.531 -16.319 -20.263 1.00 88.88 282 SER A CA 1
ATOM 2123 C C . SER A 1 282 ? 12.674 -17.488 -19.756 1.00 88.88 282 SER A C 1
ATOM 2125 O O . SER A 1 282 ? 12.873 -18.621 -20.191 1.00 88.88 282 SER A O 1
ATOM 2127 N N . GLU A 1 283 ? 11.716 -17.243 -18.855 1.00 92.38 283 GLU A N 1
ATOM 2128 C CA . GLU A 1 283 ? 10.877 -18.296 -18.261 1.00 92.38 283 GLU A CA 1
ATOM 2129 C C . GLU A 1 283 ? 9.497 -17.769 -17.829 1.00 92.38 283 GLU A C 1
ATOM 2131 O O . GLU A 1 283 ? 9.382 -16.626 -17.385 1.00 92.38 283 GLU A O 1
ATOM 2136 N N . TRP A 1 284 ? 8.455 -18.604 -17.932 1.00 94.69 284 TRP A N 1
ATOM 2137 C CA . TRP A 1 284 ? 7.115 -18.317 -17.405 1.00 94.69 284 TRP A CA 1
ATOM 2138 C C . TRP A 1 284 ? 6.827 -19.203 -16.191 1.00 94.69 284 TRP A C 1
ATOM 2140 O O . TRP A 1 284 ? 6.992 -20.420 -16.278 1.00 94.69 284 TRP A O 1
ATOM 2150 N N . VAL A 1 285 ? 6.399 -18.610 -15.076 1.00 95.19 285 VAL A N 1
ATOM 2151 C CA . VAL A 1 285 ? 6.159 -19.325 -13.812 1.00 95.19 285 VAL A CA 1
ATOM 2152 C C . VAL A 1 285 ? 4.799 -18.947 -13.244 1.00 95.19 285 VAL A C 1
ATOM 2154 O O . VAL A 1 285 ? 4.576 -17.797 -12.884 1.00 95.19 285 VAL A O 1
ATOM 2157 N N . ASP A 1 286 ? 3.914 -19.927 -13.090 1.00 94.88 286 ASP A N 1
ATOM 2158 C CA . ASP A 1 286 ? 2.662 -19.741 -12.355 1.00 94.88 286 ASP A CA 1
ATOM 2159 C C . ASP A 1 286 ? 2.911 -19.900 -10.845 1.00 94.88 286 ASP A C 1
ATOM 2161 O O . ASP A 1 286 ? 3.067 -21.015 -10.340 1.00 94.88 286 ASP A O 1
ATOM 2165 N N . TRP A 1 287 ? 3.029 -18.774 -10.133 1.00 95.94 287 TRP A N 1
ATOM 2166 C CA . TRP A 1 287 ? 3.326 -18.750 -8.693 1.00 95.94 287 TRP A CA 1
ATOM 2167 C C . TRP A 1 287 ? 2.079 -18.683 -7.805 1.00 95.94 287 TRP A C 1
ATOM 2169 O O . TRP A 1 287 ? 2.141 -19.051 -6.631 1.00 95.94 287 TRP A O 1
ATOM 2179 N N . MET A 1 288 ? 0.939 -18.245 -8.344 1.00 96.69 288 MET A N 1
ATOM 2180 C CA . MET A 1 288 ? -0.269 -17.999 -7.551 1.00 96.69 288 MET A CA 1
ATOM 2181 C C . MET A 1 288 ? -0.728 -19.220 -6.732 1.00 96.69 288 MET A C 1
ATOM 2183 O O . MET A 1 288 ? -1.025 -19.026 -5.555 1.00 96.69 288 MET A O 1
ATOM 2187 N N . PRO A 1 289 ? -0.707 -20.470 -7.249 1.00 97.12 289 PRO A N 1
ATOM 2188 C CA . PRO A 1 289 ? -1.076 -21.643 -6.452 1.00 97.12 289 PRO A CA 1
ATOM 2189 C C . PRO A 1 289 ? -0.205 -21.856 -5.204 1.00 97.12 289 PRO A C 1
ATOM 2191 O O . PRO A 1 289 ? -0.717 -22.249 -4.160 1.00 97.12 289 PRO A O 1
ATOM 2194 N N . TYR A 1 290 ? 1.098 -21.563 -5.276 1.00 96.44 290 TYR A N 1
ATOM 2195 C CA . TYR A 1 290 ? 1.994 -21.678 -4.118 1.00 96.44 290 TYR A CA 1
ATOM 2196 C C . TYR A 1 290 ? 1.664 -20.629 -3.058 1.00 96.44 290 TYR A C 1
ATOM 2198 O O . TYR A 1 290 ? 1.619 -20.933 -1.869 1.00 96.44 290 TYR A O 1
ATOM 2206 N N . TYR A 1 291 ? 1.390 -19.404 -3.498 1.00 97.25 291 TYR A N 1
ATOM 2207 C CA . TYR A 1 291 ? 0.995 -18.324 -2.606 1.00 97.25 291 TYR A CA 1
ATOM 2208 C C . TYR A 1 291 ? -0.395 -18.563 -1.982 1.00 97.25 291 TYR A C 1
ATOM 2210 O O . TYR A 1 291 ? -0.592 -18.290 -0.800 1.00 97.25 291 TYR A O 1
ATOM 2218 N N . GLU A 1 292 ? -1.344 -19.164 -2.715 1.00 98.19 292 GLU A N 1
ATOM 2219 C CA . GLU A 1 292 ? -2.612 -19.646 -2.143 1.00 98.19 292 GLU A CA 1
ATOM 2220 C C . GLU A 1 292 ? -2.377 -20.618 -0.979 1.00 98.19 292 GLU A C 1
ATOM 2222 O O . GLU A 1 292 ? -3.017 -20.490 0.066 1.00 98.19 292 GLU A O 1
ATOM 2227 N N . ASP A 1 293 ? -1.453 -21.568 -1.134 1.00 97.31 293 ASP A N 1
ATOM 2228 C CA . ASP A 1 293 ? -1.126 -22.540 -0.089 1.00 97.31 293 ASP A CA 1
ATOM 2229 C C . ASP A 1 293 ? -0.427 -21.887 1.120 1.00 97.31 293 ASP A C 1
ATOM 2231 O O . ASP A 1 293 ? -0.726 -22.240 2.265 1.00 97.31 293 ASP A O 1
ATOM 2235 N N . GLU A 1 294 ? 0.431 -20.882 0.902 1.00 96.12 294 GLU A N 1
ATOM 2236 C CA . GLU A 1 294 ? 1.032 -20.066 1.974 1.00 96.12 294 GLU A CA 1
ATOM 2237 C C . GLU A 1 294 ? -0.034 -19.334 2.805 1.00 96.12 294 GLU A C 1
ATOM 2239 O O . GLU A 1 294 ? 0.007 -19.345 4.044 1.00 96.12 294 GLU A O 1
ATOM 2244 N N . LEU A 1 295 ? -1.028 -18.735 2.141 1.00 97.56 295 LEU A N 1
ATOM 2245 C CA . LEU A 1 295 ? -2.149 -18.070 2.804 1.00 97.56 295 LEU A CA 1
ATOM 2246 C C . LEU A 1 295 ? -3.036 -19.066 3.557 1.00 97.56 295 LEU A C 1
ATOM 2248 O O . LEU A 1 295 ? -3.413 -18.799 4.700 1.00 97.56 295 LEU A O 1
ATOM 2252 N N . LYS A 1 296 ? -3.325 -20.239 2.977 1.00 97.31 296 LYS A N 1
ATOM 2253 C CA . LYS A 1 296 ? -4.082 -21.292 3.674 1.00 97.31 296 LYS A CA 1
ATOM 2254 C C . LYS A 1 296 ? -3.374 -21.741 4.945 1.00 97.31 296 LYS A C 1
ATOM 2256 O O . LYS A 1 296 ? -3.994 -21.792 6.005 1.00 97.31 296 LYS A O 1
ATOM 2261 N N . ALA A 1 297 ? -2.072 -22.012 4.861 1.00 94.94 297 ALA A N 1
ATOM 2262 C CA . ALA A 1 297 ? -1.269 -22.410 6.012 1.00 94.94 297 ALA A CA 1
ATOM 2263 C C . ALA A 1 297 ? -1.252 -21.322 7.099 1.00 94.94 297 ALA A C 1
ATOM 2265 O O . ALA A 1 297 ? -1.371 -21.624 8.290 1.00 94.94 297 ALA A O 1
ATOM 2266 N N . SER A 1 298 ? -1.162 -20.054 6.693 1.00 95.25 298 SER A N 1
ATOM 2267 C CA . SER A 1 298 ? -1.205 -18.910 7.606 1.00 95.25 298 SER A CA 1
ATOM 2268 C C . SER A 1 298 ? -2.558 -18.792 8.307 1.00 95.25 298 SER A C 1
ATOM 2270 O O . SER A 1 298 ? -2.606 -18.626 9.524 1.00 95.25 298 SER A O 1
ATOM 2272 N N . LEU A 1 299 ? -3.664 -18.963 7.580 1.00 96.00 299 LEU A N 1
ATOM 2273 C CA . LEU A 1 299 ? -5.000 -18.917 8.164 1.00 96.00 299 LEU A CA 1
ATOM 2274 C C . LEU A 1 299 ? -5.264 -20.085 9.118 1.00 96.00 299 LEU A C 1
ATOM 2276 O O . LEU A 1 299 ? -5.778 -19.865 10.212 1.00 96.00 299 LEU A O 1
ATOM 2280 N N . MET A 1 300 ? -4.854 -21.304 8.762 1.00 93.81 300 MET A N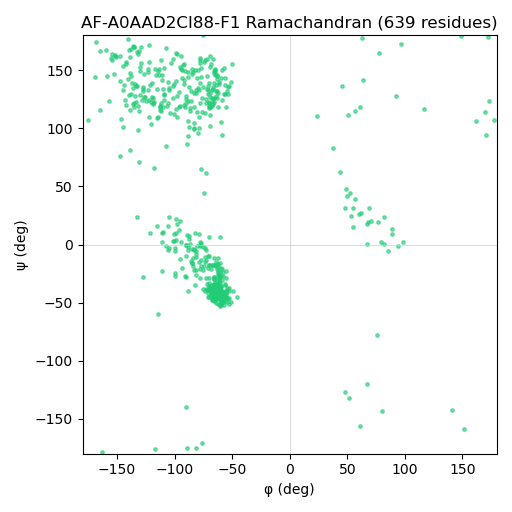 1
ATOM 2281 C CA . MET A 1 300 ? -4.937 -22.467 9.658 1.00 93.81 300 MET A CA 1
ATOM 2282 C C . MET A 1 300 ? -4.206 -22.201 10.982 1.00 93.81 300 MET A C 1
ATOM 2284 O O . MET A 1 300 ? -4.745 -22.451 12.061 1.00 93.81 300 MET A O 1
ATOM 2288 N N . LYS A 1 301 ? -2.999 -21.627 10.907 1.00 91.94 301 LYS A N 1
ATOM 2289 C CA . LYS A 1 301 ? -2.201 -21.245 12.079 1.00 91.94 301 LYS A CA 1
ATOM 2290 C C . LYS A 1 301 ? -2.890 -20.174 12.926 1.00 91.94 301 LYS A C 1
ATOM 2292 O O . LYS A 1 301 ? -2.817 -20.240 14.152 1.00 91.94 301 LYS A O 1
ATOM 2297 N N . GLU A 1 302 ? -3.561 -19.208 12.302 1.00 92.50 302 GLU A N 1
ATOM 2298 C CA . GLU A 1 302 ? -4.347 -18.221 13.038 1.00 92.50 302 GLU A CA 1
ATOM 2299 C C . GLU A 1 302 ? -5.549 -18.865 13.732 1.00 92.50 302 GLU A C 1
ATOM 2301 O O . GLU A 1 302 ? -5.751 -18.630 14.920 1.00 92.50 302 GLU A O 1
ATOM 2306 N N . VAL A 1 303 ? -6.333 -19.704 13.054 1.00 91.81 303 VAL A N 1
ATOM 2307 C CA . VAL A 1 303 ? -7.544 -20.295 13.648 1.00 91.81 303 VAL A CA 1
ATOM 2308 C C . VAL A 1 303 ? -7.214 -21.216 14.829 1.00 91.81 303 VAL A C 1
ATOM 2310 O O . VAL A 1 303 ? -7.823 -21.076 15.889 1.00 91.81 303 VAL A O 1
ATOM 2313 N N . PHE A 1 304 ? -6.229 -22.107 14.687 1.00 88.19 304 PHE A N 1
ATOM 2314 C CA . PHE A 1 304 ? -5.943 -23.156 15.679 1.00 88.19 304 PHE A CA 1
ATOM 2315 C C . PHE A 1 304 ? -4.782 -22.849 16.639 1.00 88.19 304 PHE A C 1
ATOM 2317 O O . PHE A 1 304 ? -4.530 -23.618 17.569 1.00 88.19 304 PHE A O 1
ATOM 2324 N N . GLY A 1 305 ? -4.070 -21.737 16.439 1.00 75.56 305 GLY A N 1
ATOM 2325 C CA . GLY A 1 305 ? -2.894 -21.368 17.228 1.00 75.56 305 GLY A CA 1
ATOM 2326 C C . GLY A 1 305 ? -1.619 -22.138 16.848 1.00 75.56 305 GLY A C 1
ATOM 2327 O O . GLY A 1 305 ? -1.636 -23.152 16.150 1.00 75.56 305 GLY A O 1
ATOM 2328 N N . ARG A 1 306 ? -0.460 -21.642 17.307 1.00 64.25 306 ARG A N 1
ATOM 2329 C CA . ARG A 1 306 ? 0.849 -22.264 17.033 1.00 64.25 306 ARG A CA 1
ATOM 2330 C C . ARG A 1 306 ? 1.013 -23.558 17.848 1.00 64.25 306 ARG A C 1
ATOM 2332 O O . ARG A 1 306 ? 0.969 -23.512 19.072 1.00 64.25 306 ARG A O 1
ATOM 2339 N N . GLY A 1 307 ? 1.304 -24.678 17.180 1.00 55.88 307 GLY A N 1
ATOM 2340 C CA . GLY A 1 307 ? 1.786 -25.910 17.827 1.00 55.88 307 GLY A CA 1
ATOM 2341 C C . GLY A 1 307 ? 0.717 -26.896 18.308 1.00 55.88 307 GLY A C 1
ATOM 2342 O O . GLY A 1 307 ? 1.046 -27.820 19.050 1.00 55.88 307 GLY A O 1
ATOM 2343 N N . SER A 1 308 ? -0.538 -26.740 17.893 1.00 57.47 308 SER A N 1
ATOM 2344 C CA . SER A 1 308 ? -1.576 -27.738 18.147 1.00 57.47 308 SER A CA 1
ATOM 2345 C C . SER A 1 308 ? -1.293 -29.005 17.324 1.00 57.47 308 SER A C 1
ATOM 2347 O O . SER A 1 308 ? -1.339 -28.991 16.099 1.00 57.47 308 SER A O 1
ATOM 2349 N N . GLN A 1 309 ? -0.948 -30.100 18.009 1.00 54.38 309 GLN A N 1
ATOM 2350 C CA . GLN A 1 309 ? -0.685 -31.418 17.402 1.00 54.38 309 GLN A CA 1
ATOM 2351 C C . GLN A 1 309 ? -1.962 -32.228 17.129 1.00 54.38 309 GLN A C 1
ATOM 2353 O O . GLN A 1 309 ? -1.893 -33.421 16.839 1.00 54.38 309 GLN A O 1
ATOM 2358 N N . GLU A 1 310 ? -3.123 -31.597 17.268 1.00 65.00 310 GLU A N 1
ATOM 2359 C CA . GLU A 1 310 ? -4.414 -32.223 17.018 1.00 65.00 310 GLU A CA 1
ATOM 2360 C C . GLU A 1 310 ? -4.713 -32.256 15.517 1.00 65.00 310 GLU A C 1
ATOM 2362 O O . GLU A 1 310 ? -4.259 -31.409 14.746 1.00 65.00 310 GLU A O 1
ATOM 2367 N N . GLU A 1 311 ? -5.464 -33.272 15.101 1.00 69.94 311 GLU A N 1
ATOM 2368 C CA . GLU A 1 311 ? -5.980 -33.375 13.742 1.00 69.94 311 GLU A CA 1
ATOM 2369 C C . GLU A 1 311 ? -7.048 -32.286 13.566 1.00 69.94 311 GLU A C 1
ATOM 2371 O O . GLU A 1 311 ? -8.156 -32.382 14.095 1.00 69.94 311 GLU A O 1
ATOM 2376 N N . HIS A 1 312 ? -6.680 -31.196 12.895 1.00 76.19 312 HIS A N 1
ATOM 2377 C CA . HIS A 1 312 ? -7.573 -30.058 12.691 1.00 76.19 312 HIS A CA 1
ATOM 2378 C C . HIS A 1 312 ? -8.511 -30.288 11.517 1.00 76.19 312 HIS A C 1
ATOM 2380 O O . HIS A 1 312 ? -8.155 -30.942 10.538 1.00 76.19 312 HIS A O 1
ATOM 2386 N N . SER A 1 313 ? -9.701 -29.687 11.587 1.00 82.25 313 SER A N 1
ATOM 2387 C CA . SER A 1 313 ? -10.603 -29.633 10.436 1.00 82.25 313 SER A CA 1
ATOM 2388 C C . SER A 1 313 ? -9.900 -28.964 9.254 1.00 82.25 313 SER A C 1
ATOM 2390 O O . SER A 1 313 ? -9.409 -27.844 9.382 1.00 82.25 313 SER A O 1
ATOM 2392 N N . GLU A 1 314 ? -9.926 -29.607 8.084 1.00 86.75 314 GLU A N 1
ATOM 2393 C CA . GLU A 1 314 ? -9.493 -29.001 6.814 1.00 86.75 314 GLU A CA 1
ATOM 2394 C C . GLU A 1 314 ? -10.398 -27.829 6.387 1.00 86.75 314 GLU A C 1
ATOM 2396 O O . GLU A 1 314 ? -10.049 -27.064 5.490 1.00 86.75 314 GLU A O 1
ATOM 2401 N N . LYS A 1 315 ? -11.556 -27.669 7.044 1.00 94.12 315 LYS A N 1
ATOM 2402 C CA . LYS A 1 315 ? -12.528 -26.597 6.817 1.00 94.12 315 LYS A CA 1
ATOM 2403 C C . LYS A 1 315 ? -12.710 -25.730 8.071 1.00 94.12 315 LYS A C 1
ATOM 2405 O O . LYS A 1 315 ? -13.784 -25.743 8.676 1.00 94.12 315 LYS A O 1
ATOM 2410 N N . PRO A 1 316 ? -11.681 -24.979 8.505 1.00 93.62 316 PRO A N 1
ATOM 2411 C CA . PRO A 1 316 ? -11.757 -24.145 9.709 1.00 93.62 316 PRO A CA 1
ATOM 2412 C C . PRO A 1 316 ? -12.781 -23.009 9.616 1.00 93.62 316 PRO A C 1
ATOM 2414 O O . PRO A 1 316 ? -13.154 -22.441 10.640 1.00 93.62 316 PRO A O 1
ATOM 2417 N N . LEU A 1 317 ? -13.198 -22.642 8.401 1.00 96.06 317 LEU A N 1
ATOM 2418 C CA . LEU A 1 317 ? -14.149 -21.563 8.159 1.00 96.06 317 LEU A CA 1
ATOM 2419 C C . LEU A 1 317 ? -15.569 -22.075 7.899 1.00 96.06 317 LEU A C 1
ATOM 2421 O O . LEU A 1 317 ? -16.428 -21.293 7.494 1.00 96.06 317 LEU A O 1
ATOM 2425 N N . GLU A 1 318 ? -15.833 -23.369 8.098 1.00 95.00 318 GLU A N 1
ATOM 2426 C CA . GLU A 1 318 ? -17.171 -23.919 7.902 1.00 95.00 318 GLU A CA 1
ATOM 2427 C C . GLU A 1 318 ? -18.204 -23.173 8.760 1.00 95.00 318 GLU A C 1
ATOM 2429 O O . GLU A 1 318 ? -18.029 -22.944 9.957 1.00 95.00 318 GLU A O 1
ATOM 2434 N N . GLY A 1 319 ? -19.286 -22.745 8.109 1.00 92.31 319 GLY A N 1
ATOM 2435 C CA . GLY A 1 319 ? -20.333 -21.935 8.722 1.00 92.31 319 GLY A CA 1
ATOM 2436 C C . GLY A 1 319 ? -20.062 -20.430 8.726 1.00 92.31 319 GLY A C 1
ATOM 2437 O O . GLY A 1 319 ? -20.966 -19.688 9.104 1.00 92.31 319 GLY A O 1
ATOM 2438 N N . LEU A 1 320 ? -18.888 -19.947 8.305 1.00 95.06 320 LEU A N 1
ATOM 2439 C CA . LEU A 1 320 ? -18.661 -18.522 8.041 1.00 95.06 320 LEU A CA 1
ATOM 2440 C C . LEU A 1 320 ? -19.087 -18.156 6.619 1.00 95.06 320 LEU A C 1
ATOM 2442 O O . LEU A 1 320 ? -18.689 -18.812 5.660 1.00 95.06 320 LEU A O 1
ATOM 2446 N N . LYS A 1 321 ? -19.846 -17.071 6.480 1.00 97.69 321 LYS A N 1
ATOM 2447 C CA . LYS A 1 321 ? -20.164 -16.442 5.198 1.00 97.69 321 LYS A CA 1
ATOM 2448 C C . LYS A 1 321 ? -19.367 -15.153 5.056 1.00 97.69 321 LYS A C 1
ATOM 2450 O O . LYS A 1 321 ? -19.484 -14.257 5.891 1.00 97.69 321 LYS A O 1
ATOM 2455 N N . ILE A 1 322 ? -18.563 -15.059 4.004 1.00 98.50 322 ILE A N 1
ATOM 2456 C CA . ILE A 1 322 ? -17.635 -13.949 3.782 1.00 98.50 322 ILE A CA 1
ATOM 2457 C C . ILE A 1 322 ? -17.879 -13.368 2.389 1.00 98.50 322 ILE A C 1
ATOM 2459 O O . ILE A 1 322 ? -17.858 -14.075 1.382 1.00 98.50 322 ILE A O 1
ATOM 2463 N N . VAL A 1 323 ? -18.085 -12.055 2.321 1.00 98.81 323 VAL A N 1
ATOM 2464 C CA . VAL A 1 323 ? -18.137 -11.315 1.056 1.00 98.81 323 VAL A CA 1
ATOM 2465 C C . VAL A 1 323 ? -16.734 -10.824 0.726 1.00 98.81 323 VAL A C 1
ATOM 2467 O O . VAL A 1 323 ? -16.175 -10.025 1.469 1.00 98.81 323 VAL A O 1
ATOM 2470 N N . LEU A 1 324 ? -16.166 -11.257 -0.399 1.00 98.81 324 LEU A N 1
ATOM 2471 C CA . LEU A 1 324 ? -14.977 -10.622 -0.966 1.00 98.81 324 LEU A CA 1
ATOM 2472 C C . LEU A 1 324 ? -15.395 -9.648 -2.065 1.00 98.81 324 LEU A C 1
ATOM 2474 O O . LEU A 1 324 ? -16.080 -10.052 -2.996 1.00 98.81 324 LEU A O 1
ATOM 2478 N N . ASN A 1 325 ? -14.936 -8.406 -1.992 1.00 98.50 325 ASN A N 1
ATOM 2479 C CA . ASN A 1 325 ? -14.968 -7.442 -3.079 1.00 98.50 325 ASN A CA 1
ATOM 2480 C C . ASN A 1 325 ? -13.527 -7.107 -3.484 1.00 98.50 325 ASN A C 1
ATOM 2482 O O . ASN A 1 325 ? -12.796 -6.461 -2.737 1.00 98.50 325 ASN A O 1
ATOM 2486 N N . SER A 1 326 ? -13.095 -7.563 -4.660 1.00 96.94 326 SER A N 1
ATOM 2487 C CA . SER A 1 326 ? -11.773 -7.209 -5.205 1.00 96.94 326 SER A CA 1
ATOM 2488 C C . SER A 1 326 ? -11.830 -6.118 -6.273 1.00 96.94 326 SER A C 1
ATOM 2490 O O . SER A 1 326 ? -10.804 -5.822 -6.878 1.00 96.94 326 SER A O 1
ATOM 2492 N N . GLY A 1 327 ? -13.012 -5.556 -6.561 1.00 95.75 327 GLY A N 1
ATOM 2493 C CA . GLY A 1 327 ? -13.214 -4.490 -7.552 1.00 95.75 327 GLY A CA 1
ATOM 2494 C C . GLY A 1 327 ? -12.668 -4.790 -8.961 1.00 95.75 327 GLY A C 1
ATOM 2495 O O . GLY A 1 327 ? -12.343 -3.880 -9.716 1.00 95.75 327 GLY A O 1
ATOM 2496 N N . ASN A 1 328 ? -12.534 -6.067 -9.323 1.00 96.62 328 ASN A N 1
ATOM 2497 C CA . ASN A 1 328 ? -11.866 -6.554 -10.533 1.00 96.62 328 ASN A CA 1
ATOM 2498 C C . ASN A 1 328 ? -10.338 -6.343 -10.586 1.00 96.62 328 ASN A C 1
ATOM 2500 O O . ASN A 1 328 ? -9.742 -6.405 -11.664 1.00 96.62 328 ASN A O 1
ATOM 2504 N N . GLY A 1 329 ? -9.693 -6.121 -9.439 1.00 96.75 329 GLY A N 1
ATOM 2505 C CA . GLY A 1 329 ? -8.241 -6.188 -9.264 1.00 96.75 329 GLY A CA 1
ATOM 2506 C C . GLY A 1 329 ? -7.696 -7.623 -9.210 1.00 96.75 329 GLY A C 1
ATOM 2507 O O . GLY A 1 329 ? -8.407 -8.599 -9.447 1.00 96.75 329 GLY A O 1
ATOM 2508 N N . SER A 1 330 ? -6.418 -7.763 -8.857 1.00 97.00 330 SER A N 1
ATOM 2509 C CA . SER A 1 330 ? -5.720 -9.052 -8.746 1.00 97.00 330 SER A CA 1
ATOM 2510 C C . SER A 1 330 ? -6.127 -9.885 -7.522 1.00 97.00 330 SER A C 1
ATOM 2512 O O . SER A 1 330 ? -5.797 -11.065 -7.457 1.00 97.00 330 SER A O 1
ATOM 2514 N N . GLY A 1 331 ? -6.835 -9.307 -6.543 1.00 97.44 331 GLY A N 1
ATOM 2515 C CA . GLY A 1 331 ? -7.168 -9.959 -5.267 1.00 97.44 331 GLY A CA 1
ATOM 2516 C C . GLY A 1 331 ? -8.241 -11.059 -5.324 1.00 97.44 331 GLY A C 1
ATOM 2517 O O . GLY A 1 331 ? -8.492 -11.717 -4.317 1.00 97.44 331 GLY A O 1
ATOM 2518 N N . GLY A 1 332 ? -8.874 -11.288 -6.478 1.00 97.62 332 GLY A N 1
ATOM 2519 C CA . GLY A 1 332 ? -10.000 -12.220 -6.622 1.00 97.62 332 GLY A CA 1
ATOM 2520 C C . GLY A 1 332 ? -9.695 -13.684 -6.282 1.00 97.62 332 GLY A C 1
ATOM 2521 O O . GLY A 1 332 ? -10.571 -14.401 -5.792 1.00 97.62 332 GLY A O 1
ATOM 2522 N N . PHE A 1 333 ? -8.439 -14.114 -6.452 1.00 98.00 333 PHE A N 1
ATOM 2523 C CA . PHE A 1 333 ? -7.961 -15.460 -6.100 1.00 98.00 333 PHE A CA 1
ATOM 2524 C C . PHE A 1 333 ? -8.228 -15.820 -4.625 1.00 98.00 333 PHE A C 1
ATOM 2526 O O . PHE A 1 333 ? -8.468 -16.981 -4.290 1.00 98.00 333 PHE A O 1
ATOM 2533 N N . PHE A 1 334 ? -8.277 -14.817 -3.738 1.00 98.62 334 PHE A N 1
ATOM 2534 C CA . PHE A 1 334 ? -8.520 -15.016 -2.312 1.00 98.62 334 PHE A CA 1
ATOM 2535 C C . PHE A 1 334 ? -9.901 -15.631 -2.031 1.00 98.62 334 PHE A C 1
ATOM 2537 O O . PHE A 1 334 ? -10.081 -16.335 -1.037 1.00 98.62 334 PHE A O 1
ATOM 2544 N N . ARG A 1 335 ? -10.862 -15.488 -2.959 1.00 98.44 335 ARG A N 1
ATOM 2545 C CA . ARG A 1 335 ? -12.145 -16.205 -2.915 1.00 98.44 335 ARG A CA 1
ATOM 2546 C C . ARG A 1 335 ? -11.944 -17.718 -2.852 1.00 98.44 335 ARG A C 1
ATOM 2548 O O . ARG A 1 335 ? -12.622 -18.398 -2.084 1.00 98.44 335 ARG A O 1
ATOM 2555 N N . LYS A 1 336 ? -11.029 -18.245 -3.669 1.00 98.12 336 LYS A N 1
ATOM 2556 C CA . LYS A 1 336 ? -10.721 -19.676 -3.723 1.00 98.12 336 LYS A CA 1
ATOM 2557 C C . LYS A 1 336 ? -10.033 -20.129 -2.439 1.00 98.12 336 LYS A C 1
ATOM 2559 O O . LYS A 1 336 ? -10.436 -21.141 -1.885 1.00 98.12 336 LYS A O 1
ATOM 2564 N N . VAL A 1 337 ? -9.077 -19.351 -1.921 1.00 98.62 337 VAL A N 1
ATOM 2565 C CA . VAL A 1 337 ? -8.402 -19.628 -0.637 1.00 98.62 337 VAL A CA 1
ATOM 2566 C C . VAL A 1 337 ? -9.415 -19.829 0.492 1.00 98.62 337 VAL A C 1
ATOM 2568 O O . VAL A 1 337 ? -9.368 -20.839 1.190 1.00 98.62 337 VAL A O 1
ATOM 2571 N N . LEU A 1 338 ? -10.359 -18.897 0.644 1.00 98.69 338 LEU A N 1
ATOM 2572 C CA . LEU A 1 338 ? -11.362 -18.953 1.709 1.00 98.69 338 LEU A CA 1
ATOM 2573 C C . LEU A 1 338 ? -12.403 -20.060 1.486 1.00 98.69 338 LEU A C 1
ATOM 2575 O O . LEU A 1 338 ? -12.779 -20.747 2.436 1.00 98.69 338 LEU A O 1
ATOM 2579 N N . SER A 1 339 ? -12.834 -20.273 0.239 1.00 98.38 339 SER A N 1
ATOM 2580 C CA . SER A 1 339 ? -13.771 -21.349 -0.106 1.00 98.38 339 SER A CA 1
ATOM 2581 C C . SER A 1 339 ? -13.166 -22.740 0.099 1.00 98.38 339 SER A C 1
ATOM 2583 O O . SER A 1 339 ? -13.866 -23.631 0.579 1.00 98.38 339 SER A O 1
ATOM 2585 N N . ASP A 1 340 ? -11.886 -22.935 -0.239 1.00 98.19 340 ASP A N 1
ATOM 2586 C CA . ASP A 1 340 ? -11.159 -24.193 -0.020 1.00 98.19 340 ASP A CA 1
ATOM 2587 C C . ASP A 1 340 ? -11.101 -24.530 1.485 1.00 98.19 340 ASP A C 1
ATOM 2589 O O . ASP A 1 340 ? -11.161 -25.699 1.856 1.00 98.19 340 ASP A O 1
ATOM 2593 N N . LEU A 1 341 ? -11.069 -23.508 2.352 1.00 98.06 341 LEU A N 1
ATOM 2594 C CA . LEU A 1 341 ? -11.089 -23.627 3.817 1.00 98.06 341 LEU A CA 1
ATOM 2595 C C . LEU A 1 341 ? -12.503 -23.643 4.432 1.00 98.06 341 LEU A C 1
ATOM 2597 O O . LEU A 1 341 ? -12.647 -23.605 5.656 1.00 98.06 341 LEU A O 1
ATOM 2601 N N . GLY A 1 342 ? -13.550 -23.726 3.607 1.00 97.81 342 GLY A N 1
ATOM 2602 C CA . GLY A 1 342 ? -14.926 -23.979 4.042 1.00 97.81 342 GLY A CA 1
ATOM 2603 C C . GLY A 1 342 ? -15.840 -22.760 4.186 1.00 97.81 342 GLY A C 1
ATOM 2604 O O . GLY A 1 342 ? -16.995 -22.949 4.565 1.00 97.81 342 GLY A O 1
ATOM 2605 N N . ALA A 1 343 ? -15.381 -21.544 3.875 1.00 98.25 343 ALA A N 1
ATOM 2606 C CA . ALA A 1 343 ? -16.238 -20.358 3.926 1.00 98.25 343 ALA A CA 1
ATOM 2607 C C . ALA A 1 343 ? -17.263 -20.337 2.776 1.00 98.25 343 ALA A C 1
ATOM 2609 O O . ALA A 1 343 ? -16.958 -20.704 1.637 1.00 98.25 343 ALA A O 1
ATOM 2610 N N . ASP A 1 344 ? -18.465 -19.830 3.046 1.00 98.38 344 ASP A N 1
ATOM 2611 C CA . ASP A 1 344 ? -19.437 -19.473 2.015 1.00 98.38 344 ASP A CA 1
ATOM 2612 C C . ASP A 1 344 ? -19.060 -18.124 1.386 1.00 98.38 344 ASP A C 1
ATOM 2614 O O . ASP A 1 344 ? -19.192 -17.067 2.003 1.00 98.38 344 ASP A O 1
ATOM 2618 N N . MET A 1 345 ? -18.611 -18.181 0.131 1.00 98.50 345 MET A N 1
ATOM 2619 C CA . MET A 1 345 ? -18.186 -17.025 -0.664 1.00 98.50 345 MET A CA 1
ATOM 2620 C C . MET A 1 345 ? -19.203 -16.641 -1.756 1.00 98.50 345 MET A C 1
ATOM 2622 O O . MET A 1 345 ? -18.850 -15.957 -2.726 1.00 98.50 345 MET A O 1
ATOM 2626 N N . SER A 1 346 ? -20.445 -17.132 -1.677 1.00 98.00 346 SER A N 1
ATOM 2627 C CA . SER A 1 346 ? -21.464 -17.000 -2.736 1.00 98.00 346 SER A CA 1
ATOM 2628 C C . SER A 1 346 ? -21.872 -15.557 -3.045 1.00 98.00 346 SER A C 1
ATOM 2630 O O . SER A 1 346 ? -22.249 -15.269 -4.177 1.00 98.00 346 SER A O 1
ATOM 2632 N N . ALA A 1 347 ? -21.735 -14.651 -2.076 1.00 98.06 347 ALA A N 1
ATOM 2633 C CA . ALA A 1 347 ? -22.089 -13.236 -2.195 1.00 98.06 347 ALA A CA 1
ATOM 2634 C C . ALA A 1 347 ? -20.902 -12.314 -2.554 1.00 98.06 347 ALA A C 1
ATOM 2636 O O . ALA A 1 347 ? -21.013 -11.096 -2.443 1.00 98.06 347 ALA A O 1
ATOM 2637 N N . SER A 1 348 ? -19.758 -12.880 -2.962 1.00 98.44 348 SER A N 1
ATOM 2638 C CA . SER A 1 348 ? -18.578 -12.103 -3.378 1.00 98.44 348 SER A CA 1
ATOM 2639 C C . SER A 1 348 ? -18.832 -11.285 -4.649 1.00 98.44 348 SER A C 1
ATOM 2641 O O . SER A 1 348 ? -19.514 -11.737 -5.567 1.00 98.44 348 SER A O 1
ATOM 2643 N N . LEU A 1 349 ? -18.217 -10.108 -4.722 1.00 98.12 349 LEU A N 1
ATOM 2644 C CA . LEU A 1 349 ? -18.359 -9.121 -5.785 1.00 98.12 349 LEU A CA 1
ATOM 2645 C C . LEU A 1 349 ? -17.055 -8.970 -6.574 1.00 98.12 349 LEU A C 1
ATOM 2647 O O . LEU A 1 349 ? -15.963 -9.032 -6.009 1.00 98.12 349 LEU A O 1
ATOM 2651 N N . HIS A 1 350 ? -17.173 -8.719 -7.880 1.00 97.19 350 HIS A N 1
ATOM 2652 C CA . HIS A 1 350 ? -16.065 -8.246 -8.725 1.00 97.19 350 HIS A CA 1
ATOM 2653 C C . HIS A 1 350 ? -14.766 -9.069 -8.594 1.00 97.19 350 HIS A C 1
ATOM 2655 O O . HIS A 1 350 ? -13.670 -8.514 -8.507 1.00 97.19 350 HIS A O 1
ATOM 2661 N N . THR A 1 351 ? -14.889 -10.401 -8.538 1.00 97.12 351 THR A N 1
ATOM 2662 C CA . THR A 1 351 ? -13.758 -11.319 -8.274 1.00 97.12 351 THR A CA 1
ATOM 2663 C C . THR A 1 351 ? -12.949 -11.704 -9.506 1.00 97.12 351 THR A C 1
ATOM 2665 O O . THR A 1 351 ? -11.814 -12.146 -9.380 1.00 97.12 351 THR A O 1
ATOM 2668 N N . GLU A 1 352 ? -13.480 -11.471 -10.703 1.00 96.19 352 GLU A N 1
ATOM 2669 C CA . GLU A 1 352 ? -12.729 -11.689 -11.937 1.00 96.19 352 GLU A CA 1
ATOM 2670 C C . GLU A 1 352 ? -11.842 -10.473 -12.253 1.00 96.19 352 GLU A C 1
ATOM 2672 O O . GLU A 1 352 ? -12.357 -9.346 -12.252 1.00 96.19 352 GLU A O 1
ATOM 2677 N N . PRO A 1 353 ? -10.542 -10.661 -12.554 1.00 95.69 353 PRO A N 1
ATOM 2678 C CA . PRO A 1 353 ? -9.650 -9.560 -12.888 1.00 95.69 353 PRO A CA 1
ATOM 2679 C C . PRO A 1 353 ? -10.021 -8.949 -14.245 1.00 95.69 353 PRO A C 1
ATOM 2681 O O . PRO A 1 353 ? -9.938 -9.612 -15.280 1.00 95.69 353 PRO A O 1
ATOM 2684 N N . LEU A 1 354 ? -10.394 -7.665 -14.259 1.00 94.50 354 LEU A N 1
ATOM 2685 C CA . LEU A 1 354 ? -10.795 -6.933 -15.465 1.00 94.50 354 LEU A CA 1
ATOM 2686 C C . LEU A 1 354 ? -10.110 -5.567 -15.520 1.00 94.50 354 LEU A C 1
ATOM 2688 O O . LEU A 1 354 ? -10.320 -4.715 -14.663 1.00 94.50 354 LEU A O 1
ATOM 2692 N N . ALA A 1 355 ? -9.374 -5.320 -16.604 1.00 91.69 355 ALA A N 1
ATOM 2693 C CA . ALA A 1 355 ? -8.618 -4.083 -16.823 1.00 91.69 355 ALA A CA 1
ATOM 2694 C C . ALA A 1 355 ? -9.470 -2.799 -16.849 1.00 91.69 355 ALA A C 1
ATOM 2696 O O . ALA A 1 355 ? -8.930 -1.701 -16.736 1.00 91.69 355 ALA A O 1
ATOM 2697 N N . SER A 1 356 ? -10.778 -2.930 -17.092 1.00 89.62 356 SER A N 1
ATOM 2698 C CA . SER A 1 356 ? -11.707 -1.810 -17.241 1.00 89.62 356 SER A CA 1
ATOM 2699 C C . SER A 1 356 ? -12.276 -1.299 -15.922 1.00 89.62 356 SER A C 1
ATOM 2701 O O . SER A 1 356 ? -12.877 -0.232 -15.939 1.00 89.62 356 SER A O 1
ATOM 2703 N N . PHE A 1 357 ? -12.134 -2.055 -14.824 1.00 93.06 357 PHE A N 1
ATOM 2704 C CA . PHE A 1 357 ? -12.636 -1.694 -13.491 1.00 93.06 357 PHE A CA 1
ATOM 2705 C C . PHE A 1 357 ? -14.071 -1.112 -13.516 1.00 93.06 357 PHE A C 1
ATOM 2707 O O . PHE A 1 357 ? -14.274 0.060 -13.197 1.00 93.06 357 PHE A O 1
ATOM 2714 N N . PRO A 1 358 ? -15.082 -1.890 -13.959 1.00 91.50 358 PRO A N 1
ATOM 2715 C CA . PRO A 1 358 ? -16.434 -1.384 -14.226 1.00 91.50 358 PRO A CA 1
ATOM 2716 C C . PRO A 1 358 ? -17.133 -0.765 -13.005 1.00 91.50 358 PRO A C 1
ATOM 2718 O O . PRO A 1 358 ? -17.965 0.120 -13.183 1.00 91.50 3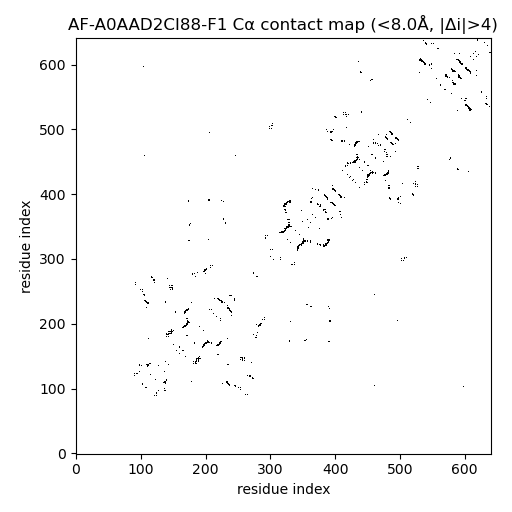58 PRO A O 1
ATOM 2721 N N . ALA A 1 359 ? -16.789 -1.199 -11.790 1.00 87.75 359 ALA A N 1
ATOM 2722 C CA . ALA A 1 359 ? -17.298 -0.646 -10.531 1.00 87.75 359 ALA A CA 1
ATOM 2723 C C . ALA A 1 359 ? -16.478 0.557 -10.008 1.00 87.75 359 ALA A C 1
ATOM 2725 O O . ALA A 1 359 ? -16.696 1.021 -8.893 1.00 87.75 359 ALA A O 1
ATOM 2726 N N . GLY A 1 360 ? -15.520 1.057 -10.795 1.00 90.75 360 GLY A N 1
ATOM 2727 C CA . GLY A 1 360 ? -14.513 2.030 -10.369 1.00 90.75 360 GLY A CA 1
ATOM 2728 C C . GLY A 1 360 ? -13.193 1.363 -9.980 1.00 90.75 360 GLY A C 1
ATOM 2729 O O . GLY A 1 360 ? -13.091 0.141 -9.929 1.00 90.75 360 GLY A O 1
ATOM 2730 N N . ILE A 1 361 ? -12.158 2.166 -9.717 1.00 92.31 361 ILE A N 1
ATOM 2731 C CA . ILE A 1 361 ? -10.835 1.653 -9.330 1.00 92.31 361 ILE A CA 1
ATOM 2732 C C . ILE A 1 361 ? -10.902 1.037 -7.921 1.00 92.31 361 ILE A C 1
ATOM 2734 O O . ILE A 1 361 ? -11.317 1.746 -6.998 1.00 92.31 361 ILE A O 1
ATOM 2738 N N . PRO A 1 362 ? -10.450 -0.219 -7.727 1.00 93.06 362 PRO A N 1
ATOM 2739 C CA . PRO A 1 362 ? -10.392 -0.858 -6.415 1.00 93.06 362 PRO A CA 1
ATOM 2740 C C . PRO A 1 362 ? -9.591 -0.042 -5.405 1.00 93.06 362 PRO A C 1
ATOM 2742 O O . PRO A 1 362 ? -8.387 0.175 -5.581 1.00 93.06 362 PRO A O 1
ATOM 2745 N N . ASN A 1 363 ? -10.258 0.391 -4.339 1.00 94.31 363 ASN A N 1
ATOM 2746 C CA . ASN A 1 363 ? -9.636 1.086 -3.222 1.00 94.31 363 ASN A CA 1
ATOM 2747 C C . ASN A 1 363 ? -10.502 0.933 -1.956 1.00 94.31 363 ASN A C 1
ATOM 2749 O O . ASN A 1 363 ? -11.658 1.355 -1.976 1.00 94.31 363 ASN A O 1
ATOM 2753 N N . PRO A 1 364 ? -9.962 0.409 -0.841 1.00 93.56 364 PRO A N 1
ATOM 2754 C CA . PRO A 1 364 ? -10.653 0.363 0.447 1.00 93.56 364 PRO A CA 1
ATOM 2755 C C . PRO A 1 364 ? -11.153 1.714 0.976 1.00 93.56 364 PRO A C 1
ATOM 2757 O O . PRO A 1 364 ? -12.085 1.748 1.776 1.00 93.56 364 PRO A O 1
ATOM 2760 N N . GLU A 1 365 ? -10.555 2.822 0.532 1.00 90.75 365 GLU A N 1
ATOM 2761 C CA . GLU A 1 365 ? -10.977 4.184 0.884 1.00 90.75 365 GLU A CA 1
ATOM 2762 C C . GLU A 1 365 ? -12.075 4.746 -0.043 1.00 90.75 365 GLU A C 1
ATOM 2764 O O . GLU A 1 365 ? -12.493 5.889 0.127 1.00 90.75 365 GLU A O 1
ATOM 2769 N N . ASN A 1 366 ? -12.541 3.982 -1.040 1.00 92.06 366 ASN A N 1
ATOM 2770 C CA . ASN A 1 366 ? -13.636 4.394 -1.917 1.00 92.06 366 ASN A CA 1
ATOM 2771 C C . ASN A 1 366 ? -14.998 4.155 -1.239 1.00 92.06 366 ASN A C 1
ATOM 2773 O O . ASN A 1 366 ? -15.421 3.013 -1.042 1.00 92.06 366 ASN A O 1
ATOM 2777 N N . ASP A 1 367 ? -15.712 5.243 -0.941 1.00 92.69 367 ASP A N 1
ATOM 2778 C CA . ASP A 1 367 ? -17.013 5.209 -0.264 1.00 92.69 367 ASP A CA 1
ATOM 2779 C C . ASP A 1 367 ? -18.091 4.423 -1.025 1.00 92.69 367 ASP A C 1
ATOM 2781 O O . ASP A 1 367 ? -18.941 3.788 -0.401 1.00 92.69 367 ASP A O 1
ATOM 2785 N N . GLU A 1 368 ? -18.102 4.469 -2.359 1.00 95.00 368 GLU A N 1
ATOM 2786 C CA . GLU A 1 368 ? -19.098 3.765 -3.176 1.00 95.00 368 GLU A CA 1
ATOM 2787 C C . GLU A 1 368 ? -18.871 2.252 -3.121 1.00 95.00 368 GLU A C 1
ATOM 2789 O O . GLU A 1 368 ? -19.809 1.501 -2.850 1.00 95.00 368 GLU A O 1
ATOM 2794 N N . MET A 1 369 ? -17.620 1.807 -3.259 1.00 95.44 369 MET A N 1
ATOM 2795 C CA . MET A 1 369 ? -17.257 0.391 -3.125 1.00 95.44 369 MET A CA 1
ATOM 2796 C C . MET A 1 369 ? -17.463 -0.134 -1.704 1.00 95.44 369 MET A C 1
ATOM 2798 O O . MET A 1 369 ? -17.899 -1.274 -1.511 1.00 95.44 369 MET A O 1
ATOM 2802 N N . MET A 1 370 ? -17.180 0.688 -0.691 1.00 96.69 370 MET A N 1
ATOM 2803 C CA . MET A 1 370 ? -17.448 0.330 0.699 1.00 96.69 370 MET A CA 1
ATOM 2804 C C . MET A 1 370 ? -18.953 0.154 0.937 1.00 96.69 370 MET A C 1
ATOM 2806 O O . MET A 1 370 ? -19.371 -0.843 1.527 1.00 96.69 370 MET A O 1
ATOM 2810 N N . LYS A 1 371 ? -19.788 1.067 0.420 1.00 96.62 371 LYS A N 1
ATOM 2811 C CA . LYS A 1 371 ? -21.257 0.953 0.482 1.00 96.62 371 LYS A CA 1
ATOM 2812 C C . LYS A 1 371 ? -21.768 -0.295 -0.234 1.00 96.62 371 LYS A C 1
ATOM 2814 O O . LYS A 1 371 ? -22.622 -0.985 0.316 1.00 96.62 371 LYS A O 1
ATOM 2819 N N . GLU A 1 372 ? -21.238 -0.602 -1.415 1.00 97.25 372 GLU A N 1
ATOM 2820 C CA . GLU A 1 372 ? -21.589 -1.815 -2.163 1.00 97.25 372 GLU A CA 1
ATOM 2821 C C . GLU A 1 372 ? -21.246 -3.082 -1.362 1.00 97.25 372 GLU A C 1
ATOM 2823 O O . GLU A 1 372 ? -22.066 -3.990 -1.232 1.00 97.25 372 GLU A O 1
ATOM 2828 N N . THR A 1 373 ? -20.066 -3.107 -0.736 1.00 98.12 373 THR A N 1
ATOM 2829 C CA . THR A 1 373 ? -19.618 -4.223 0.110 1.00 98.12 373 THR A CA 1
ATOM 2830 C C . THR A 1 373 ? -20.504 -4.381 1.351 1.00 98.12 373 THR A C 1
ATOM 2832 O O . THR A 1 373 ? -20.894 -5.499 1.692 1.00 98.12 373 THR A O 1
ATOM 2835 N N . ILE A 1 374 ? -20.879 -3.273 2.004 1.00 97.81 374 ILE A N 1
ATOM 2836 C CA . ILE A 1 374 ? -21.830 -3.260 3.127 1.00 97.81 374 ILE A CA 1
ATOM 2837 C C . ILE A 1 374 ? -23.189 -3.823 2.701 1.00 97.81 374 ILE A C 1
ATOM 2839 O O . ILE A 1 374 ? -23.780 -4.616 3.436 1.00 97.81 374 ILE A O 1
ATOM 2843 N N . GLU A 1 375 ? -23.693 -3.432 1.531 1.00 97.69 375 GLU A N 1
ATOM 2844 C CA . GLU A 1 375 ? -24.985 -3.906 1.038 1.00 97.69 375 GLU A CA 1
ATOM 2845 C C . GLU A 1 375 ? -24.957 -5.399 0.699 1.00 97.69 375 GLU A C 1
ATOM 2847 O O . GLU A 1 375 ? -25.866 -6.126 1.092 1.00 97.69 375 GLU A O 1
ATOM 2852 N N . ALA A 1 376 ? -23.887 -5.895 0.076 1.00 98.19 376 ALA A N 1
ATOM 2853 C CA . ALA A 1 376 ? -23.717 -7.328 -0.155 1.00 98.19 376 ALA A CA 1
ATOM 2854 C C . ALA A 1 376 ? -23.650 -8.125 1.156 1.00 98.19 376 ALA A C 1
ATOM 2856 O O . ALA A 1 376 ? -24.266 -9.189 1.258 1.00 98.19 376 ALA A O 1
ATOM 2857 N N . CYS A 1 377 ? -22.976 -7.601 2.187 1.00 98.06 377 CYS A N 1
ATOM 2858 C CA . CYS A 1 377 ? -22.965 -8.225 3.511 1.00 98.06 377 CYS A CA 1
ATOM 2859 C C . CYS A 1 377 ? -24.366 -8.266 4.126 1.00 98.06 377 CYS A C 1
ATOM 2861 O O . CYS A 1 377 ? -24.793 -9.310 4.614 1.00 98.06 377 CYS A O 1
ATOM 2863 N N . ARG A 1 378 ? -25.104 -7.153 4.056 1.00 97.19 378 ARG A N 1
ATOM 2864 C CA . ARG A 1 378 ? -26.472 -7.037 4.574 1.00 97.19 378 ARG A CA 1
ATOM 2865 C C . ARG A 1 378 ? -27.439 -7.978 3.863 1.00 97.19 378 ARG A C 1
ATOM 2867 O O . ARG A 1 378 ? -28.138 -8.735 4.525 1.00 97.19 378 ARG A O 1
ATOM 2874 N N . SER A 1 379 ? -27.455 -7.946 2.534 1.00 97.31 379 SER A N 1
ATOM 2875 C CA . SER A 1 379 ? -28.366 -8.731 1.697 1.00 97.31 379 SER A CA 1
ATOM 2876 C C . SER A 1 379 ? -28.122 -10.239 1.793 1.00 97.31 379 SER A C 1
ATOM 2878 O O . SER A 1 379 ? -29.047 -11.026 1.609 1.00 97.31 379 SER A O 1
ATOM 2880 N N . SER A 1 380 ? -26.887 -10.656 2.083 1.00 97.00 380 SER A N 1
ATOM 2881 C CA . SER A 1 380 ? -26.527 -12.072 2.222 1.00 97.00 380 SER A CA 1
ATOM 2882 C C . SER A 1 380 ? -26.439 -12.559 3.670 1.00 97.00 380 SER A C 1
ATOM 2884 O O . SER A 1 380 ? -26.210 -13.752 3.876 1.00 97.00 380 SER A O 1
ATOM 2886 N N . GLU A 1 381 ? -26.621 -11.673 4.654 1.00 94.88 381 GLU A N 1
ATOM 2887 C CA . GLU A 1 381 ? -26.365 -11.927 6.078 1.00 94.88 381 GLU A CA 1
ATOM 2888 C C . GLU A 1 381 ? -24.953 -12.490 6.328 1.00 94.88 381 GLU A C 1
ATOM 2890 O O . GLU A 1 381 ? -24.768 -13.464 7.059 1.00 94.88 381 GLU A O 1
ATOM 2895 N N . ALA A 1 382 ? -23.944 -11.906 5.675 1.00 96.06 382 ALA A N 1
ATOM 2896 C CA . ALA A 1 382 ? -22.554 -12.327 5.821 1.00 96.06 382 ALA A CA 1
ATOM 2897 C C . ALA A 1 382 ? -22.021 -12.059 7.235 1.00 96.06 382 ALA A C 1
ATOM 2899 O O . ALA A 1 382 ? -22.400 -11.085 7.884 1.00 96.06 382 ALA A O 1
ATOM 2900 N N . ASP A 1 383 ? -21.090 -12.879 7.710 1.00 94.62 383 ASP A N 1
ATOM 2901 C CA . ASP A 1 383 ? -20.386 -12.613 8.963 1.00 94.62 383 ASP A CA 1
ATOM 2902 C C . ASP A 1 383 ? -19.428 -11.413 8.802 1.00 94.62 383 ASP A C 1
ATOM 2904 O O . ASP A 1 383 ? -19.285 -10.607 9.724 1.00 94.62 383 ASP A O 1
ATOM 2908 N N . MET A 1 384 ? -18.807 -11.262 7.623 1.00 96.88 384 MET A N 1
ATOM 2909 C CA . MET A 1 384 ? -17.946 -10.122 7.276 1.00 96.88 384 MET A CA 1
ATOM 2910 C C . MET A 1 384 ? -17.875 -9.846 5.770 1.00 96.88 384 MET A C 1
ATOM 2912 O O . MET A 1 384 ? -18.153 -10.717 4.942 1.00 96.88 384 MET A O 1
ATOM 2916 N N . GLY A 1 385 ? -17.401 -8.647 5.439 1.00 98.38 385 GLY A N 1
ATOM 2917 C CA . GLY A 1 385 ? -16.954 -8.247 4.110 1.00 98.38 385 GLY A CA 1
ATOM 2918 C C . GLY A 1 385 ? -15.471 -7.887 4.091 1.00 98.38 385 GLY A C 1
ATOM 2919 O O . GLY A 1 385 ? -14.926 -7.413 5.086 1.00 98.38 385 GLY A O 1
ATOM 2920 N N . ILE A 1 386 ? -14.824 -8.093 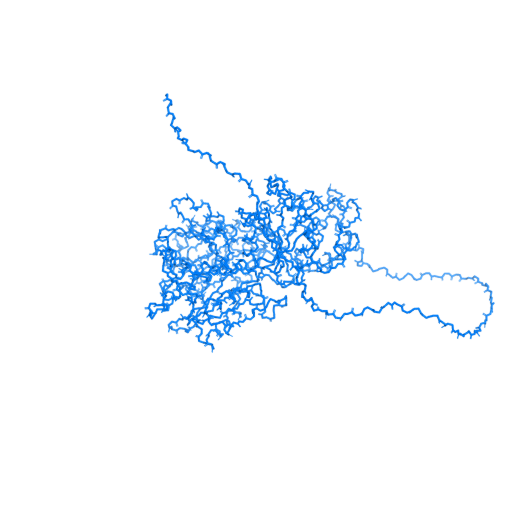2.950 1.00 98.75 386 ILE A N 1
ATOM 2921 C CA . ILE A 1 386 ? -13.417 -7.778 2.690 1.00 98.75 386 ILE A CA 1
ATOM 2922 C C . ILE A 1 386 ? -13.363 -6.982 1.391 1.00 98.75 386 ILE A C 1
ATOM 2924 O O . ILE A 1 386 ? -13.899 -7.430 0.381 1.00 98.75 386 ILE A O 1
ATOM 2928 N N . LEU A 1 387 ? -12.700 -5.831 1.413 1.00 98.38 387 LEU A N 1
ATOM 2929 C CA . LEU A 1 387 ? -12.430 -4.993 0.252 1.00 98.38 387 LEU A CA 1
ATOM 2930 C C . LEU A 1 387 ? -10.914 -4.893 0.058 1.00 98.38 387 LEU A C 1
ATOM 2932 O O . LEU A 1 387 ? -10.195 -4.480 0.970 1.00 98.38 387 LEU A O 1
ATOM 2936 N N . LEU A 1 388 ? -10.435 -5.288 -1.119 1.00 98.25 388 LEU A N 1
ATOM 2937 C CA . LEU A 1 388 ? -9.022 -5.213 -1.501 1.00 98.25 388 LEU A CA 1
ATOM 2938 C C . LEU A 1 388 ? -8.813 -4.122 -2.552 1.00 98.25 388 LEU A C 1
ATOM 2940 O O . LEU A 1 388 ? -9.721 -3.814 -3.326 1.00 98.25 388 LEU A O 1
ATOM 2944 N N . ASP A 1 389 ? -7.614 -3.545 -2.586 1.00 97.31 389 ASP A N 1
ATOM 2945 C CA . ASP A 1 389 ? -7.216 -2.667 -3.684 1.00 97.31 389 ASP A CA 1
ATOM 2946 C C . ASP A 1 389 ? -6.741 -3.462 -4.917 1.00 97.31 389 ASP A C 1
ATOM 2948 O O . ASP A 1 389 ? -6.859 -4.688 -4.991 1.00 97.31 389 ASP A O 1
ATOM 2952 N N . THR A 1 390 ? -6.260 -2.747 -5.938 1.00 96.50 390 THR A N 1
ATOM 2953 C CA . THR A 1 390 ? -6.058 -3.316 -7.281 1.00 96.50 390 THR A CA 1
ATOM 2954 C C . THR A 1 390 ? -5.009 -4.425 -7.288 1.00 96.50 390 THR A C 1
ATOM 2956 O O . THR A 1 390 ? -5.181 -5.423 -7.985 1.00 96.50 390 THR A O 1
ATOM 2959 N N . ASP A 1 391 ? -3.940 -4.275 -6.512 1.00 97.06 391 ASP A N 1
ATOM 2960 C CA . ASP A 1 391 ? -2.827 -5.216 -6.409 1.00 97.06 391 ASP A CA 1
ATOM 2961 C C . ASP A 1 391 ? -2.744 -5.938 -5.054 1.00 97.06 391 ASP A C 1
ATOM 2963 O O . ASP A 1 391 ? -1.800 -6.701 -4.835 1.00 97.06 391 ASP A O 1
ATOM 2967 N N . ALA A 1 392 ? -3.785 -5.788 -4.228 1.00 97.69 392 ALA A N 1
ATOM 2968 C CA . ALA A 1 392 ? -4.066 -6.515 -2.990 1.00 97.69 392 ALA A CA 1
ATOM 2969 C C . ALA A 1 392 ? -3.027 -6.354 -1.865 1.00 97.69 392 ALA A C 1
ATOM 2971 O O . ALA A 1 392 ? -2.903 -7.237 -1.013 1.00 97.69 392 ALA A O 1
ATOM 2972 N N . ASP A 1 393 ? -2.303 -5.235 -1.825 1.00 97.06 393 ASP A N 1
ATOM 2973 C CA . ASP A 1 393 ? -1.439 -4.878 -0.690 1.00 97.06 393 ASP A CA 1
ATOM 2974 C C . ASP A 1 393 ? -2.171 -4.041 0.376 1.00 97.06 393 ASP A C 1
ATOM 2976 O O . ASP A 1 393 ? -1.678 -3.896 1.499 1.00 97.06 393 ASP A O 1
ATOM 2980 N N . ARG A 1 394 ? -3.395 -3.577 0.076 1.00 97.62 394 ARG A N 1
ATOM 2981 C CA . ARG A 1 394 ? -4.286 -2.901 1.030 1.00 97.62 394 ARG A CA 1
ATOM 2982 C C . ARG A 1 394 ? -5.548 -3.695 1.307 1.00 97.62 394 ARG A C 1
ATOM 2984 O O . ARG A 1 394 ? -6.103 -4.357 0.429 1.00 97.62 394 ARG A O 1
ATOM 2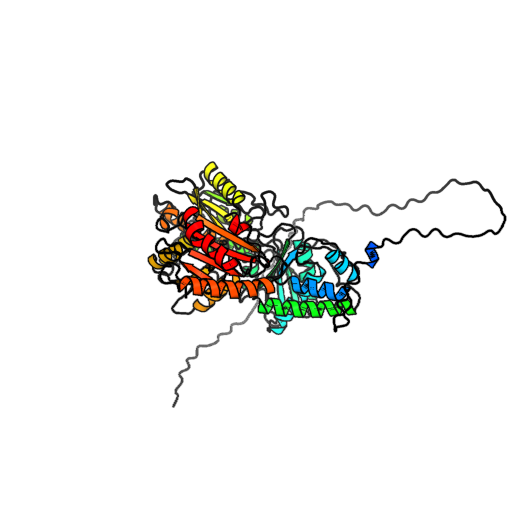991 N N . CYS A 1 395 ? -6.060 -3.542 2.524 1.00 96.75 395 CYS A N 1
ATOM 2992 C CA . CYS A 1 395 ? -7.332 -4.124 2.923 1.00 96.75 395 CYS A CA 1
ATOM 2993 C C . CYS A 1 395 ? -8.188 -3.145 3.729 1.00 96.75 395 CYS A C 1
ATOM 2995 O O . CYS A 1 395 ? -7.703 -2.442 4.612 1.00 96.75 395 CYS A O 1
ATOM 2997 N N . GLY A 1 396 ? -9.485 -3.150 3.436 1.00 98.06 396 GLY A N 1
ATOM 2998 C CA . GLY A 1 396 ? -10.538 -2.696 4.335 1.00 98.06 396 GLY A CA 1
ATOM 2999 C C . GLY A 1 396 ? -11.530 -3.826 4.566 1.00 98.06 396 GLY A C 1
ATOM 3000 O O . GLY A 1 396 ? -11.634 -4.752 3.762 1.00 98.06 396 GLY A O 1
ATOM 3001 N N . MET A 1 397 ? -12.265 -3.775 5.670 1.00 98.31 397 MET A N 1
ATOM 3002 C CA . MET A 1 397 ? -13.250 -4.808 5.988 1.00 98.31 397 MET A CA 1
ATOM 3003 C C . MET A 1 397 ? -14.575 -4.191 6.403 1.00 98.31 397 MET A C 1
ATOM 3005 O O . MET A 1 397 ? -14.664 -3.007 6.717 1.00 98.31 397 MET A O 1
ATOM 3009 N N . VAL A 1 398 ? -15.610 -5.016 6.419 1.00 98.00 398 VAL A N 1
ATOM 3010 C CA . VAL A 1 398 ? -16.933 -4.686 6.934 1.00 98.00 398 VAL A CA 1
ATOM 3011 C C . VAL A 1 398 ? -17.284 -5.743 7.962 1.00 98.00 398 VAL A C 1
ATOM 3013 O O . VAL A 1 398 ? -17.221 -6.935 7.671 1.00 98.00 398 VAL A O 1
ATOM 3016 N N . LEU A 1 399 ? -17.655 -5.321 9.162 1.00 95.75 399 LEU A N 1
ATOM 3017 C CA . LEU A 1 399 ? -18.007 -6.231 10.243 1.00 95.75 399 LEU A CA 1
ATOM 3018 C C . LEU A 1 399 ? -19.412 -5.940 10.752 1.00 95.75 399 LEU A C 1
ATOM 3020 O O . LEU A 1 399 ? -19.893 -4.806 10.703 1.00 95.75 399 LEU A O 1
ATOM 3024 N N . LYS A 1 400 ? -20.070 -6.984 11.257 1.00 91.69 400 LYS A N 1
ATOM 3025 C CA . LYS A 1 400 ? -21.382 -6.847 11.878 1.00 91.69 400 LYS A CA 1
ATOM 3026 C C . LYS A 1 400 ? -21.262 -6.058 13.185 1.00 91.69 400 LYS A C 1
ATOM 3028 O O . LYS A 1 400 ? -20.401 -6.352 14.013 1.00 91.69 400 LYS A O 1
ATOM 3033 N N . SER A 1 401 ? -22.144 -5.084 13.368 1.00 88.25 401 SER A N 1
ATOM 3034 C CA . SER A 1 401 ? -22.265 -4.260 14.574 1.00 88.25 401 SER A CA 1
ATOM 3035 C C . SER A 1 401 ? -23.564 -4.584 15.297 1.00 88.25 401 SER A C 1
ATOM 3037 O O . SER A 1 401 ? -24.588 -4.842 14.657 1.00 88.25 401 SER A O 1
ATOM 3039 N N . ARG A 1 402 ? -23.546 -4.521 16.632 1.00 82.56 402 ARG A N 1
ATOM 3040 C CA . ARG A 1 402 ? -24.733 -4.758 17.464 1.00 82.56 402 ARG A CA 1
ATOM 3041 C C . ARG A 1 402 ? -25.860 -3.758 17.174 1.00 82.56 402 ARG A C 1
ATOM 3043 O O . ARG A 1 402 ? -27.026 -4.140 17.199 1.00 82.56 402 ARG A O 1
ATOM 3050 N N . ASN A 1 403 ? -25.514 -2.501 16.887 1.00 77.00 403 ASN A N 1
ATOM 3051 C CA . ASN A 1 403 ? -26.478 -1.395 16.814 1.00 77.00 403 ASN A CA 1
ATOM 3052 C C . ASN A 1 403 ? -26.691 -0.849 15.395 1.00 77.00 403 ASN A C 1
ATOM 3054 O O . ASN A 1 403 ? -27.729 -0.250 15.122 1.00 77.00 403 ASN A O 1
ATOM 3058 N N . HIS A 1 404 ? -25.729 -1.052 14.491 1.00 74.00 404 HIS A N 1
ATOM 3059 C CA . HIS A 1 404 ? -25.718 -0.401 13.173 1.00 74.00 404 HIS A CA 1
ATOM 3060 C C . HIS A 1 404 ? -25.714 -1.390 11.997 1.00 74.00 404 HIS A C 1
ATOM 3062 O O . HIS A 1 404 ? -25.559 -1.001 10.840 1.00 74.00 404 HIS A O 1
ATOM 3068 N N . GLY A 1 405 ? -25.928 -2.680 12.272 1.00 88.50 405 GLY A N 1
ATOM 3069 C CA . GLY A 1 405 ? -25.974 -3.732 11.260 1.00 88.50 405 GLY A CA 1
ATOM 3070 C C . GLY A 1 405 ? -24.580 -4.089 10.758 1.00 88.50 405 GLY A C 1
ATOM 3071 O O . GLY A 1 405 ? -24.034 -5.094 11.192 1.00 88.50 405 GLY A O 1
ATOM 3072 N N . TYR A 1 406 ? -24.001 -3.267 9.884 1.00 94.94 406 TYR A N 1
ATOM 3073 C CA . TYR A 1 406 ? -22.671 -3.469 9.303 1.00 94.94 406 TYR A CA 1
ATOM 3074 C C . TYR A 1 406 ? -21.906 -2.152 9.260 1.00 94.94 406 TYR A C 1
ATOM 3076 O O . TYR A 1 406 ? -22.420 -1.156 8.750 1.00 94.94 406 TYR A O 1
ATOM 3084 N N . GLU A 1 407 ? -20.678 -2.166 9.766 1.00 95.06 407 GLU A N 1
ATOM 3085 C CA . GLU A 1 407 ? -19.814 -0.991 9.836 1.00 95.06 407 GLU A CA 1
ATOM 3086 C C . GLU A 1 407 ? -18.454 -1.258 9.182 1.00 95.06 407 GLU A C 1
ATOM 3088 O O . GLU A 1 407 ? -17.942 -2.383 9.255 1.00 95.06 407 GLU A O 1
ATOM 3093 N N . PRO A 1 408 ? -17.844 -0.235 8.559 1.00 96.56 408 PRO A N 1
ATOM 3094 C CA . PRO A 1 408 ? -16.510 -0.355 7.999 1.00 96.56 408 PRO A CA 1
ATOM 3095 C C . PRO A 1 408 ? -15.451 -0.440 9.110 1.00 96.56 408 PRO A C 1
ATOM 3097 O O . PRO A 1 408 ? -15.454 0.321 10.081 1.00 96.56 408 PRO A O 1
ATOM 3100 N N . LEU A 1 409 ? -14.506 -1.353 8.916 1.00 97.25 409 LEU A N 1
ATOM 3101 C CA . LEU A 1 409 ? -13.264 -1.502 9.660 1.00 97.25 409 LEU A CA 1
ATOM 3102 C C . LEU A 1 409 ? -12.113 -1.040 8.753 1.00 97.25 409 LEU A C 1
ATOM 3104 O O . LEU A 1 409 ? -11.491 -1.833 8.046 1.00 97.25 409 LEU A O 1
ATOM 3108 N N . ILE A 1 410 ? -11.874 0.269 8.751 1.00 96.62 410 ILE A N 1
ATOM 3109 C CA . ILE A 1 410 ? -10.832 0.959 7.976 1.00 96.62 410 ILE A CA 1
ATOM 3110 C C . ILE A 1 410 ? -10.137 2.003 8.857 1.00 96.62 410 ILE A C 1
ATOM 3112 O O . ILE A 1 410 ? -10.615 2.302 9.955 1.00 96.62 410 ILE A O 1
ATOM 3116 N N . LYS A 1 411 ? -9.035 2.591 8.376 1.00 95.69 411 LYS A N 1
ATOM 3117 C CA . LYS A 1 411 ? -8.324 3.689 9.054 1.00 95.69 411 LYS A CA 1
ATOM 3118 C C . LYS A 1 411 ? -8.004 3.335 10.517 1.00 95.69 411 LYS A C 1
ATOM 3120 O O . LYS A 1 411 ? -7.537 2.231 10.798 1.00 95.69 411 LYS A O 1
ATOM 3125 N N . ASN A 1 412 ? -8.292 4.241 11.455 1.00 97.00 412 ASN A N 1
ATOM 3126 C CA . ASN A 1 412 ? -8.017 4.055 12.880 1.00 97.00 412 ASN A CA 1
ATOM 3127 C C . ASN A 1 412 ? -8.664 2.784 13.456 1.00 97.00 412 ASN A C 1
ATOM 3129 O O . ASN A 1 412 ? -8.049 2.121 14.286 1.00 97.00 412 ASN A O 1
ATOM 3133 N N . ARG A 1 413 ? -9.859 2.395 12.988 1.00 97.44 413 ARG A N 1
ATOM 3134 C CA . ARG A 1 413 ? -10.554 1.191 13.472 1.00 97.44 413 ARG A CA 1
ATOM 3135 C C . ARG A 1 413 ? -9.816 -0.091 13.092 1.00 97.44 413 ARG A C 1
ATOM 3137 O O . ARG A 1 413 ? -9.695 -0.991 13.920 1.00 97.44 413 ARG A O 1
ATOM 3144 N N . LEU A 1 414 ? -9.287 -0.169 11.867 1.00 98.19 414 LEU A N 1
ATOM 3145 C CA . LEU A 1 414 ? -8.470 -1.308 11.435 1.00 98.19 414 LEU A CA 1
ATOM 3146 C C . LEU A 1 414 ? -7.189 -1.407 12.273 1.00 98.19 414 LEU A C 1
ATOM 3148 O O . LEU A 1 414 ? -6.857 -2.489 12.752 1.00 98.19 414 LEU A O 1
ATOM 3152 N N . ILE A 1 415 ? -6.522 -0.277 12.520 1.00 98.56 415 ILE A N 1
ATOM 3153 C CA . ILE A 1 415 ? -5.325 -0.224 13.372 1.00 98.56 415 ILE A CA 1
ATOM 3154 C C . ILE A 1 415 ? -5.651 -0.658 14.804 1.00 98.56 415 ILE A C 1
ATOM 3156 O O . ILE A 1 415 ? -4.935 -1.481 15.368 1.00 98.56 415 ILE A O 1
ATOM 3160 N N . ALA A 1 416 ? -6.754 -0.172 15.378 1.00 98.62 416 ALA A N 1
ATOM 3161 C CA . ALA A 1 416 ? -7.215 -0.572 16.705 1.00 98.62 416 ALA A CA 1
ATOM 3162 C C . ALA A 1 416 ? -7.480 -2.083 16.786 1.00 98.62 416 ALA A C 1
ATOM 3164 O O . ALA A 1 416 ? -7.053 -2.735 17.739 1.00 98.62 416 ALA A O 1
ATOM 3165 N N . MET A 1 417 ? -8.118 -2.665 15.764 1.00 98.38 417 MET A N 1
ATOM 3166 C CA . MET A 1 417 ? -8.365 -4.109 15.701 1.00 98.38 417 MET A CA 1
ATOM 3167 C C . MET A 1 417 ? -7.064 -4.910 15.626 1.00 98.38 417 MET A C 1
ATOM 3169 O O . MET A 1 417 ? -6.901 -5.897 16.345 1.00 98.38 417 MET A O 1
ATOM 3173 N N . MET A 1 418 ? -6.110 -4.465 14.807 1.00 98.50 418 MET A N 1
ATOM 3174 C CA . MET A 1 418 ? -4.772 -5.056 14.774 1.00 98.50 418 MET A CA 1
ATOM 3175 C C . MET A 1 418 ? -4.073 -4.925 16.133 1.00 98.50 418 MET A C 1
ATOM 3177 O O . MET A 1 418 ? -3.473 -5.892 16.595 1.00 98.50 418 MET A O 1
ATOM 3181 N N . GLY A 1 419 ? -4.250 -3.798 16.829 1.00 98.31 419 GLY A N 1
ATOM 3182 C CA . GLY A 1 419 ? -3.838 -3.600 18.219 1.00 98.31 419 GLY A CA 1
ATOM 3183 C C . GLY A 1 419 ? -4.402 -4.657 19.165 1.00 98.31 419 GLY A C 1
ATOM 3184 O O . GLY A 1 419 ? -3.647 -5.303 19.883 1.00 98.31 419 GLY A O 1
ATOM 3185 N N . VAL A 1 420 ? -5.707 -4.930 19.118 1.00 97.94 420 VAL A N 1
ATOM 3186 C CA . VAL A 1 420 ? -6.329 -5.985 19.940 1.00 97.94 420 VAL A CA 1
ATOM 3187 C C . VAL A 1 420 ? -5.700 -7.357 19.675 1.00 97.94 420 VAL A C 1
ATOM 3189 O O . VAL A 1 420 ? -5.473 -8.133 20.609 1.00 97.94 420 VAL A O 1
ATOM 3192 N N . ILE A 1 421 ? -5.417 -7.678 18.411 1.00 96.69 421 ILE A N 1
ATOM 3193 C CA . ILE A 1 421 ? -4.781 -8.946 18.037 1.00 96.69 421 ILE A CA 1
ATOM 3194 C C . ILE A 1 421 ? -3.343 -8.994 18.575 1.00 96.69 421 ILE A C 1
ATOM 3196 O O . ILE A 1 421 ? -2.965 -9.978 19.215 1.00 96.69 421 ILE A O 1
ATOM 3200 N N . MET A 1 422 ? -2.564 -7.928 18.383 1.00 97.38 422 MET A N 1
ATOM 3201 C CA . MET A 1 422 ? -1.171 -7.843 18.831 1.00 97.38 422 MET A CA 1
ATOM 3202 C C . MET A 1 422 ? -1.038 -7.845 20.353 1.00 97.38 422 MET A C 1
ATOM 3204 O O . MET A 1 422 ? -0.188 -8.557 20.876 1.00 97.38 422 MET A O 1
ATOM 3208 N N . ALA A 1 423 ? -1.928 -7.177 21.087 1.00 97.25 423 ALA A N 1
ATOM 3209 C CA . ALA A 1 423 ? -1.940 -7.201 22.550 1.00 97.25 423 ALA A CA 1
ATOM 3210 C C . ALA A 1 423 ? -2.088 -8.624 23.118 1.00 97.25 423 ALA A C 1
ATOM 3212 O O . ALA A 1 423 ? -1.606 -8.912 24.212 1.00 97.25 423 ALA A O 1
ATOM 3213 N N . ARG A 1 424 ? -2.722 -9.537 22.367 1.00 94.50 424 ARG A N 1
ATOM 3214 C CA . ARG A 1 424 ? -2.849 -10.958 22.729 1.00 94.50 424 ARG A CA 1
ATOM 3215 C C . ARG A 1 424 ? -1.675 -11.802 22.237 1.00 94.50 424 ARG A C 1
ATOM 3217 O O . ARG A 1 424 ? -1.258 -12.717 22.940 1.00 94.50 424 ARG A O 1
ATOM 3224 N N . GLN A 1 425 ? -1.186 -11.543 21.023 1.00 93.50 425 GLN A N 1
ATOM 3225 C CA . GLN A 1 425 ? -0.152 -12.362 20.374 1.00 93.50 425 GLN A CA 1
ATOM 3226 C C . GLN A 1 425 ? 1.270 -12.004 20.829 1.00 93.50 425 GLN A C 1
ATOM 3228 O O . GLN A 1 425 ? 2.109 -12.893 20.954 1.00 93.50 425 GLN A O 1
ATOM 3233 N N . SER A 1 426 ? 1.527 -10.726 21.101 1.00 95.56 426 SER A N 1
ATOM 3234 C CA . SER A 1 426 ? 2.810 -10.192 21.556 1.00 95.56 426 SER A CA 1
ATOM 3235 C C . SER A 1 426 ? 2.599 -8.996 22.504 1.00 95.56 426 SER A C 1
ATOM 3237 O O . SER A 1 426 ? 2.795 -7.846 22.104 1.00 95.56 426 SER A O 1
ATOM 3239 N N . PRO A 1 427 ? 2.212 -9.238 23.771 1.00 97.06 427 PRO A N 1
ATOM 3240 C CA . PRO A 1 427 ? 1.973 -8.174 24.747 1.00 97.06 427 PRO A CA 1
ATOM 3241 C C . PRO A 1 427 ? 3.159 -7.204 24.871 1.00 97.06 427 PRO A C 1
ATOM 3243 O O . PRO A 1 427 ? 4.309 -7.637 24.944 1.00 97.06 427 PRO A O 1
ATOM 3246 N N . GLY A 1 428 ? 2.883 -5.898 24.927 1.00 97.44 428 GLY A N 1
ATOM 3247 C CA . GLY A 1 428 ? 3.919 -4.868 25.065 1.00 97.44 428 GLY A CA 1
ATOM 3248 C C . GLY A 1 428 ? 4.668 -4.506 23.780 1.00 97.44 428 GLY A C 1
ATOM 3249 O O . GLY A 1 428 ? 5.581 -3.687 23.840 1.00 97.44 428 GLY A O 1
ATOM 3250 N N . CYS A 1 429 ? 4.323 -5.099 22.630 1.00 98.12 429 CYS A N 1
ATOM 3251 C CA . CYS A 1 429 ? 4.976 -4.763 21.366 1.00 98.12 429 CYS A CA 1
ATOM 3252 C C . CYS A 1 429 ? 4.624 -3.352 20.884 1.00 98.12 429 CYS A C 1
ATOM 3254 O O . CYS A 1 429 ? 3.610 -2.760 21.272 1.00 98.12 429 CYS A O 1
ATOM 3256 N N . ALA A 1 430 ? 5.438 -2.838 19.967 1.00 98.44 430 ALA A N 1
ATOM 3257 C CA . ALA A 1 430 ? 5.130 -1.603 19.271 1.00 98.44 430 ALA A CA 1
ATOM 3258 C C . ALA A 1 430 ? 4.295 -1.825 18.003 1.00 98.44 430 ALA A C 1
ATOM 3260 O O . ALA A 1 430 ? 4.448 -2.822 17.291 1.00 98.44 430 ALA A O 1
ATOM 3261 N N . ILE A 1 431 ? 3.454 -0.840 17.699 1.00 98.56 431 ILE A N 1
ATOM 3262 C CA . ILE A 1 431 ? 2.771 -0.685 16.415 1.00 98.56 431 ILE A CA 1
ATOM 3263 C C . ILE A 1 431 ? 3.217 0.645 15.820 1.00 98.56 431 ILE A C 1
ATOM 3265 O O . ILE A 1 431 ? 3.059 1.700 16.439 1.00 98.56 431 ILE A O 1
ATOM 3269 N N . VAL A 1 432 ? 3.796 0.582 14.622 1.00 98.38 432 VAL A N 1
ATOM 3270 C CA . VAL A 1 432 ? 4.220 1.763 13.873 1.00 98.38 432 VAL A CA 1
ATOM 3271 C C . VAL A 1 432 ? 3.136 2.149 12.877 1.00 98.38 432 VAL A C 1
ATOM 3273 O O . VAL A 1 432 ? 2.670 1.299 12.117 1.00 98.38 432 VAL A O 1
ATOM 3276 N N . THR A 1 433 ? 2.765 3.425 12.863 1.00 98.00 433 THR A N 1
ATOM 3277 C CA . THR A 1 433 ? 1.687 3.964 12.025 1.00 98.00 433 THR A CA 1
ATOM 3278 C C . THR A 1 433 ? 2.119 5.187 11.223 1.00 98.00 433 THR A C 1
ATOM 3280 O O . THR A 1 433 ? 3.208 5.732 11.435 1.00 98.00 433 THR A O 1
ATOM 3283 N N . ASP A 1 434 ? 1.277 5.624 10.284 1.00 95.12 434 ASP A N 1
ATOM 3284 C CA . ASP A 1 434 ? 1.419 6.929 9.643 1.00 95.12 434 ASP A CA 1
ATOM 3285 C C . ASP A 1 434 ? 1.000 8.085 10.572 1.00 95.12 434 ASP A C 1
ATOM 3287 O O . ASP A 1 434 ? 0.227 7.941 11.516 1.00 95.12 434 ASP A O 1
ATOM 3291 N N . SER A 1 435 ? 1.516 9.279 10.293 1.00 92.94 435 SER A N 1
ATOM 3292 C CA . SER A 1 435 ? 1.377 10.495 11.116 1.00 92.94 435 SER A CA 1
ATOM 3293 C C . SER A 1 435 ? -0.064 10.981 11.336 1.00 92.94 435 SER A C 1
ATOM 3295 O O . SER A 1 435 ? -0.333 11.789 12.228 1.00 92.94 435 SER A O 1
ATOM 3297 N N . VAL A 1 436 ? -1.000 10.484 10.529 1.00 92.19 436 VAL A N 1
ATOM 3298 C CA . VAL A 1 436 ? -2.384 10.958 10.395 1.00 92.19 436 VAL A CA 1
ATOM 3299 C C . VAL A 1 436 ? -3.359 10.259 11.348 1.00 92.19 436 VAL A C 1
ATOM 3301 O O . VAL A 1 436 ? -4.550 10.547 11.330 1.00 92.19 436 VAL A O 1
ATOM 3304 N N . THR A 1 437 ? -2.882 9.321 12.169 1.00 94.31 437 THR A N 1
ATOM 3305 C CA . THR A 1 437 ? -3.711 8.618 13.159 1.00 94.31 437 THR A CA 1
ATOM 3306 C C . THR A 1 437 ? -4.252 9.554 14.243 1.00 94.31 437 THR A C 1
ATOM 3308 O O . THR A 1 437 ? -3.589 10.533 14.607 1.00 94.31 437 THR A O 1
ATOM 3311 N N . SER A 1 438 ? -5.421 9.233 14.803 1.00 94.19 438 SER A N 1
ATOM 3312 C CA . SER A 1 438 ? -6.070 10.057 15.832 1.00 94.19 438 SER A CA 1
ATOM 3313 C C . SER A 1 438 ? -5.368 10.012 17.192 1.00 94.19 438 SER A C 1
ATOM 3315 O O . SER A 1 438 ? -4.629 9.077 17.533 1.00 94.19 438 SER A O 1
ATOM 3317 N N . THR A 1 439 ? -5.645 11.028 18.010 1.00 92.38 439 THR A N 1
ATOM 3318 C CA . THR A 1 439 ? -5.262 11.041 19.430 1.00 92.38 439 THR A CA 1
ATOM 3319 C C . THR A 1 439 ? -5.970 9.908 20.182 1.00 92.38 439 THR A C 1
ATOM 3321 O O . THR A 1 439 ? -5.332 9.186 20.949 1.00 92.38 439 THR A O 1
ATOM 3324 N N . GLY A 1 440 ? -7.254 9.673 19.881 1.00 94.56 440 GLY A N 1
ATOM 3325 C CA . GLY A 1 440 ? -8.044 8.583 20.465 1.00 94.56 440 GLY A CA 1
ATOM 3326 C C . GLY A 1 440 ? -7.481 7.189 20.169 1.00 94.56 440 GLY A C 1
ATOM 3327 O O . GLY A 1 440 ? -7.443 6.342 21.060 1.00 94.56 440 GLY A O 1
ATOM 3328 N N . LEU A 1 441 ? -6.947 6.957 18.963 1.00 97.00 441 LEU A N 1
ATOM 3329 C CA . LEU A 1 441 ? -6.252 5.708 18.638 1.00 97.00 441 LEU A CA 1
ATOM 3330 C C . LEU A 1 441 ? -4.975 5.535 19.466 1.00 97.00 441 LEU A C 1
ATOM 3332 O O . LEU A 1 441 ? -4.700 4.437 19.946 1.00 97.00 441 LEU A O 1
ATOM 3336 N N . SER A 1 442 ? -4.207 6.609 19.658 1.00 95.81 442 SER A N 1
ATOM 3337 C CA . SER A 1 442 ? -2.989 6.559 20.475 1.00 95.81 442 SER A CA 1
ATOM 3338 C C . SER A 1 442 ? -3.302 6.174 21.921 1.00 95.81 442 SER A C 1
ATOM 3340 O O . SER A 1 442 ? -2.650 5.287 22.466 1.00 95.81 442 SER A O 1
ATOM 3342 N N . ALA A 1 443 ? -4.329 6.788 22.516 1.00 95.88 443 ALA A N 1
ATOM 3343 C CA . ALA A 1 443 ? -4.801 6.433 23.853 1.00 95.88 443 ALA A CA 1
ATOM 3344 C C . ALA A 1 443 ? -5.260 4.967 23.917 1.00 95.88 443 ALA A C 1
ATOM 3346 O O . ALA A 1 443 ? -4.798 4.218 24.772 1.00 95.88 443 ALA A O 1
ATOM 3347 N N . PHE A 1 444 ? -6.071 4.528 22.950 1.00 98.38 444 PHE A N 1
ATOM 3348 C CA . PHE A 1 444 ? -6.575 3.156 22.887 1.00 98.38 444 PHE A CA 1
ATOM 3349 C C . PHE A 1 444 ? -5.454 2.105 22.816 1.00 98.38 444 PHE A C 1
ATOM 3351 O O . PHE A 1 444 ? -5.491 1.110 23.538 1.00 98.38 444 PHE A O 1
ATOM 3358 N N . LEU A 1 445 ? -4.437 2.309 21.971 1.00 98.44 445 LEU A N 1
ATOM 3359 C CA . LEU A 1 445 ? -3.304 1.380 21.870 1.00 98.44 445 LEU A CA 1
ATOM 3360 C C . LEU A 1 445 ? -2.486 1.334 23.170 1.00 98.44 445 LEU A C 1
ATOM 3362 O O . LEU A 1 445 ? -2.085 0.251 23.598 1.00 98.44 445 LEU A O 1
ATOM 3366 N N . ASN A 1 446 ? -2.286 2.481 23.820 1.00 97.44 446 ASN A N 1
ATOM 3367 C CA . ASN A 1 446 ? -1.592 2.550 25.105 1.00 97.44 446 ASN A CA 1
ATOM 3368 C C . ASN A 1 446 ? -2.382 1.844 26.221 1.00 97.44 446 ASN A C 1
ATOM 3370 O O . ASN A 1 446 ? -1.784 1.137 27.031 1.00 97.44 446 ASN A O 1
ATOM 3374 N N . ASP A 1 447 ? -3.713 1.961 26.233 1.00 98.12 447 ASP A N 1
ATOM 3375 C CA . ASP A 1 447 ? -4.592 1.266 27.186 1.00 98.12 447 ASP A CA 1
ATOM 3376 C C . ASP A 1 447 ? -4.561 -0.261 27.006 1.00 98.12 447 ASP A C 1
ATOM 3378 O O . ASP A 1 447 ? -4.698 -1.013 27.974 1.00 98.12 447 ASP A O 1
ATOM 3382 N N . LEU A 1 448 ? -4.310 -0.741 25.781 1.00 98.12 448 LEU A N 1
ATOM 3383 C CA . LEU A 1 448 ? -4.021 -2.155 25.505 1.00 98.12 448 LEU A CA 1
ATOM 3384 C C . LEU A 1 448 ? -2.617 -2.594 25.965 1.00 98.12 448 LEU A C 1
ATOM 3386 O O . LEU A 1 448 ? -2.271 -3.772 25.841 1.00 98.12 448 LEU A O 1
ATOM 3390 N N . GLY A 1 449 ? -1.803 -1.672 26.483 1.00 98.12 449 GLY A N 1
ATOM 3391 C CA . GLY A 1 449 ? -0.421 -1.912 26.889 1.00 98.12 449 GLY A CA 1
ATOM 3392 C C . GLY A 1 449 ? 0.561 -1.996 25.720 1.00 98.12 449 GLY A C 1
ATOM 3393 O O . GLY A 1 449 ? 1.632 -2.578 25.883 1.00 98.12 449 GLY A O 1
ATOM 3394 N N . LEU A 1 450 ? 0.206 -1.469 24.545 1.00 98.56 450 LEU A N 1
ATOM 3395 C CA . LEU A 1 450 ? 1.074 -1.419 23.367 1.00 98.56 450 LEU A CA 1
ATOM 3396 C C . LEU A 1 450 ? 1.818 -0.086 23.281 1.00 98.56 450 LEU A C 1
ATOM 3398 O O . LEU A 1 450 ? 1.417 0.907 23.881 1.00 98.56 450 LEU A O 1
ATOM 3402 N N . ILE A 1 451 ? 2.893 -0.056 22.492 1.00 97.88 451 ILE A N 1
ATOM 3403 C CA . ILE A 1 451 ? 3.656 1.168 22.223 1.00 97.88 451 ILE A CA 1
ATOM 3404 C C . ILE A 1 451 ? 3.249 1.712 20.851 1.00 97.88 451 ILE A C 1
ATOM 3406 O O . ILE A 1 451 ? 3.551 1.106 19.821 1.00 97.88 451 ILE A O 1
ATOM 3410 N N . HIS A 1 452 ? 2.590 2.868 20.809 1.00 97.62 452 HIS A N 1
ATOM 3411 C CA . HIS A 1 452 ? 2.257 3.522 19.543 1.00 97.62 452 HIS A CA 1
ATOM 3412 C C . HIS A 1 452 ? 3.415 4.398 19.041 1.00 97.62 452 HIS A C 1
ATOM 3414 O O . HIS A 1 452 ? 3.860 5.309 19.736 1.00 97.62 452 HIS A O 1
ATOM 3420 N N . ILE A 1 453 ? 3.890 4.150 17.817 1.00 96.38 453 ILE A N 1
ATOM 3421 C CA . ILE A 1 453 ? 4.952 4.939 17.177 1.00 96.38 453 ILE A CA 1
ATOM 3422 C C . ILE A 1 453 ? 4.420 5.533 15.875 1.00 96.38 453 ILE A C 1
ATOM 3424 O O . ILE A 1 453 ? 4.353 4.851 14.856 1.00 96.38 453 ILE A O 1
ATOM 3428 N N . ARG A 1 454 ? 4.106 6.828 15.880 1.00 95.25 454 ARG A N 1
ATOM 3429 C CA . ARG A 1 454 ? 3.752 7.550 14.652 1.00 95.25 454 ARG A CA 1
ATOM 3430 C C . ARG A 1 454 ? 5.002 7.890 13.848 1.00 95.25 454 ARG A C 1
ATOM 3432 O O . ARG A 1 454 ? 6.031 8.280 14.404 1.00 95.25 454 ARG A O 1
ATOM 3439 N N . HIS A 1 455 ? 4.922 7.749 12.531 1.00 95.19 455 HIS A N 1
ATOM 3440 C CA . HIS A 1 455 ? 6.017 8.066 11.621 1.00 95.19 455 HIS A CA 1
ATOM 3441 C C . HIS A 1 455 ? 5.521 8.758 10.349 1.00 95.19 455 HIS A C 1
ATOM 3443 O O . HIS A 1 455 ? 4.328 8.795 10.060 1.00 95.19 455 HIS A O 1
ATOM 3449 N N . VAL A 1 456 ? 6.461 9.323 9.590 1.00 92.00 456 VAL A N 1
ATOM 3450 C CA . VAL A 1 456 ? 6.186 9.997 8.316 1.00 92.00 456 VAL A CA 1
ATOM 3451 C C . VAL A 1 456 ? 5.405 9.069 7.386 1.00 92.00 456 VAL A C 1
ATOM 3453 O O . VAL A 1 456 ? 5.818 7.926 7.169 1.00 92.00 456 VAL A O 1
ATOM 3456 N N . ARG A 1 457 ? 4.303 9.578 6.826 1.00 90.31 457 ARG A N 1
ATOM 3457 C CA . ARG A 1 457 ? 3.402 8.839 5.937 1.00 90.31 457 ARG A CA 1
ATOM 3458 C C . ARG A 1 457 ? 4.133 8.282 4.709 1.00 90.31 457 ARG A C 1
ATOM 3460 O O . ARG A 1 457 ? 5.132 8.828 4.230 1.00 90.31 457 ARG A O 1
ATOM 3467 N N . GLY A 1 458 ? 3.602 7.183 4.190 1.00 89.31 458 GLY A N 1
ATOM 3468 C CA . GLY A 1 458 ? 4.119 6.379 3.093 1.00 89.31 458 GLY A CA 1
ATOM 3469 C C . GLY A 1 458 ? 4.455 4.976 3.592 1.00 89.31 458 GLY A C 1
ATOM 3470 O O . GLY A 1 458 ? 5.374 4.823 4.395 1.00 89.31 458 GLY A O 1
ATOM 3471 N N . TYR A 1 459 ? 3.763 3.957 3.077 1.00 90.56 459 TYR A N 1
ATOM 3472 C CA . TYR A 1 459 ? 3.888 2.558 3.510 1.00 90.56 459 TYR A CA 1
ATOM 3473 C C . TYR A 1 459 ? 5.347 2.091 3.669 1.00 90.56 459 TYR A C 1
ATOM 3475 O O . TYR A 1 459 ? 5.714 1.545 4.709 1.00 90.56 459 TYR A O 1
ATOM 3483 N N . ALA A 1 460 ? 6.224 2.408 2.708 1.00 90.38 460 ALA A N 1
ATOM 3484 C CA . ALA A 1 460 ? 7.645 2.066 2.770 1.00 90.38 460 ALA A CA 1
ATOM 3485 C C . ALA A 1 460 ? 8.377 2.724 3.961 1.00 90.38 460 ALA A C 1
ATOM 3487 O O . ALA A 1 460 ? 9.231 2.096 4.591 1.00 90.38 460 ALA A O 1
ATOM 3488 N N . ASN A 1 461 ? 8.030 3.968 4.319 1.00 92.19 461 ASN A N 1
ATOM 3489 C CA . ASN A 1 461 ? 8.590 4.655 5.487 1.00 92.19 461 ASN A CA 1
ATOM 3490 C C . ASN A 1 461 ? 8.165 3.980 6.791 1.00 92.19 461 ASN A C 1
ATOM 3492 O O . ASN A 1 461 ? 9.009 3.746 7.662 1.00 92.19 461 ASN A O 1
ATOM 3496 N N . VAL A 1 462 ? 6.878 3.655 6.913 1.00 95.38 462 VAL A N 1
ATOM 3497 C CA . VAL A 1 462 ? 6.298 3.014 8.101 1.00 95.38 462 VAL A CA 1
ATOM 3498 C C . VAL A 1 462 ? 6.879 1.607 8.286 1.00 95.38 462 VAL A C 1
ATOM 3500 O O . VAL A 1 462 ? 7.365 1.281 9.370 1.00 95.38 462 VAL A O 1
ATOM 3503 N N . ILE A 1 463 ? 6.958 0.813 7.211 1.00 95.19 463 ILE A N 1
ATOM 3504 C CA . ILE A 1 463 ? 7.583 -0.520 7.205 1.00 95.19 463 ILE A CA 1
ATOM 3505 C C . ILE A 1 463 ? 9.048 -0.454 7.639 1.00 95.19 463 ILE A C 1
ATOM 3507 O O . ILE A 1 463 ? 9.470 -1.189 8.533 1.00 95.19 463 ILE A O 1
ATOM 3511 N N . ARG A 1 464 ? 9.840 0.447 7.048 1.00 93.00 464 ARG A N 1
ATOM 3512 C CA . ARG A 1 464 ? 11.257 0.625 7.398 1.00 93.00 464 ARG A CA 1
ATOM 3513 C C . ARG A 1 464 ? 11.427 1.008 8.867 1.00 93.00 464 ARG A C 1
ATOM 3515 O O . ARG A 1 464 ? 12.325 0.502 9.544 1.00 93.00 464 ARG A O 1
ATOM 3522 N N . LYS A 1 465 ? 10.569 1.894 9.376 1.00 95.75 465 LYS A N 1
ATOM 3523 C CA . LYS A 1 465 ? 10.595 2.298 10.783 1.00 95.75 465 LYS A CA 1
ATOM 3524 C C . LYS A 1 465 ? 10.274 1.120 11.703 1.00 95.75 465 LYS A C 1
ATOM 3526 O O . LYS A 1 465 ? 11.015 0.922 12.663 1.00 95.75 465 LYS A O 1
ATOM 3531 N N . ALA A 1 466 ? 9.276 0.296 11.386 1.00 97.12 466 ALA A N 1
ATOM 3532 C CA . ALA A 1 466 ? 8.992 -0.918 12.153 1.00 97.12 466 ALA A CA 1
ATOM 3533 C C . ALA A 1 466 ? 10.158 -1.917 12.119 1.00 97.12 466 ALA A C 1
ATOM 3535 O O . ALA A 1 466 ? 10.619 -2.348 13.174 1.00 97.12 466 ALA A O 1
ATOM 3536 N N . ARG A 1 467 ? 10.737 -2.183 10.940 1.00 95.38 467 ARG A N 1
ATOM 3537 C CA . ARG A 1 467 ? 11.932 -3.037 10.801 1.00 95.38 467 ARG A CA 1
ATOM 3538 C C . ARG A 1 467 ? 13.091 -2.580 11.685 1.00 95.38 467 ARG A C 1
ATOM 3540 O O . ARG A 1 467 ? 13.758 -3.415 12.287 1.00 95.38 467 ARG A O 1
ATOM 3547 N N . SER A 1 468 ? 13.308 -1.267 11.818 1.00 96.00 468 SER A N 1
ATOM 3548 C CA . SER A 1 468 ? 14.375 -0.725 12.677 1.00 96.00 468 SER A CA 1
ATOM 3549 C C . SER A 1 468 ? 14.207 -1.062 14.167 1.00 96.00 468 SER A C 1
ATOM 3551 O O . SER A 1 468 ? 15.183 -1.028 14.912 1.00 96.00 468 SER A O 1
ATOM 3553 N N . PHE A 1 469 ? 12.992 -1.426 14.590 1.00 96.81 469 PHE A N 1
ATOM 3554 C CA . PHE A 1 469 ? 12.674 -1.836 15.956 1.00 96.81 469 PHE A CA 1
ATOM 3555 C C . PHE A 1 469 ? 12.441 -3.343 16.118 1.00 96.81 469 PHE A C 1
ATOM 3557 O O . PHE A 1 469 ? 12.282 -3.785 17.257 1.00 96.81 469 PHE A O 1
ATOM 3564 N N . ALA A 1 470 ? 12.440 -4.124 15.031 1.00 93.25 470 ALA A N 1
ATOM 3565 C CA . ALA A 1 470 ? 12.093 -5.548 15.029 1.00 93.25 470 ALA A CA 1
ATOM 3566 C C . ALA A 1 470 ? 12.893 -6.355 16.062 1.00 93.25 470 ALA A C 1
ATOM 3568 O O . ALA A 1 470 ? 12.323 -7.125 16.824 1.00 93.25 470 ALA A O 1
ATOM 3569 N N . GLU A 1 471 ? 14.206 -6.132 16.129 1.00 93.19 471 GLU A N 1
ATOM 3570 C CA . GLU A 1 471 ? 15.131 -6.867 17.006 1.00 93.19 471 GLU A CA 1
ATOM 3571 C C . GLU A 1 471 ? 15.574 -6.040 18.227 1.00 93.19 471 GLU A C 1
ATOM 3573 O O . GLU A 1 471 ? 16.640 -6.252 18.804 1.00 93.19 471 GLU A O 1
ATOM 3578 N N . THR A 1 472 ? 14.764 -5.053 18.612 1.00 95.81 472 THR A N 1
ATOM 3579 C CA . THR A 1 472 ? 15.002 -4.199 19.784 1.00 95.81 472 THR A CA 1
ATOM 3580 C C . THR A 1 472 ? 14.025 -4.541 20.906 1.00 95.81 472 THR A C 1
ATOM 3582 O O . THR A 1 472 ? 13.027 -5.219 20.681 1.00 95.81 472 THR A O 1
ATOM 3585 N N . ILE A 1 473 ? 14.252 -4.009 22.112 1.00 93.12 473 ILE A N 1
ATOM 3586 C CA . ILE A 1 473 ? 13.313 -4.175 23.238 1.00 93.12 473 ILE A CA 1
ATOM 3587 C C . ILE A 1 473 ? 11.917 -3.593 22.957 1.00 93.12 473 ILE A C 1
ATOM 3589 O O . ILE A 1 473 ? 10.945 -4.023 23.564 1.00 93.12 473 ILE A O 1
ATOM 3593 N N . VAL A 1 474 ? 11.822 -2.636 22.029 1.00 93.44 474 VAL A N 1
ATOM 3594 C CA . VAL A 1 474 ? 10.557 -2.031 21.594 1.00 93.44 474 VAL A CA 1
ATOM 3595 C C . VAL A 1 474 ? 9.719 -3.022 20.776 1.00 93.44 474 VAL A C 1
ATOM 3597 O O . VAL A 1 474 ? 8.498 -2.928 20.802 1.00 93.44 474 VAL A O 1
ATOM 3600 N N . ASN A 1 475 ? 10.369 -3.960 20.071 1.00 96.62 475 ASN A N 1
ATOM 3601 C CA . ASN A 1 475 ? 9.776 -5.002 19.225 1.00 96.62 475 ASN A CA 1
ATOM 3602 C C . ASN A 1 475 ? 8.538 -4.533 18.439 1.00 96.62 475 ASN A C 1
ATOM 3604 O O . ASN A 1 475 ? 7.402 -4.746 18.861 1.00 96.62 475 ASN A O 1
ATOM 3608 N N . ALA A 1 476 ? 8.738 -3.882 17.293 1.00 97.75 476 ALA A N 1
ATOM 3609 C CA . ALA A 1 476 ? 7.613 -3.452 16.464 1.00 97.75 476 ALA A CA 1
ATOM 3610 C C . ALA A 1 476 ? 7.047 -4.614 15.639 1.00 97.75 476 ALA A C 1
ATOM 3612 O O . ALA A 1 476 ? 7.592 -4.941 14.593 1.00 97.75 476 ALA A O 1
ATOM 3613 N N . GLU A 1 477 ? 5.944 -5.222 16.061 1.00 97.62 477 GLU A N 1
ATOM 3614 C CA . GLU A 1 477 ? 5.336 -6.362 15.352 1.00 97.62 477 GLU A CA 1
ATOM 3615 C C . GLU A 1 477 ? 4.527 -5.936 14.120 1.00 97.62 477 GLU A C 1
ATOM 3617 O O . GLU A 1 477 ? 4.281 -6.744 13.226 1.00 97.62 477 GLU A O 1
ATOM 3622 N N . THR A 1 478 ? 4.092 -4.676 14.052 1.00 98.25 478 THR A N 1
ATOM 3623 C CA . THR A 1 478 ? 3.187 -4.188 13.001 1.00 98.25 478 THR A CA 1
ATOM 3624 C C . THR A 1 478 ? 3.632 -2.834 12.458 1.00 98.25 478 THR A C 1
ATOM 3626 O O . THR A 1 478 ? 3.940 -1.918 13.220 1.00 98.25 478 THR A O 1
ATOM 3629 N N . ALA A 1 479 ? 3.620 -2.710 11.133 1.00 98.31 479 ALA A N 1
ATOM 3630 C CA . ALA A 1 479 ? 3.622 -1.456 10.389 1.00 98.31 479 ALA A CA 1
ATOM 3631 C C . ALA A 1 479 ? 2.275 -1.329 9.675 1.00 98.31 479 ALA A C 1
ATOM 3633 O O . ALA A 1 479 ? 1.954 -2.180 8.850 1.00 98.31 479 ALA A O 1
ATOM 3634 N N . ILE A 1 480 ? 1.481 -0.306 9.980 1.00 98.44 480 ILE A N 1
ATOM 3635 C CA . ILE A 1 480 ? 0.140 -0.160 9.402 1.00 98.44 480 ILE A CA 1
ATOM 3636 C C . ILE A 1 480 ? -0.225 1.301 9.162 1.00 98.44 480 ILE A C 1
ATOM 3638 O O . ILE A 1 480 ? -0.062 2.139 10.039 1.00 98.44 480 ILE A O 1
ATOM 3642 N N . GLU A 1 481 ? -0.744 1.612 7.981 1.00 96.94 481 GLU A N 1
ATOM 3643 C CA . GLU A 1 481 ? -1.226 2.950 7.642 1.00 96.94 481 GLU A CA 1
ATOM 3644 C C . GLU A 1 481 ? -2.752 3.031 7.672 1.00 96.94 481 GLU A C 1
ATOM 3646 O O . GLU A 1 481 ? -3.461 2.056 7.411 1.00 96.94 481 GLU A O 1
ATOM 3651 N N . THR A 1 482 ? -3.276 4.242 7.867 1.00 95.00 482 THR A N 1
ATOM 3652 C CA . THR A 1 482 ? -4.713 4.515 7.706 1.00 95.00 482 THR A CA 1
ATOM 3653 C C . THR A 1 482 ? -5.257 4.193 6.306 1.00 95.00 482 THR A C 1
ATOM 3655 O O . THR A 1 482 ? -6.453 3.946 6.162 1.00 95.00 482 THR A O 1
ATOM 3658 N N . SER A 1 483 ? -4.382 4.134 5.296 1.00 93.00 483 SER A N 1
ATOM 3659 C CA . SER A 1 483 ? -4.682 3.758 3.905 1.00 93.00 483 SER A CA 1
ATOM 3660 C C . SER A 1 483 ? -4.996 2.266 3.703 1.00 93.00 483 SER A C 1
ATOM 3662 O O . SER A 1 483 ? -5.406 1.867 2.612 1.00 93.00 483 SER A O 1
ATOM 3664 N N . GLY A 1 484 ? -4.784 1.428 4.725 1.00 96.06 484 GLY A N 1
ATOM 3665 C CA . GLY A 1 484 ? -5.027 -0.015 4.675 1.00 96.06 484 GLY A CA 1
ATOM 3666 C C . GLY A 1 484 ? -3.809 -0.868 4.307 1.00 96.06 484 GLY A C 1
ATOM 3667 O O . GLY A 1 484 ? -3.938 -2.091 4.301 1.00 96.06 484 GLY A O 1
ATOM 3668 N N . HIS A 1 485 ? -2.639 -0.269 4.037 1.00 97.12 485 HIS A N 1
ATOM 3669 C CA . HIS A 1 485 ? -1.375 -1.018 4.001 1.00 97.12 485 HIS A CA 1
ATOM 3670 C C . HIS A 1 485 ? -1.066 -1.540 5.402 1.00 97.12 485 HIS A C 1
ATOM 3672 O O . HIS A 1 485 ? -1.010 -0.757 6.349 1.00 97.12 485 HIS A O 1
ATOM 3678 N N . CYS A 1 486 ? -0.831 -2.841 5.536 1.00 98.12 486 CYS A N 1
ATOM 3679 C CA . CYS A 1 486 ? -0.463 -3.456 6.804 1.00 98.12 486 CYS A CA 1
ATOM 3680 C C . CYS A 1 486 ? 0.547 -4.577 6.570 1.00 98.12 486 CYS A C 1
ATOM 3682 O O . CYS A 1 486 ? 0.296 -5.511 5.811 1.00 98.12 486 CYS A O 1
ATOM 3684 N N . ALA A 1 487 ? 1.681 -4.473 7.254 1.00 97.06 487 ALA A N 1
ATOM 3685 C CA . ALA A 1 487 ? 2.811 -5.376 7.172 1.00 97.06 487 ALA A CA 1
ATOM 3686 C C . ALA A 1 487 ? 3.195 -5.846 8.578 1.00 97.06 487 ALA A C 1
ATOM 3688 O O . ALA A 1 487 ? 3.304 -5.043 9.509 1.00 97.06 487 ALA A O 1
ATOM 3689 N N . LEU A 1 488 ? 3.417 -7.146 8.742 1.00 96.75 488 LEU A N 1
ATOM 3690 C CA . LEU A 1 488 ? 3.631 -7.772 10.044 1.00 96.75 488 LEU A CA 1
ATOM 3691 C C . LEU A 1 488 ? 5.033 -8.357 10.131 1.00 96.75 488 LEU A C 1
ATOM 3693 O O . LEU A 1 488 ? 5.549 -8.906 9.166 1.00 96.75 488 LEU A O 1
ATOM 3697 N N . LYS A 1 489 ? 5.659 -8.326 11.305 1.00 95.62 489 LYS A N 1
ATOM 3698 C CA . LYS A 1 489 ? 6.990 -8.922 11.482 1.00 95.62 489 LYS A CA 1
ATOM 3699 C C . LYS A 1 489 ? 7.025 -10.391 11.043 1.00 95.62 489 LYS A C 1
ATOM 3701 O O . LYS A 1 489 ? 7.994 -10.829 10.436 1.00 95.62 489 LYS A O 1
ATOM 3706 N N . GLU A 1 490 ? 5.961 -11.148 11.296 1.00 93.00 490 GLU A N 1
ATOM 3707 C CA . GLU A 1 490 ? 5.912 -12.578 10.972 1.00 93.00 490 GLU A CA 1
ATOM 3708 C C . GLU A 1 490 ? 5.675 -12.910 9.490 1.00 93.00 490 GLU A C 1
ATOM 3710 O O . GLU A 1 490 ? 5.945 -14.042 9.096 1.00 93.00 490 GLU A O 1
ATOM 3715 N N . ASN A 1 491 ? 5.170 -11.963 8.688 1.00 91.62 491 ASN A N 1
ATOM 3716 C CA . ASN A 1 491 ? 5.186 -12.060 7.224 1.00 91.62 491 ASN A CA 1
ATOM 3717 C C . ASN A 1 491 ? 6.363 -11.255 6.644 1.00 91.62 491 ASN A C 1
ATOM 3719 O O . ASN A 1 491 ? 6.359 -10.849 5.483 1.00 91.62 491 ASN A O 1
ATOM 3723 N N . ASP A 1 492 ? 7.374 -11.029 7.490 1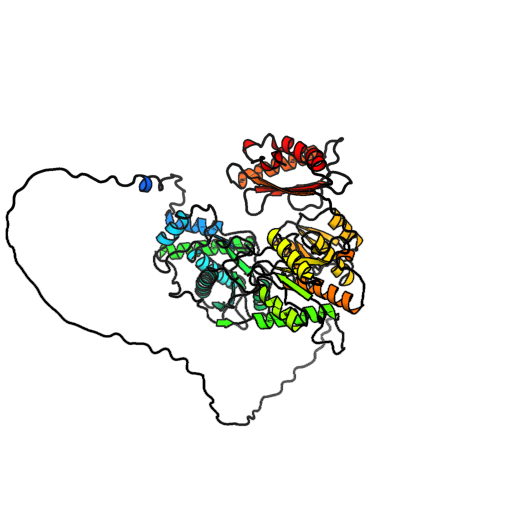.00 90.56 492 ASP A N 1
ATOM 3724 C CA . ASP A 1 492 ? 8.605 -10.317 7.209 1.00 90.56 492 ASP A CA 1
ATOM 3725 C C . ASP A 1 492 ? 8.403 -8.889 6.699 1.00 90.56 492 ASP A C 1
ATOM 3727 O O . ASP A 1 492 ? 9.129 -8.439 5.810 1.00 90.56 492 ASP A O 1
ATOM 3731 N N . TYR A 1 493 ? 7.428 -8.186 7.265 1.00 94.00 493 TYR A N 1
ATOM 3732 C CA . TYR A 1 493 ? 6.976 -6.852 6.885 1.00 94.00 493 TYR A CA 1
ATOM 3733 C C . TYR A 1 493 ? 6.733 -6.705 5.382 1.00 94.00 493 TYR A C 1
ATOM 3735 O O . TYR A 1 493 ? 7.210 -5.749 4.758 1.00 94.00 493 TYR A O 1
ATOM 3743 N N . LEU A 1 494 ? 6.016 -7.670 4.818 1.00 92.00 494 LEU A N 1
ATOM 3744 C CA . LEU A 1 494 ? 5.350 -7.527 3.536 1.00 92.00 494 LEU A CA 1
ATOM 3745 C C . LEU A 1 494 ? 3.960 -6.943 3.778 1.00 92.00 494 LEU A C 1
ATOM 3747 O O . LEU A 1 494 ? 3.180 -7.506 4.547 1.00 92.00 494 LEU A O 1
ATOM 3751 N N . ASP A 1 495 ? 3.645 -5.822 3.144 1.00 94.19 495 ASP A N 1
ATOM 3752 C CA . ASP A 1 495 ? 2.281 -5.323 3.117 1.00 94.19 495 ASP A CA 1
ATOM 3753 C C . ASP A 1 495 ? 1.402 -6.219 2.245 1.00 94.19 495 ASP A C 1
ATOM 3755 O O . ASP A 1 495 ? 1.657 -6.443 1.063 1.00 94.19 495 ASP A O 1
ATOM 3759 N N . ASP A 1 496 ? 0.385 -6.797 2.876 1.00 97.38 496 ASP A N 1
ATOM 3760 C CA . ASP A 1 496 ? -0.447 -7.826 2.269 1.00 97.38 496 ASP A CA 1
ATOM 3761 C C . ASP A 1 496 ? -1.876 -7.699 2.799 1.00 97.38 496 ASP A C 1
ATOM 3763 O O . ASP A 1 496 ? -2.180 -8.010 3.960 1.00 97.38 496 ASP A O 1
ATOM 3767 N N . GLY A 1 497 ? -2.775 -7.236 1.931 1.00 98.06 497 GLY A N 1
ATOM 3768 C CA . GLY A 1 497 ? -4.176 -7.048 2.275 1.00 98.06 497 GLY A CA 1
ATOM 3769 C C . GLY A 1 497 ? -4.875 -8.371 2.598 1.00 98.06 497 GLY A C 1
ATOM 3770 O O . GLY A 1 497 ? -5.722 -8.427 3.492 1.00 98.06 497 GLY A O 1
ATOM 3771 N N . THR A 1 498 ? -4.480 -9.462 1.940 1.00 98.44 498 THR A N 1
ATOM 3772 C CA . THR A 1 498 ? -5.045 -10.794 2.199 1.00 98.44 498 THR A CA 1
ATOM 3773 C C . THR A 1 498 ? -4.553 -11.365 3.526 1.00 98.44 498 THR A C 1
ATOM 3775 O O . THR A 1 498 ? -5.344 -11.917 4.291 1.00 98.44 498 THR A O 1
ATOM 3778 N N . TYR A 1 499 ? -3.283 -11.143 3.871 1.00 98.00 499 TYR A N 1
ATOM 3779 C CA . TYR A 1 499 ? -2.732 -11.531 5.171 1.00 98.00 499 TYR A CA 1
ATOM 3780 C C . TYR A 1 499 ? -3.345 -10.718 6.319 1.00 98.00 499 TYR A C 1
ATOM 3782 O O . TYR A 1 499 ? -3.651 -11.251 7.386 1.00 98.00 499 TYR A O 1
ATOM 3790 N N . THR A 1 500 ? -3.605 -9.432 6.084 1.00 98.31 500 THR A N 1
ATOM 3791 C CA . THR A 1 500 ? -4.332 -8.573 7.029 1.00 98.31 500 THR A CA 1
ATOM 3792 C C . THR A 1 500 ? -5.749 -9.098 7.266 1.00 98.31 500 THR A C 1
ATOM 3794 O O . THR A 1 500 ? -6.186 -9.216 8.412 1.00 98.31 500 THR A O 1
ATOM 3797 N N . ALA A 1 501 ? -6.450 -9.511 6.204 1.00 98.50 501 ALA A N 1
ATOM 3798 C CA . ALA A 1 501 ? -7.746 -10.175 6.318 1.00 98.50 501 ALA A CA 1
ATOM 3799 C C . ALA A 1 501 ? -7.670 -11.487 7.105 1.00 98.50 501 ALA A C 1
ATOM 3801 O O . ALA A 1 501 ? -8.495 -11.705 7.991 1.00 98.50 501 ALA A O 1
ATOM 3802 N N . ILE A 1 502 ? -6.652 -12.322 6.868 1.00 98.12 502 ILE A N 1
ATOM 3803 C CA . ILE A 1 502 ? -6.430 -13.575 7.610 1.00 98.12 502 ILE A CA 1
ATOM 3804 C C . ILE A 1 502 ? -6.410 -13.352 9.127 1.00 98.12 502 ILE A C 1
ATOM 3806 O O . ILE A 1 502 ? -6.998 -14.144 9.865 1.00 98.12 502 ILE A O 1
ATOM 3810 N N . LYS A 1 503 ? -5.801 -12.261 9.605 1.00 97.44 503 LYS A N 1
ATOM 3811 C CA . LYS A 1 503 ? -5.748 -11.938 11.039 1.00 97.44 503 LYS A CA 1
ATOM 3812 C C . LYS A 1 503 ? -7.125 -11.732 11.658 1.00 97.44 503 LYS A C 1
ATOM 3814 O O . LYS A 1 503 ? -7.416 -12.283 12.724 1.00 97.44 503 LYS A O 1
ATOM 3819 N N . VAL A 1 504 ? -7.988 -10.986 10.976 1.00 97.19 504 VAL A N 1
ATOM 3820 C CA . VAL A 1 504 ? -9.354 -10.717 11.444 1.00 97.19 504 VAL A CA 1
ATOM 3821 C C . VAL A 1 504 ? -10.256 -11.938 11.243 1.00 97.19 504 VAL A C 1
ATOM 3823 O O . VAL A 1 504 ? -11.021 -12.276 12.145 1.00 97.19 504 VAL A O 1
ATOM 3826 N N . ILE A 1 505 ? -10.111 -12.674 10.135 1.00 97.44 505 ILE A N 1
ATOM 3827 C CA . ILE A 1 505 ? -10.838 -13.933 9.893 1.00 97.44 505 ILE A CA 1
ATOM 3828 C C . ILE A 1 505 ? -10.512 -14.953 10.986 1.00 97.44 505 ILE A C 1
ATOM 3830 O O . ILE A 1 505 ? -11.419 -15.563 11.547 1.00 97.44 505 ILE A O 1
ATOM 3834 N N . GLY A 1 506 ? -9.235 -15.113 11.343 1.00 94.88 506 GLY A N 1
ATOM 3835 C CA . GLY A 1 506 ? -8.820 -16.010 12.420 1.00 94.88 506 GLY A CA 1
ATOM 3836 C C . GLY A 1 506 ? -9.449 -15.633 13.763 1.00 94.88 506 GLY A C 1
ATOM 3837 O O . GLY A 1 506 ? -9.905 -16.502 14.506 1.00 94.88 506 GLY A O 1
ATOM 3838 N N . LEU A 1 507 ? -9.541 -14.334 14.064 1.00 92.50 507 LEU A N 1
ATOM 3839 C CA . LEU A 1 507 ? -10.249 -13.838 15.246 1.00 92.50 507 LEU A CA 1
ATOM 3840 C C . LEU A 1 507 ? -11.746 -14.179 15.215 1.00 92.50 507 LEU A C 1
ATOM 3842 O O . LEU A 1 507 ? -12.276 -14.645 16.224 1.00 92.50 507 LEU A O 1
ATOM 3846 N N . MET A 1 508 ? -12.403 -14.004 14.068 1.00 92.06 508 MET A N 1
ATOM 3847 C CA . MET A 1 508 ? -13.818 -14.329 13.883 1.00 92.06 508 MET A CA 1
ATOM 3848 C C . MET A 1 508 ? -14.108 -15.827 13.982 1.00 92.06 508 MET A C 1
ATOM 3850 O O . MET A 1 508 ? -15.041 -16.221 14.679 1.00 92.06 508 MET A O 1
ATOM 3854 N N . ALA A 1 509 ? -13.298 -16.666 13.339 1.00 92.75 509 ALA A N 1
ATOM 3855 C CA . ALA A 1 509 ? -13.443 -18.117 13.383 1.00 92.75 509 ALA A CA 1
ATOM 3856 C C . ALA A 1 509 ? -13.339 -18.644 14.822 1.00 92.75 509 ALA A C 1
ATOM 3858 O O . ALA A 1 509 ? -14.187 -19.420 15.262 1.00 92.75 509 ALA A O 1
ATOM 3859 N N . ARG A 1 510 ? -12.364 -18.150 15.600 1.00 89.06 510 ARG A N 1
ATOM 3860 C CA . ARG A 1 510 ? -12.224 -18.508 17.021 1.00 89.06 510 ARG A CA 1
ATOM 3861 C C . ARG A 1 510 ? -13.407 -18.035 17.866 1.00 89.06 510 ARG A C 1
ATOM 3863 O O . ARG A 1 510 ? -13.853 -18.779 18.733 1.00 89.06 510 ARG A O 1
ATOM 3870 N N . ALA A 1 511 ? -13.920 -16.827 17.624 1.00 86.94 511 ALA A N 1
ATOM 3871 C CA . ALA A 1 511 ? -15.095 -16.312 18.334 1.00 86.94 511 ALA A CA 1
ATOM 3872 C C . ALA A 1 511 ? -16.355 -17.147 18.042 1.00 86.94 511 ALA A C 1
ATOM 3874 O O . ALA A 1 511 ? -17.123 -17.460 18.951 1.00 86.94 511 ALA A O 1
ATOM 3875 N N . LYS A 1 512 ? -16.533 -17.574 16.785 1.00 84.12 512 LYS A N 1
ATOM 3876 C CA . LYS A 1 512 ? -17.650 -18.431 16.374 1.00 84.12 512 LYS A CA 1
ATOM 3877 C C . LYS A 1 512 ? -17.549 -19.834 16.974 1.00 84.12 512 LYS A C 1
ATOM 3879 O O . LYS A 1 512 ? -18.541 -20.348 17.479 1.00 84.12 512 LYS A O 1
ATOM 3884 N N . ALA A 1 513 ? -16.351 -20.422 16.996 1.00 82.31 513 ALA A N 1
ATOM 3885 C CA . ALA A 1 513 ? -16.116 -21.753 17.560 1.00 82.31 513 ALA A CA 1
ATOM 3886 C C . ALA A 1 513 ? -16.433 -21.844 19.065 1.00 82.31 513 ALA A C 1
ATOM 3888 O O . ALA A 1 513 ? -16.844 -22.897 19.548 1.00 82.31 513 ALA A O 1
ATOM 3889 N N . THR A 1 514 ? -16.274 -20.750 19.814 1.00 80.81 514 THR A N 1
ATOM 3890 C CA . THR A 1 514 ? -16.597 -20.707 21.248 1.00 80.81 514 THR A CA 1
ATOM 3891 C C . THR A 1 514 ? -18.058 -20.346 21.536 1.00 80.81 514 THR A C 1
ATOM 3893 O O . THR A 1 514 ? -18.416 -20.207 22.705 1.00 80.81 514 THR A O 1
ATOM 3896 N N . ASN A 1 515 ? -18.910 -20.209 20.504 1.00 69.75 515 ASN A N 1
ATOM 3897 C CA . ASN A 1 515 ? -20.267 -19.653 20.604 1.00 69.75 515 ASN A CA 1
ATOM 3898 C C . ASN A 1 515 ? -20.299 -18.333 21.392 1.00 69.75 515 ASN A C 1
ATOM 3900 O O . ASN A 1 515 ? -21.268 -18.038 22.095 1.00 69.75 515 ASN A O 1
ATOM 3904 N N . ALA A 1 516 ? -19.221 -17.547 21.317 1.00 66.12 516 ALA A N 1
ATOM 3905 C CA . ALA A 1 516 ? -19.209 -16.239 21.931 1.00 66.12 516 ALA A CA 1
ATOM 3906 C C . ALA A 1 516 ? -20.173 -15.350 21.142 1.00 66.12 516 ALA A C 1
ATOM 3908 O O . ALA A 1 516 ? -19.970 -15.098 19.955 1.00 66.12 516 ALA A O 1
ATOM 3909 N N . ASP A 1 517 ? -21.216 -14.859 21.810 1.00 60.12 517 ASP A N 1
ATOM 3910 C CA . ASP A 1 517 ? -22.194 -13.906 21.269 1.00 60.12 517 ASP A CA 1
ATOM 3911 C C . ASP A 1 517 ? -21.580 -12.487 21.181 1.00 60.12 517 ASP A C 1
ATOM 3913 O O . ASP A 1 517 ? -22.135 -11.484 21.641 1.00 60.12 517 ASP A O 1
ATOM 3917 N N . SER A 1 518 ? -20.341 -12.421 20.683 1.00 65.44 518 SER A N 1
ATOM 3918 C CA . SER A 1 518 ? -19.492 -11.237 20.659 1.00 65.44 518 SER A CA 1
ATOM 3919 C C . SER A 1 518 ? -19.306 -10.771 19.225 1.00 65.44 518 SER A C 1
ATOM 3921 O O . SER A 1 518 ? -18.669 -11.449 18.414 1.00 65.44 518 SER A O 1
ATOM 3923 N N . TYR A 1 519 ? -19.827 -9.586 18.923 1.00 86.00 519 TYR A N 1
ATOM 3924 C CA . TYR A 1 519 ? -19.501 -8.885 17.693 1.00 86.00 519 TYR A CA 1
ATOM 3925 C C . TYR A 1 519 ? -18.027 -8.497 17.773 1.00 86.00 519 TYR A C 1
ATOM 3927 O O . TYR A 1 519 ? -17.605 -7.871 18.741 1.00 86.00 519 TYR A O 1
ATOM 3935 N N . VAL A 1 520 ? -17.220 -8.875 16.780 1.00 90.56 520 VAL A N 1
ATOM 3936 C CA . VAL A 1 520 ? -15.772 -8.600 16.818 1.00 90.56 520 VAL A CA 1
ATOM 3937 C C . VAL A 1 520 ? -15.486 -7.098 16.922 1.00 90.56 520 VAL A C 1
ATOM 3939 O O . VAL A 1 520 ? -14.533 -6.723 17.596 1.00 90.56 520 VAL A O 1
ATOM 3942 N N . LEU A 1 521 ? -16.348 -6.238 16.365 1.00 92.25 521 LEU A N 1
ATOM 3943 C CA . LEU A 1 521 ? -16.258 -4.781 16.535 1.00 92.25 521 LEU A CA 1
ATOM 3944 C C . LEU A 1 521 ? -16.368 -4.312 17.992 1.00 92.25 521 LEU A C 1
ATOM 3946 O O . LEU A 1 521 ? -15.777 -3.290 18.329 1.00 92.25 521 LEU A O 1
ATOM 3950 N N . ASP A 1 522 ? -17.041 -5.056 18.872 1.00 92.12 522 ASP A N 1
ATOM 3951 C CA . ASP A 1 522 ? -17.154 -4.688 20.290 1.00 92.12 522 ASP A CA 1
ATOM 3952 C C . ASP A 1 522 ? -15.774 -4.681 20.977 1.00 92.12 522 ASP A C 1
ATOM 3954 O O . ASP A 1 522 ? -15.579 -4.009 21.984 1.00 92.12 522 ASP A O 1
ATOM 3958 N N . LEU A 1 523 ? -14.776 -5.376 20.414 1.00 93.81 523 LEU A N 1
ATOM 3959 C CA . LEU A 1 523 ? -13.405 -5.376 20.933 1.00 93.81 523 LEU A CA 1
ATOM 3960 C C . LEU A 1 523 ? -12.705 -4.017 20.819 1.00 93.81 523 LEU A C 1
ATOM 3962 O O . LEU A 1 523 ? -11.698 -3.804 21.489 1.00 93.81 523 LEU A O 1
ATOM 3966 N N . ILE A 1 524 ? -13.219 -3.119 19.976 1.00 95.44 524 ILE A N 1
ATOM 3967 C CA . ILE A 1 524 ? -12.705 -1.757 19.808 1.00 95.44 524 ILE A CA 1
ATOM 3968 C C . ILE A 1 524 ? -13.729 -0.702 20.247 1.00 95.44 524 ILE A C 1
ATOM 3970 O O . ILE A 1 524 ? -13.572 0.466 19.918 1.00 95.44 524 ILE A O 1
ATOM 3974 N N . SER A 1 525 ? -14.770 -1.070 21.005 1.00 93.38 525 SER A N 1
ATOM 3975 C CA . SER A 1 525 ? -15.852 -0.139 21.368 1.00 93.38 525 SER A CA 1
ATOM 3976 C C . SER A 1 525 ? -15.419 1.014 22.281 1.00 93.38 525 SER A C 1
ATOM 3978 O O . SER A 1 525 ? -16.154 1.987 22.417 1.00 93.38 525 SER A O 1
ATOM 3980 N N . SER A 1 526 ? -14.269 0.898 22.954 1.00 94.94 526 SER A N 1
ATOM 3981 C CA . SER A 1 526 ? -13.680 1.974 23.763 1.00 94.94 526 SER A CA 1
ATOM 3982 C C . SER A 1 526 ? -12.757 2.899 22.964 1.00 94.94 526 SER A C 1
ATOM 3984 O O . SER A 1 526 ? -12.230 3.851 23.536 1.00 94.94 526 SER A O 1
ATOM 3986 N N . LEU A 1 527 ? -12.547 2.637 21.667 1.00 95.94 527 LEU A N 1
ATOM 3987 C CA . LEU A 1 527 ? -11.836 3.553 20.782 1.00 95.94 527 LEU A CA 1
ATOM 3988 C C . LEU A 1 527 ? -12.615 4.869 20.708 1.00 95.94 527 LEU A C 1
ATOM 3990 O O . LEU A 1 527 ? -13.761 4.900 20.263 1.00 95.94 527 LEU A O 1
ATOM 3994 N N . GLN A 1 528 ? -11.984 5.956 21.140 1.00 93.44 528 GLN A N 1
ATOM 3995 C CA . GLN A 1 528 ? -12.559 7.286 21.006 1.00 93.44 528 GLN A CA 1
ATOM 3996 C C . GLN A 1 528 ? -12.381 7.779 19.571 1.00 93.44 528 GLN A C 1
ATOM 3998 O O . GLN A 1 528 ? -11.261 7.875 19.067 1.00 93.44 528 GLN A O 1
ATOM 4003 N N . GLU A 1 529 ? -13.500 8.095 18.928 1.00 92.19 529 GLU A N 1
ATOM 4004 C CA . GLU A 1 529 ? -13.550 8.655 17.582 1.00 92.19 529 GLU A CA 1
ATOM 4005 C C . GLU A 1 529 ? -14.295 9.983 17.638 1.00 92.19 529 GLU A C 1
ATOM 4007 O O . GLU A 1 529 ? -15.435 10.043 18.110 1.00 92.19 529 GLU A O 1
ATOM 4012 N N . LEU A 1 530 ? -13.657 11.047 17.155 1.00 93.50 530 LEU A N 1
ATOM 4013 C CA . LEU A 1 530 ? -14.340 12.320 17.005 1.00 93.50 530 LEU A CA 1
ATOM 4014 C C . LEU A 1 530 ? -15.184 12.316 15.720 1.00 93.50 530 LEU A C 1
ATOM 4016 O O . LEU A 1 530 ? -14.793 11.728 14.709 1.00 93.50 530 LEU A O 1
ATOM 4020 N N . PRO A 1 531 ? -16.370 12.949 15.742 1.00 92.25 531 PRO A N 1
ATOM 4021 C CA . PRO A 1 531 ? -17.349 12.826 14.665 1.00 92.25 531 PRO A CA 1
ATOM 4022 C C . PRO A 1 531 ? -16.935 13.545 13.376 1.00 92.25 531 PRO A C 1
ATOM 4024 O O . PRO A 1 531 ? -17.468 13.229 12.311 1.00 92.25 531 PRO A O 1
ATOM 4027 N N . LEU A 1 532 ? -16.015 14.511 13.446 1.00 94.19 532 LEU A N 1
ATOM 4028 C CA . LEU A 1 532 ? -15.511 15.220 12.278 1.00 94.19 532 LEU A CA 1
ATOM 4029 C C . LEU A 1 532 ? -14.044 14.881 12.040 1.00 94.19 532 LEU A C 1
ATOM 4031 O O . LEU A 1 532 ? -13.182 15.281 12.815 1.00 94.19 532 LEU A O 1
ATOM 4035 N N . VAL A 1 533 ? -13.773 14.232 10.909 1.00 93.69 533 VAL A N 1
ATOM 4036 C CA . VAL A 1 533 ? -12.428 14.038 10.359 1.00 93.69 533 VAL A CA 1
ATOM 4037 C C . VAL A 1 533 ? -12.425 14.575 8.933 1.00 93.69 533 VAL A C 1
ATOM 4039 O O . VAL A 1 533 ? -13.239 14.154 8.111 1.00 93.69 533 VAL A O 1
ATOM 4042 N N . SER A 1 534 ? -11.527 15.508 8.627 1.00 93.56 534 SER A N 1
ATOM 4043 C CA . SER A 1 534 ? -11.441 16.142 7.310 1.00 93.56 534 SER A CA 1
ATOM 4044 C C . SER A 1 534 ? -9.995 16.292 6.852 1.00 93.56 534 SER A C 1
ATOM 4046 O O . SER A 1 534 ? -9.111 16.583 7.652 1.00 93.56 534 SER A O 1
ATOM 4048 N N . GLU A 1 535 ? -9.762 16.149 5.546 1.00 93.50 535 GLU A N 1
ATOM 4049 C CA . GLU A 1 535 ? -8.502 16.505 4.887 1.00 93.50 535 GLU A CA 1
ATOM 4050 C C . GLU A 1 535 ? -8.776 17.592 3.842 1.00 93.50 535 GLU A C 1
ATOM 4052 O O . GLU A 1 535 ? -9.550 17.393 2.907 1.00 93.50 535 GLU A O 1
ATOM 4057 N N . LEU A 1 536 ? -8.131 18.745 3.995 1.00 94.69 536 LEU A N 1
ATOM 4058 C CA . LEU A 1 536 ? -8.155 19.857 3.052 1.00 94.69 536 LEU A CA 1
ATOM 4059 C C . LEU A 1 536 ? -6.821 19.927 2.307 1.00 94.69 536 LEU A C 1
ATOM 4061 O O . LEU A 1 536 ? -5.756 19.731 2.890 1.00 94.69 536 LEU A O 1
ATOM 4065 N N . ARG A 1 537 ? -6.876 20.216 1.006 1.00 93.62 537 ARG A N 1
ATOM 4066 C CA . ARG A 1 537 ? -5.705 20.280 0.124 1.00 93.62 537 ARG A CA 1
ATOM 4067 C C . ARG A 1 537 ? -5.505 21.703 -0.374 1.00 93.62 537 ARG A C 1
ATOM 4069 O O . ARG A 1 537 ? -6.282 22.178 -1.193 1.00 93.62 537 ARG A O 1
ATOM 4076 N N . LEU A 1 538 ? -4.455 22.356 0.111 1.00 94.12 538 LEU A N 1
ATOM 4077 C CA . LEU A 1 538 ? -4.096 23.727 -0.243 1.00 94.12 538 LEU A CA 1
ATOM 4078 C C . LEU A 1 538 ? -3.009 23.685 -1.322 1.00 94.12 538 LEU A C 1
ATOM 4080 O O . LEU A 1 538 ? -1.883 23.263 -1.061 1.00 94.12 538 LEU A O 1
ATOM 4084 N N . THR A 1 539 ? -3.351 24.060 -2.550 1.00 93.19 539 THR A N 1
ATOM 4085 C CA . THR A 1 539 ? -2.462 23.899 -3.717 1.00 93.19 539 THR A CA 1
ATOM 4086 C C . THR A 1 539 ? -1.644 25.165 -3.949 1.00 93.19 539 THR A C 1
ATOM 4088 O O . THR A 1 539 ? -2.164 26.264 -3.765 1.00 93.19 539 THR A O 1
ATOM 4091 N N . ALA A 1 540 ? -0.383 25.046 -4.376 1.00 91.56 540 ALA A N 1
ATOM 4092 C CA . ALA A 1 540 ? 0.362 26.218 -4.843 1.00 91.56 540 ALA A CA 1
ATOM 4093 C C . ALA A 1 540 ? -0.286 26.808 -6.100 1.00 91.56 540 ALA A C 1
ATOM 4095 O O . ALA A 1 540 ? -0.550 26.089 -7.065 1.00 91.56 540 ALA A O 1
ATOM 4096 N N . VAL A 1 541 ? -0.479 28.126 -6.119 1.00 91.88 541 VAL A N 1
ATOM 4097 C CA . VAL A 1 541 ? -1.107 28.836 -7.247 1.00 91.88 541 VAL A CA 1
ATOM 4098 C C . VAL A 1 541 ? -0.276 28.703 -8.528 1.00 91.88 541 VAL A C 1
ATOM 4100 O O . VAL A 1 541 ? -0.828 28.606 -9.621 1.00 91.88 541 VAL A O 1
ATOM 4103 N N . ASP A 1 542 ? 1.051 28.657 -8.400 1.00 87.94 542 ASP A N 1
ATOM 4104 C CA . ASP A 1 542 ? 1.984 28.482 -9.517 1.00 87.94 542 ASP A CA 1
ATOM 4105 C C . ASP A 1 542 ? 2.316 27.011 -9.830 1.00 87.94 542 ASP A C 1
ATOM 4107 O O . ASP A 1 542 ? 3.097 26.740 -10.745 1.00 87.94 542 ASP A O 1
ATOM 4111 N N . GLY A 1 543 ? 1.750 26.065 -9.072 1.00 84.00 543 GLY A N 1
ATOM 4112 C CA . GLY A 1 543 ? 2.002 24.632 -9.212 1.00 84.00 543 GLY A CA 1
ATOM 4113 C C . GLY A 1 543 ? 3.421 24.189 -8.839 1.00 84.00 543 GLY A C 1
ATOM 4114 O O . GLY A 1 543 ? 3.826 23.097 -9.237 1.00 84.00 543 GLY A O 1
ATOM 4115 N N . LYS A 1 544 ? 4.202 24.997 -8.104 1.00 81.75 544 LYS A N 1
ATOM 4116 C CA . LYS A 1 544 ? 5.598 24.671 -7.769 1.00 81.75 544 LYS A CA 1
ATOM 4117 C C . LYS A 1 544 ? 5.762 24.153 -6.343 1.00 81.75 544 LYS A C 1
ATOM 4119 O O . LYS A 1 544 ? 5.258 24.728 -5.380 1.00 81.75 544 LYS A O 1
ATOM 4124 N N . LEU A 1 545 ? 6.570 23.101 -6.203 1.00 82.69 545 LEU A N 1
ATOM 4125 C CA . LEU A 1 545 ? 6.959 22.539 -4.905 1.00 82.69 545 LEU A CA 1
ATOM 4126 C C . LEU A 1 545 ? 7.779 23.527 -4.064 1.00 82.69 545 LEU A C 1
ATOM 4128 O O . LEU A 1 545 ? 7.545 23.635 -2.863 1.00 82.69 545 LEU A O 1
ATOM 4132 N N . ASP A 1 546 ? 8.688 24.283 -4.686 1.00 84.31 546 ASP A N 1
ATOM 4133 C CA . ASP A 1 546 ? 9.529 25.267 -3.988 1.00 84.31 546 ASP A CA 1
ATOM 4134 C C . ASP A 1 546 ? 8.700 26.384 -3.342 1.00 84.31 546 ASP A C 1
ATOM 4136 O O . ASP A 1 546 ? 8.994 26.825 -2.229 1.00 84.31 546 ASP A O 1
ATOM 4140 N N . THR A 1 547 ? 7.625 26.809 -4.016 1.00 88.00 547 THR A N 1
ATOM 4141 C CA . THR A 1 547 ? 6.680 27.797 -3.488 1.00 88.00 547 THR A CA 1
ATOM 4142 C C . THR A 1 547 ? 6.035 27.275 -2.210 1.00 88.00 547 THR A C 1
ATOM 4144 O O . THR A 1 547 ? 6.058 27.963 -1.191 1.00 88.00 547 THR A O 1
ATOM 4147 N N . LEU A 1 548 ? 5.555 26.029 -2.210 1.00 89.00 548 LEU A N 1
ATOM 4148 C CA . LEU A 1 548 ? 5.002 25.428 -0.999 1.00 89.00 548 LEU A CA 1
ATOM 4149 C C . LEU A 1 548 ? 6.023 25.163 0.093 1.00 89.00 548 LEU A C 1
ATOM 4151 O O . LEU A 1 548 ? 5.662 25.271 1.259 1.00 89.00 548 LEU A O 1
ATOM 4155 N N . ALA A 1 549 ? 7.260 24.806 -0.248 1.00 88.19 549 ALA A N 1
ATOM 4156 C CA . ALA A 1 549 ? 8.302 24.617 0.751 1.00 88.19 549 ALA A CA 1
ATOM 4157 C C . ALA A 1 549 ? 8.508 25.911 1.549 1.00 88.19 549 ALA A C 1
ATOM 4159 O O . ALA A 1 549 ? 8.401 25.896 2.771 1.00 88.19 549 ALA A O 1
ATOM 4160 N N . ARG A 1 550 ? 8.663 27.042 0.848 1.00 91.94 550 ARG A N 1
ATOM 4161 C CA . ARG A 1 550 ? 8.782 28.365 1.471 1.00 91.94 550 ARG A CA 1
ATOM 4162 C C . ARG A 1 550 ? 7.540 28.748 2.278 1.00 91.94 550 ARG A C 1
ATOM 4164 O O . ARG A 1 550 ? 7.679 29.250 3.388 1.00 91.94 550 ARG A O 1
ATOM 4171 N N . VAL A 1 551 ? 6.339 28.547 1.727 1.00 93.31 551 VAL A N 1
ATOM 4172 C CA . VAL A 1 551 ? 5.095 28.891 2.438 1.00 93.31 551 VAL A CA 1
ATOM 4173 C C . VAL A 1 551 ? 4.928 28.036 3.690 1.00 93.31 551 VAL A C 1
ATOM 4175 O O . VAL A 1 551 ? 4.564 28.565 4.736 1.00 93.31 551 VAL A O 1
ATOM 4178 N N . PHE A 1 552 ? 5.224 26.738 3.608 1.00 94.88 552 PHE A N 1
ATOM 4179 C CA . PHE A 1 552 ? 5.166 25.836 4.751 1.00 94.88 552 PHE A CA 1
ATOM 4180 C C . PHE A 1 552 ? 6.085 26.305 5.880 1.00 94.88 552 PHE A C 1
ATOM 4182 O O . PHE A 1 552 ? 5.612 26.414 7.003 1.00 94.88 552 PHE A O 1
ATOM 4189 N N . ASP A 1 553 ? 7.340 26.652 5.581 1.00 93.12 553 ASP A N 1
ATOM 4190 C CA . ASP A 1 553 ? 8.307 27.085 6.599 1.00 93.12 553 ASP A CA 1
ATOM 4191 C C . ASP A 1 553 ? 7.838 28.364 7.332 1.00 93.12 553 ASP A C 1
ATOM 4193 O O . ASP A 1 553 ? 8.020 28.500 8.542 1.00 93.12 553 ASP A O 1
ATOM 4197 N N . VAL A 1 554 ? 7.188 29.298 6.621 1.00 94.00 554 VAL A N 1
ATOM 4198 C CA . VAL A 1 554 ? 6.599 30.512 7.223 1.00 94.00 554 VAL A CA 1
ATOM 4199 C C . VAL A 1 554 ? 5.365 30.178 8.065 1.00 94.00 554 VAL A C 1
ATOM 4201 O O . VAL A 1 554 ? 5.208 30.683 9.176 1.00 94.00 554 VAL A O 1
ATOM 4204 N N . VAL A 1 555 ? 4.472 29.336 7.544 1.00 94.62 555 VAL A N 1
ATOM 4205 C CA . VAL A 1 555 ? 3.234 28.938 8.229 1.00 94.62 555 VAL A CA 1
ATOM 4206 C C . VAL A 1 555 ? 3.535 28.143 9.495 1.00 94.62 555 VAL A C 1
ATOM 4208 O O . VAL A 1 555 ? 2.907 28.391 10.519 1.00 94.62 555 VAL A O 1
ATOM 4211 N N . GLU A 1 556 ? 4.503 27.233 9.447 1.00 94.94 556 GLU A N 1
ATOM 4212 C CA . GLU A 1 556 ? 4.975 26.455 10.592 1.00 94.94 556 GLU A CA 1
ATOM 4213 C C . GLU A 1 556 ? 5.446 27.378 11.723 1.00 94.94 556 GLU A C 1
ATOM 4215 O O . GLU A 1 556 ? 4.902 27.311 12.824 1.00 94.94 556 GLU A O 1
ATOM 4220 N N . GLN A 1 557 ? 6.336 28.333 11.433 1.00 94.44 557 GLN A N 1
ATOM 4221 C CA . GLN A 1 557 ? 6.793 29.324 12.419 1.00 94.44 557 GLN A CA 1
ATOM 4222 C C . GLN A 1 557 ? 5.642 30.168 12.981 1.00 94.44 557 GLN A C 1
ATOM 4224 O O . GLN A 1 557 ? 5.573 30.430 14.181 1.00 94.44 557 GLN A O 1
ATOM 4229 N N . ASN A 1 558 ? 4.705 30.591 12.130 1.00 95.31 558 ASN A N 1
ATOM 4230 C CA . ASN A 1 558 ? 3.550 31.367 12.574 1.00 95.31 558 ASN A CA 1
ATOM 4231 C C . ASN A 1 558 ? 2.611 30.549 13.473 1.00 95.31 558 ASN A C 1
ATOM 4233 O O . ASN A 1 558 ? 2.041 31.106 14.413 1.00 95.31 558 ASN A O 1
ATOM 4237 N N . ILE A 1 559 ? 2.464 29.244 13.227 1.00 95.50 559 ILE A N 1
ATOM 4238 C CA . ILE A 1 559 ? 1.726 28.333 14.108 1.00 95.50 559 ILE A CA 1
ATOM 4239 C C . ILE A 1 559 ? 2.457 28.187 15.445 1.00 95.50 559 ILE A C 1
ATOM 4241 O O . ILE A 1 559 ? 1.804 28.278 16.482 1.00 95.50 559 ILE A O 1
ATOM 4245 N N . GLU A 1 560 ? 3.783 28.038 15.455 1.00 94.25 560 GLU A N 1
ATOM 4246 C CA . GLU A 1 560 ? 4.574 27.991 16.695 1.00 94.25 560 GLU A CA 1
ATOM 4247 C C . GLU A 1 560 ? 4.391 29.251 17.546 1.00 94.25 560 GLU A C 1
ATOM 4249 O O . GLU A 1 560 ? 4.088 29.169 18.739 1.00 94.25 560 GLU A O 1
ATOM 4254 N N . LEU A 1 561 ? 4.476 30.427 16.919 1.00 93.75 561 LEU A N 1
ATOM 4255 C CA . LEU A 1 561 ? 4.210 31.707 17.577 1.00 93.75 561 LEU A CA 1
ATOM 4256 C C . LEU A 1 561 ? 2.765 31.815 18.076 1.00 93.75 561 LEU A C 1
ATOM 4258 O O . LEU A 1 561 ? 2.513 32.420 19.118 1.00 93.75 561 LEU A O 1
ATOM 4262 N N . TYR A 1 562 ? 1.806 31.246 17.342 1.00 93.00 562 TYR A N 1
ATOM 4263 C CA . TYR A 1 562 ? 0.406 31.226 17.750 1.00 93.00 562 TYR A CA 1
ATOM 4264 C C . TYR A 1 562 ? 0.182 30.315 18.968 1.00 93.00 562 TYR A C 1
ATOM 4266 O O . TYR A 1 562 ? -0.551 30.700 19.879 1.00 93.00 562 TYR A O 1
ATOM 4274 N N . CYS A 1 563 ? 0.841 29.154 19.027 1.00 92.62 563 CYS A N 1
ATOM 4275 C CA . CYS A 1 563 ? 0.792 28.234 20.170 1.00 92.62 563 CYS A CA 1
ATOM 4276 C C . CYS A 1 563 ? 1.434 28.831 21.433 1.00 92.62 563 CYS A C 1
ATOM 4278 O O . CYS A 1 563 ? 1.003 28.534 22.537 1.00 92.62 563 CYS A O 1
ATOM 4280 N N . ALA A 1 564 ? 2.431 29.710 21.290 1.00 91.31 564 ALA A N 1
ATOM 4281 C CA . ALA A 1 564 ? 3.120 30.338 22.421 1.00 91.31 564 ALA A CA 1
ATOM 4282 C C . ALA A 1 564 ? 2.321 31.456 23.133 1.00 91.31 564 ALA A C 1
ATOM 4284 O O . ALA A 1 564 ? 2.817 32.045 24.095 1.00 91.31 564 ALA A O 1
ATOM 4285 N N . LYS A 1 565 ? 1.113 31.797 22.663 1.00 90.75 565 LYS A N 1
ATOM 4286 C CA . LYS A 1 565 ? 0.256 32.820 23.287 1.00 90.75 565 LYS A CA 1
ATOM 4287 C C . LYS A 1 565 ? -0.393 32.277 24.564 1.00 90.75 565 LYS A C 1
ATOM 4289 O O . LYS A 1 565 ? -0.944 31.185 24.543 1.00 90.75 565 LYS A O 1
ATOM 4294 N N . GLU A 1 566 ? -0.403 33.072 25.637 1.00 79.12 566 GLU A N 1
ATOM 4295 C CA . GLU A 1 566 ? -0.936 32.659 26.953 1.00 79.12 566 GLU A CA 1
ATOM 4296 C C . GLU A 1 566 ? -2.435 32.294 26.936 1.00 79.12 566 GLU A C 1
ATOM 4298 O O . GLU A 1 566 ? -2.857 31.439 27.708 1.00 79.12 566 GLU A O 1
ATOM 4303 N N . ASP A 1 567 ? -3.223 32.884 26.031 1.00 82.62 567 ASP A N 1
ATOM 4304 C CA . ASP A 1 567 ? -4.677 32.672 25.929 1.00 82.62 567 ASP A CA 1
ATOM 4305 C C . ASP A 1 567 ? -5.076 31.595 24.895 1.00 82.62 567 ASP A C 1
ATOM 4307 O O . ASP A 1 567 ? -6.199 31.603 24.385 1.00 82.62 567 ASP A O 1
ATOM 4311 N N . ASN A 1 568 ? -4.157 30.701 24.513 1.00 83.44 568 ASN A N 1
ATOM 4312 C CA . ASN A 1 568 ? -4.398 29.692 23.482 1.00 83.44 568 ASN A CA 1
ATOM 4313 C C . ASN A 1 568 ? -4.249 28.257 24.012 1.00 83.44 568 ASN A C 1
ATOM 4315 O O . ASN A 1 568 ? -3.304 27.939 24.725 1.00 83.44 568 ASN A O 1
ATOM 4319 N N . ASN A 1 569 ? -5.155 27.375 23.587 1.00 87.31 569 ASN A N 1
ATOM 4320 C CA . ASN A 1 569 ? -5.161 25.953 23.946 1.00 87.31 569 ASN A CA 1
ATOM 4321 C C . ASN A 1 569 ? -4.443 25.066 22.917 1.00 87.31 569 ASN A C 1
ATOM 4323 O O . ASN A 1 569 ? -4.446 23.844 23.052 1.00 87.31 569 ASN A O 1
ATOM 4327 N N . TRP A 1 570 ? -3.860 25.653 21.867 1.00 94.12 570 TRP A N 1
ATOM 4328 C CA . TRP A 1 570 ? -3.065 24.897 20.906 1.00 94.12 570 TRP A CA 1
ATOM 4329 C C . TRP A 1 570 ? -1.756 24.418 21.526 1.00 94.12 570 TRP A C 1
ATOM 4331 O O . TRP A 1 570 ? -0.931 25.222 21.958 1.00 94.12 570 TRP A O 1
ATOM 4341 N N . LEU A 1 571 ? -1.541 23.105 21.498 1.00 93.75 571 LEU A N 1
ATOM 4342 C CA . LEU A 1 571 ? -0.320 22.475 21.990 1.00 93.75 571 LEU A CA 1
ATOM 4343 C C . LEU A 1 571 ? 0.356 21.701 20.864 1.00 93.75 571 LEU A C 1
ATOM 4345 O O . LEU A 1 571 ? -0.241 20.801 20.273 1.00 93.75 571 LEU A O 1
ATOM 4349 N N . ILE A 1 572 ? 1.609 22.046 20.577 1.00 94.19 572 ILE A N 1
ATOM 4350 C CA . ILE A 1 572 ? 2.404 21.341 19.570 1.00 94.19 572 ILE A CA 1
ATOM 4351 C C . ILE A 1 572 ? 2.728 19.939 20.073 1.00 94.19 572 ILE A C 1
ATOM 4353 O O . ILE A 1 572 ? 3.229 19.749 21.181 1.00 94.19 572 ILE A O 1
ATOM 4357 N N . ASP A 1 573 ? 2.477 18.963 19.213 1.00 91.12 573 ASP A N 1
ATOM 4358 C CA . ASP A 1 573 ? 2.856 17.577 19.420 1.00 91.12 573 ASP A CA 1
ATOM 4359 C C . ASP A 1 573 ? 4.338 17.391 19.073 1.00 91.12 573 ASP A C 1
ATOM 4361 O O . ASP A 1 573 ? 4.706 17.221 17.909 1.00 91.12 573 ASP A O 1
ATOM 4365 N N . SER A 1 574 ? 5.202 17.451 20.088 1.00 87.94 574 SER A N 1
ATOM 4366 C CA . SER A 1 574 ? 6.657 17.356 19.914 1.00 87.94 574 SER A CA 1
ATOM 4367 C C . SER A 1 574 ? 7.144 15.986 19.438 1.00 87.94 574 SER A C 1
ATOM 4369 O O . SER A 1 574 ? 8.276 15.875 18.971 1.00 87.94 574 SER A O 1
ATOM 4371 N N . ASP A 1 575 ? 6.317 14.946 19.567 1.00 85.06 575 ASP A N 1
ATOM 4372 C CA . ASP A 1 575 ? 6.651 13.594 19.111 1.00 85.06 575 ASP A CA 1
ATOM 4373 C C . ASP A 1 575 ? 6.341 13.402 17.619 1.00 85.06 575 ASP A C 1
ATOM 4375 O O . ASP A 1 575 ? 6.761 12.410 17.010 1.00 85.06 575 ASP A O 1
ATOM 4379 N N . ASN A 1 576 ? 5.615 14.345 17.008 1.00 88.94 576 ASN A N 1
ATOM 4380 C CA . ASN A 1 576 ? 5.286 14.310 15.594 1.00 88.94 576 ASN A CA 1
ATOM 4381 C C . ASN A 1 576 ? 6.541 14.473 14.722 1.00 88.94 576 ASN A C 1
ATOM 4383 O O . ASN A 1 576 ? 7.373 15.349 14.937 1.00 88.94 576 ASN A O 1
ATOM 4387 N N . GLN A 1 577 ? 6.663 13.629 13.694 1.00 87.94 577 GLN A N 1
ATOM 4388 C CA . GLN A 1 577 ? 7.844 13.584 12.816 1.00 87.94 577 GLN A CA 1
ATOM 4389 C C . GLN A 1 577 ? 7.560 14.080 11.393 1.00 87.94 577 GLN A C 1
ATOM 4391 O O . GLN A 1 577 ? 8.443 14.017 10.539 1.00 87.94 577 GLN A O 1
ATOM 4396 N N . GLU A 1 578 ? 6.334 14.527 11.108 1.00 90.69 578 GLU A N 1
ATOM 4397 C CA . GLU A 1 578 ? 5.921 14.976 9.777 1.00 90.69 578 GLU A CA 1
ATOM 4398 C C . GLU A 1 578 ? 5.058 16.231 9.842 1.00 90.69 578 GLU A C 1
ATOM 4400 O O . GLU A 1 578 ? 3.923 16.196 10.313 1.00 90.69 578 GLU A O 1
ATOM 4405 N N . GLY A 1 579 ? 5.571 17.325 9.285 1.00 92.69 579 GLY A N 1
ATOM 4406 C CA . GLY A 1 579 ? 4.883 18.607 9.333 1.00 92.69 579 GLY A CA 1
ATOM 4407 C C . GLY A 1 579 ? 4.673 19.096 10.768 1.00 92.69 579 GLY A C 1
ATOM 4408 O O . GLY A 1 579 ? 5.372 18.668 11.687 1.00 92.69 579 GLY A O 1
ATOM 4409 N N . ILE A 1 580 ? 3.672 19.952 10.959 1.00 95.06 580 ILE A N 1
ATOM 4410 C CA . ILE A 1 580 ? 3.299 20.482 12.270 1.00 95.06 580 ILE A CA 1
ATOM 4411 C C . ILE A 1 580 ? 1.939 19.936 12.684 1.00 95.06 580 ILE A C 1
ATOM 4413 O O . ILE A 1 580 ? 0.947 20.100 11.971 1.00 95.06 580 ILE A O 1
ATOM 4417 N N . ARG A 1 581 ? 1.905 19.265 13.836 1.00 95.62 581 ARG A N 1
ATOM 4418 C CA . ARG A 1 581 ? 0.695 18.713 14.443 1.00 95.62 581 ARG A CA 1
ATOM 4419 C C . ARG A 1 581 ? 0.423 19.412 15.762 1.00 95.62 581 ARG A C 1
ATOM 4421 O O . ARG A 1 581 ? 1.324 19.580 16.580 1.00 95.62 581 ARG A O 1
ATOM 4428 N N . VAL A 1 582 ? -0.828 19.803 15.953 1.00 96.12 582 VAL A N 1
ATOM 4429 C CA . VAL A 1 582 ? -1.258 20.647 17.062 1.00 96.12 582 VAL A CA 1
ATOM 4430 C C . VAL A 1 582 ? -2.536 20.072 17.655 1.00 96.12 582 VAL A C 1
ATOM 4432 O O . VAL A 1 582 ? -3.529 19.913 16.945 1.00 96.12 582 VAL A O 1
ATOM 4435 N N . SER A 1 583 ? -2.507 19.756 18.949 1.00 94.50 583 SER A N 1
ATOM 4436 C CA . SER A 1 583 ? -3.712 19.467 19.728 1.00 94.50 583 SER A CA 1
ATOM 4437 C C . SER A 1 583 ? -4.508 20.751 19.926 1.00 94.50 583 SER A C 1
ATOM 4439 O O . SER A 1 583 ? -3.916 21.796 20.193 1.00 94.50 583 SER A O 1
ATOM 4441 N N . THR A 1 584 ? -5.831 20.686 19.808 1.00 92.81 584 THR A N 1
ATOM 4442 C CA . THR A 1 584 ? -6.721 21.854 19.917 1.00 92.81 584 THR A CA 1
ATOM 4443 C C . THR A 1 584 ? -7.374 22.008 21.292 1.00 92.81 584 THR A C 1
ATOM 4445 O O . THR A 1 584 ? -8.183 22.917 21.478 1.00 92.81 584 THR A O 1
ATOM 4448 N N . GLY A 1 585 ? -7.024 21.151 22.254 1.00 84.50 585 GLY A N 1
ATOM 4449 C CA . GLY A 1 585 ? -7.539 21.175 23.621 1.00 84.50 585 GLY A CA 1
ATOM 4450 C C . GLY A 1 585 ? -7.553 19.787 24.265 1.00 84.50 585 GLY A C 1
ATOM 4451 O O . GLY A 1 585 ? -6.842 18.880 23.833 1.00 84.50 585 GLY A O 1
ATOM 4452 N N . ASP A 1 586 ? -8.384 19.628 25.298 1.00 81.25 586 ASP A N 1
ATOM 4453 C CA . ASP A 1 586 ? -8.535 18.374 26.057 1.00 81.25 586 ASP A CA 1
ATOM 4454 C C . ASP A 1 586 ? -9.594 17.423 25.465 1.00 81.25 586 ASP A C 1
ATOM 4456 O O . ASP A 1 586 ? -9.774 16.305 25.944 1.00 81.25 586 ASP A O 1
ATOM 4460 N N . ASP A 1 587 ? -10.313 17.852 24.425 1.00 82.88 587 ASP A N 1
ATOM 4461 C CA . ASP A 1 587 ? -11.362 17.079 23.745 1.00 82.88 587 ASP A CA 1
ATOM 4462 C C . ASP A 1 587 ? -10.810 16.009 22.786 1.00 82.88 587 ASP A C 1
ATOM 4464 O O . ASP A 1 587 ? -11.573 15.261 22.176 1.00 82.88 587 ASP A O 1
ATOM 4468 N N . GLY A 1 588 ? -9.482 15.926 22.659 1.00 83.31 588 GLY A N 1
ATOM 4469 C CA . GLY A 1 588 ? -8.785 15.019 21.752 1.00 83.31 588 GLY A CA 1
ATOM 4470 C C . GLY A 1 588 ? -8.687 15.528 20.312 1.00 83.31 588 GLY A C 1
ATOM 4471 O O . GLY A 1 588 ? -8.099 14.831 19.479 1.00 83.31 588 GLY A O 1
ATOM 4472 N N . GLY A 1 589 ? -9.222 16.719 20.018 1.00 93.00 589 GLY A N 1
ATOM 4473 C CA . GLY A 1 589 ? -9.143 17.345 18.705 1.00 93.00 589 GLY A CA 1
ATOM 4474 C C . GLY A 1 589 ? -7.709 17.705 18.324 1.00 93.00 589 GLY A C 1
ATOM 4475 O O . GLY A 1 589 ? -6.865 18.012 19.170 1.00 93.00 589 GLY A O 1
ATOM 4476 N N . TYR A 1 590 ? -7.413 17.656 17.029 1.00 95.31 590 TYR A N 1
ATOM 4477 C CA . TYR A 1 590 ? -6.120 18.085 16.511 1.00 95.31 590 TYR A CA 1
ATOM 4478 C C . TYR A 1 590 ? -6.245 18.612 15.086 1.00 95.31 590 TYR A C 1
ATOM 4480 O O . TYR A 1 590 ? -7.176 18.281 14.348 1.00 95.31 590 TYR A O 1
ATOM 4488 N N . PHE A 1 591 ? -5.246 19.375 14.660 1.00 96.56 591 PHE A N 1
ATOM 4489 C CA . PHE A 1 591 ? -4.984 19.560 13.243 1.00 96.56 591 PHE A CA 1
ATOM 4490 C C . PHE A 1 591 ? -3.520 19.293 12.911 1.00 96.56 591 PHE A C 1
ATOM 4492 O O . PHE A 1 591 ? -2.638 19.360 13.769 1.00 96.56 591 PHE A O 1
ATOM 4499 N N . MET A 1 592 ? -3.255 18.954 11.655 1.00 95.88 592 MET A N 1
ATOM 4500 C CA . MET A 1 592 ? -1.900 18.747 11.161 1.00 95.88 592 MET A CA 1
ATOM 4501 C C . MET A 1 592 ? -1.749 19.334 9.769 1.00 95.88 592 MET A C 1
ATOM 4503 O O . MET A 1 592 ? -2.533 19.007 8.881 1.00 95.88 592 MET A O 1
ATOM 4507 N N . ILE A 1 593 ? -0.722 20.158 9.568 1.00 95.50 593 ILE A N 1
ATOM 4508 C CA . ILE A 1 593 ? -0.332 20.652 8.246 1.00 95.50 593 ILE A CA 1
ATOM 4509 C C . ILE A 1 593 ? 0.970 19.984 7.851 1.00 95.50 593 ILE A C 1
ATOM 4511 O O . ILE A 1 593 ? 1.946 20.004 8.598 1.00 95.50 593 ILE A O 1
ATOM 4515 N N . ARG A 1 594 ? 1.003 19.427 6.644 1.00 92.81 594 ARG A N 1
ATOM 4516 C CA . ARG A 1 594 ? 2.202 18.810 6.077 1.00 92.81 594 ARG A CA 1
ATOM 4517 C C . ARG A 1 594 ? 2.319 19.077 4.585 1.00 92.81 594 ARG A C 1
ATOM 4519 O O . ARG A 1 594 ? 1.322 19.256 3.884 1.00 92.81 594 ARG A O 1
ATOM 4526 N N . LYS A 1 595 ? 3.550 19.026 4.088 1.00 90.12 595 LYS A N 1
ATOM 4527 C CA . LYS A 1 595 ? 3.845 19.018 2.652 1.00 90.12 595 LYS A CA 1
ATOM 4528 C C . LYS A 1 595 ? 3.452 17.661 2.063 1.00 90.12 595 LYS A C 1
ATOM 4530 O O . LYS A 1 595 ? 3.785 16.624 2.635 1.00 90.12 595 LYS A O 1
ATOM 4535 N N . SER A 1 596 ? 2.752 17.649 0.929 1.00 82.31 596 SER A N 1
ATOM 4536 C CA . SER A 1 596 ? 2.578 16.416 0.155 1.00 82.31 596 SER A CA 1
ATOM 4537 C C . SER A 1 596 ? 3.942 15.919 -0.337 1.00 82.31 596 SER A C 1
ATOM 4539 O O . SER A 1 596 ? 4.833 16.706 -0.654 1.00 82.31 596 SER A O 1
ATOM 4541 N N . LEU A 1 597 ? 4.117 14.597 -0.390 1.00 69.12 597 LEU A N 1
ATOM 4542 C CA . LEU A 1 597 ? 5.365 13.972 -0.841 1.00 69.12 597 LEU A CA 1
ATOM 4543 C C . LEU A 1 597 ? 5.552 14.033 -2.364 1.00 69.12 597 LEU A C 1
ATOM 4545 O O . LEU A 1 597 ? 6.680 13.884 -2.837 1.00 69.12 597 LEU A O 1
ATOM 4549 N N . HIS A 1 598 ? 4.462 14.193 -3.118 1.00 67.12 598 HIS A N 1
ATOM 4550 C CA . HIS A 1 598 ? 4.449 14.036 -4.579 1.00 67.12 598 HIS A CA 1
ATOM 4551 C C . HIS A 1 598 ? 3.851 15.230 -5.318 1.00 67.12 598 HIS A C 1
ATOM 4553 O O . HIS A 1 598 ? 4.239 15.490 -6.451 1.00 67.12 598 HIS A O 1
ATOM 4559 N N . ASP A 1 599 ? 2.937 15.956 -4.677 1.00 74.88 599 ASP A N 1
ATOM 4560 C CA . ASP A 1 599 ? 2.182 17.027 -5.319 1.00 74.88 599 ASP A CA 1
ATOM 4561 C C . ASP A 1 599 ? 2.562 18.383 -4.713 1.00 74.88 599 ASP A C 1
ATOM 4563 O O . ASP A 1 599 ? 2.878 18.446 -3.522 1.00 74.88 599 ASP A O 1
ATOM 4567 N N . PRO A 1 600 ? 2.472 19.489 -5.471 1.00 82.44 600 PRO A N 1
ATOM 4568 C CA . PRO A 1 600 ? 2.574 20.847 -4.944 1.00 82.44 600 PRO A CA 1
ATOM 4569 C C . PRO A 1 600 ? 1.304 21.211 -4.153 1.00 82.44 600 PRO A C 1
ATOM 4571 O O . PRO A 1 600 ? 0.583 22.154 -4.482 1.00 82.44 600 PRO A O 1
ATOM 4574 N N . VAL A 1 601 ? 1.044 20.451 -3.082 1.00 89.81 601 VAL A N 1
ATOM 4575 C CA . VAL A 1 601 ? -0.093 20.583 -2.163 1.00 89.81 601 VAL A CA 1
ATOM 4576 C C . VAL A 1 601 ? 0.368 20.531 -0.699 1.00 89.81 601 VAL A C 1
ATOM 4578 O O . VAL A 1 601 ? 1.157 19.663 -0.322 1.00 89.81 601 VAL A O 1
ATOM 4581 N N . LEU A 1 602 ? -0.170 21.412 0.151 1.00 93.75 602 LEU A N 1
ATOM 4582 C CA . LEU A 1 602 ? -0.186 21.245 1.607 1.00 93.75 602 LEU A CA 1
ATOM 4583 C C . LEU A 1 602 ? -1.461 20.499 2.008 1.00 93.75 602 LEU A C 1
ATOM 4585 O O . LEU A 1 602 ? -2.564 20.886 1.626 1.00 93.75 602 LEU A O 1
ATOM 4589 N N . SER A 1 603 ? -1.311 19.422 2.770 1.00 93.75 603 SER A N 1
ATOM 4590 C CA . SER A 1 603 ? -2.427 18.655 3.327 1.00 93.75 603 SER A CA 1
ATOM 4591 C C . SER A 1 603 ? -2.673 19.140 4.755 1.00 93.75 603 SER A C 1
ATOM 4593 O O . SER A 1 603 ? -1.770 19.054 5.590 1.00 93.75 603 SER A O 1
ATOM 4595 N N . LEU A 1 604 ? -3.866 19.683 5.006 1.00 96.06 604 LEU A N 1
ATOM 4596 C CA . LEU A 1 604 ? -4.367 20.062 6.325 1.00 96.06 604 LEU A CA 1
ATOM 4597 C C . LEU A 1 604 ? -5.379 19.012 6.777 1.00 96.06 604 LEU A C 1
ATOM 4599 O O . LEU A 1 604 ? -6.457 18.892 6.201 1.00 96.06 604 LEU A O 1
ATOM 4603 N N . GLN A 1 605 ? -5.045 18.273 7.821 1.00 95.56 605 GLN A N 1
ATOM 4604 C CA . GLN A 1 605 ? -5.962 17.350 8.474 1.00 95.56 605 GLN A CA 1
ATOM 4605 C C . GLN A 1 605 ? -6.557 17.987 9.711 1.00 95.56 605 GLN A C 1
ATOM 4607 O O . GLN A 1 605 ? -5.843 18.675 10.433 1.00 95.56 605 GLN A O 1
ATOM 4612 N N . ILE A 1 606 ? -7.842 17.746 9.945 1.00 96.38 606 ILE A N 1
ATOM 4613 C CA . ILE A 1 606 ? -8.584 18.249 11.097 1.00 96.38 606 ILE A CA 1
ATOM 4614 C C . ILE A 1 606 ? -9.395 17.095 11.674 1.00 96.38 606 ILE A C 1
ATOM 4616 O O . ILE A 1 606 ? -10.162 16.460 10.949 1.00 96.38 606 ILE A O 1
ATOM 4620 N N . GLU A 1 607 ? -9.250 16.861 12.972 1.00 95.88 607 GLU A N 1
ATOM 4621 C CA . GLU A 1 607 ? -10.136 16.024 13.774 1.00 95.88 607 GLU A CA 1
ATOM 4622 C C . GLU A 1 607 ? -10.750 16.891 14.882 1.00 95.88 607 GLU A C 1
ATOM 4624 O O . GLU A 1 607 ? -10.028 17.592 15.590 1.00 95.88 607 GLU A O 1
ATOM 4629 N N . SER A 1 608 ? -12.080 16.903 15.001 1.00 95.69 608 SER A N 1
ATOM 4630 C CA . SER A 1 608 ? -12.785 17.800 15.927 1.00 95.69 608 SER A CA 1
ATOM 4631 C C . SER A 1 608 ? -14.160 17.265 16.346 1.00 95.69 608 SER A C 1
ATOM 4633 O O . SER A 1 608 ? -14.760 16.416 15.680 1.00 95.69 608 SER A O 1
ATOM 4635 N N . THR A 1 609 ? -14.682 17.782 17.457 1.00 94.62 609 THR A N 1
ATOM 4636 C CA . THR A 1 609 ? -16.009 17.482 18.016 1.00 94.62 609 THR A CA 1
ATOM 4637 C C . THR A 1 609 ? -17.162 17.944 17.132 1.00 94.62 609 THR A C 1
ATOM 4639 O O . THR A 1 609 ? -18.232 17.335 17.147 1.00 94.62 609 THR A O 1
ATOM 4642 N N . SER A 1 610 ? -16.977 19.010 16.354 1.00 95.38 610 SER A N 1
ATOM 4643 C CA . SER A 1 610 ? -17.991 19.508 15.431 1.00 95.38 610 SER A CA 1
ATOM 4644 C C . SER A 1 610 ? -17.381 20.387 14.341 1.00 95.38 610 SER A C 1
ATOM 4646 O O . SER A 1 610 ? -16.232 20.821 14.416 1.00 95.38 610 SER A O 1
ATOM 4648 N N . ARG A 1 611 ? -18.167 20.673 13.297 1.00 95.62 611 ARG A N 1
ATOM 4649 C CA . ARG A 1 611 ? -17.749 21.600 12.235 1.00 95.62 611 ARG A CA 1
ATOM 4650 C C . ARG A 1 611 ? -17.604 23.027 12.753 1.00 95.62 611 ARG A C 1
ATOM 4652 O O . ARG A 1 611 ? -16.733 23.747 12.286 1.00 95.62 611 ARG A O 1
ATOM 4659 N N . GLU A 1 612 ? -18.445 23.418 13.705 1.00 95.56 612 GLU A N 1
ATOM 4660 C CA . GLU A 1 612 ? -18.398 24.736 14.337 1.00 95.56 612 GLU A CA 1
ATOM 4661 C C . GLU A 1 612 ? -17.106 24.908 15.145 1.00 95.56 612 GLU A C 1
ATOM 4663 O O . GLU A 1 612 ? -16.400 25.900 14.957 1.00 95.56 612 GLU A O 1
ATOM 4668 N N . ASP A 1 613 ? -16.740 23.895 15.935 1.00 94.38 613 ASP A N 1
ATOM 4669 C CA . ASP A 1 613 ? -15.494 23.883 16.708 1.00 94.38 613 ASP A CA 1
ATOM 4670 C C . ASP A 1 613 ? -14.272 23.902 15.784 1.00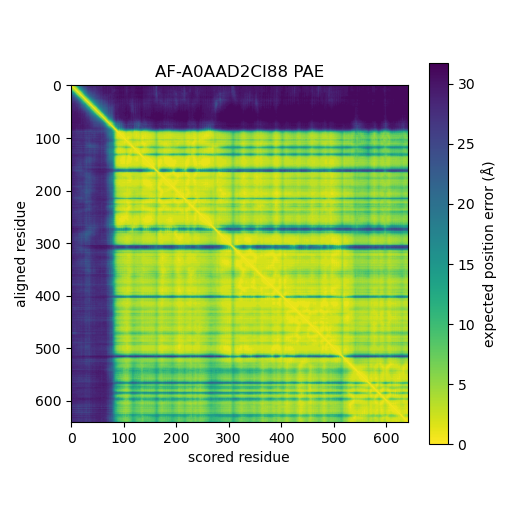 94.38 613 ASP A C 1
ATOM 4672 O O . ASP A 1 613 ? -13.375 24.724 15.959 1.00 94.38 613 ASP A O 1
ATOM 4676 N N . ALA A 1 614 ? -14.263 23.077 14.730 1.00 95.69 614 ALA A N 1
ATOM 4677 C CA . ALA A 1 614 ? -13.199 23.096 13.729 1.00 95.69 614 ALA A CA 1
ATOM 4678 C C . ALA A 1 614 ? -13.054 24.471 13.055 1.00 95.69 614 ALA A C 1
ATOM 4680 O O . ALA A 1 614 ? -11.936 24.954 12.865 1.00 95.69 614 ALA A O 1
ATOM 4681 N N . VAL A 1 615 ? -14.164 25.134 12.713 1.00 96.25 615 VAL A N 1
ATOM 4682 C CA . VAL A 1 615 ? -14.118 26.466 12.099 1.00 96.25 615 VAL A CA 1
ATOM 4683 C C . VAL A 1 615 ? -13.561 27.506 13.073 1.00 96.25 615 VAL A C 1
ATOM 4685 O O . VAL A 1 615 ? -12.661 28.272 12.719 1.00 96.25 615 VAL A O 1
ATOM 4688 N N . GLY A 1 616 ? -14.067 27.524 14.307 1.00 94.06 616 GLY A N 1
ATOM 4689 C CA . GLY A 1 616 ? -13.672 28.488 15.329 1.00 94.06 616 GLY A CA 1
ATOM 4690 C C . GLY A 1 616 ? -12.232 28.309 15.811 1.00 94.06 616 GLY A C 1
ATOM 4691 O O . GLY A 1 616 ? -11.486 29.285 15.881 1.00 94.06 616 GLY A O 1
ATOM 4692 N N . VAL A 1 617 ? -11.844 27.070 16.117 1.00 93.75 617 VAL A N 1
ATOM 4693 C CA . VAL A 1 617 ? -10.580 26.737 16.788 1.00 93.75 617 VAL A CA 1
ATOM 4694 C C . VAL A 1 617 ? -9.446 26.477 15.805 1.00 93.75 617 VAL A C 1
ATOM 4696 O O . VAL A 1 617 ? -8.301 26.714 16.170 1.00 93.75 617 VAL A O 1
ATOM 4699 N N . VAL A 1 618 ? -9.724 26.023 14.575 1.00 95.62 618 VAL A N 1
ATOM 4700 C CA . VAL A 1 618 ? -8.687 25.662 13.588 1.00 95.62 618 VAL A CA 1
ATOM 4701 C C . VAL A 1 618 ? -8.709 26.579 12.370 1.00 95.62 618 VAL A C 1
ATOM 4703 O O . VAL A 1 618 ? -7.721 27.256 12.085 1.00 95.62 618 VAL A O 1
ATOM 4706 N N . VAL A 1 619 ? -9.825 26.633 11.644 1.00 96.50 619 VAL A N 1
ATOM 4707 C CA . VAL A 1 619 ? -9.877 27.280 10.321 1.00 96.50 619 VAL A CA 1
ATOM 4708 C C . VAL A 1 619 ? -9.685 28.790 10.400 1.00 96.50 619 VAL A C 1
ATOM 4710 O O . VAL A 1 619 ? -8.869 29.329 9.657 1.00 96.50 619 VAL A O 1
ATOM 4713 N N . ASN A 1 620 ? -10.382 29.484 11.302 1.00 95.38 620 ASN A N 1
ATOM 4714 C CA . ASN A 1 620 ? -10.276 30.940 11.432 1.00 95.38 620 ASN A CA 1
ATOM 4715 C C . ASN A 1 620 ? -8.858 31.405 11.835 1.00 95.38 620 ASN A C 1
ATOM 4717 O O . ASN A 1 620 ? -8.324 32.319 11.188 1.00 95.38 620 ASN A O 1
ATOM 4721 N N . PRO A 1 621 ? -8.198 30.782 12.836 1.00 95.00 621 PRO A N 1
ATOM 4722 C CA . PRO A 1 621 ? -6.789 31.048 13.115 1.00 95.00 621 PRO A CA 1
ATOM 4723 C C . PRO A 1 621 ? -5.875 30.776 11.918 1.00 95.00 621 PRO A C 1
ATOM 4725 O O . PRO A 1 621 ? -5.035 31.615 11.594 1.00 95.00 621 PRO A O 1
ATOM 4728 N N . LEU A 1 622 ? -6.064 29.652 11.216 1.00 96.00 622 LEU A N 1
ATOM 4729 C CA . LEU A 1 622 ? -5.246 29.322 10.049 1.00 96.00 622 LEU A CA 1
ATOM 4730 C C . LEU A 1 622 ? -5.448 30.313 8.900 1.00 96.00 622 LEU A C 1
ATOM 4732 O O . LEU A 1 622 ? -4.461 30.760 8.328 1.00 96.00 622 LEU A O 1
ATOM 4736 N N . LEU A 1 623 ? -6.676 30.737 8.592 1.00 95.75 623 LEU A N 1
ATOM 4737 C CA . LEU A 1 623 ? -6.923 31.775 7.583 1.00 95.75 623 LEU A CA 1
ATOM 4738 C C . LEU A 1 623 ? -6.137 33.055 7.889 1.00 95.75 623 LEU A C 1
ATOM 4740 O O . LEU A 1 623 ? -5.552 33.639 6.981 1.00 95.75 623 LEU A O 1
ATOM 4744 N N . SER A 1 624 ? -6.065 33.437 9.166 1.00 94.00 624 SER A N 1
ATOM 4745 C CA . SER A 1 624 ? -5.276 34.591 9.610 1.00 94.00 624 SER A CA 1
ATOM 4746 C C . SER A 1 624 ? -3.767 34.357 9.450 1.00 94.00 624 SER A C 1
ATOM 4748 O O . SER A 1 624 ? -3.049 35.255 9.026 1.00 94.00 624 SER A O 1
ATOM 4750 N N . ILE A 1 625 ? -3.280 33.148 9.750 1.00 94.81 625 ILE A N 1
ATOM 4751 C CA . ILE A 1 625 ? -1.867 32.755 9.593 1.00 94.81 625 ILE A CA 1
ATOM 4752 C C . ILE A 1 625 ? -1.440 32.724 8.116 1.00 94.81 625 ILE A C 1
ATOM 4754 O O . ILE A 1 625 ? -0.309 33.081 7.783 1.00 94.81 625 ILE A O 1
ATOM 4758 N N . PHE A 1 626 ? -2.336 32.306 7.224 1.00 94.38 626 PHE A N 1
ATOM 4759 C CA . PHE A 1 626 ? -2.084 32.226 5.786 1.00 94.38 626 PHE A CA 1
ATOM 4760 C C . PHE A 1 626 ? -2.274 33.561 5.047 1.00 94.38 626 PHE A C 1
ATOM 4762 O O . PHE A 1 626 ? -1.983 33.621 3.852 1.00 94.38 626 PHE A O 1
ATOM 4769 N N . GLU A 1 627 ? -2.734 34.626 5.712 1.00 88.56 627 GLU A N 1
ATOM 4770 C CA . GLU A 1 627 ? -3.123 35.890 5.071 1.00 88.56 627 GLU A CA 1
ATOM 4771 C C . GLU A 1 627 ? -1.998 36.493 4.209 1.00 88.56 627 GLU A C 1
ATOM 4773 O O . GLU A 1 627 ? -2.235 36.872 3.058 1.00 88.56 627 GLU A O 1
ATOM 4778 N N . ASP A 1 628 ? -0.759 36.476 4.709 1.00 87.00 628 ASP A N 1
ATOM 4779 C CA . ASP A 1 628 ? 0.421 36.989 3.996 1.00 87.00 628 ASP A CA 1
ATOM 4780 C C . ASP A 1 628 ? 0.838 36.118 2.795 1.00 87.00 628 ASP A C 1
ATOM 4782 O O . ASP A 1 628 ? 1.553 36.581 1.908 1.00 87.00 628 ASP A O 1
ATOM 4786 N N . ASN A 1 629 ? 0.365 34.869 2.729 1.00 88.06 629 ASN A N 1
ATOM 4787 C CA . ASN A 1 629 ? 0.695 33.891 1.685 1.00 88.06 629 ASN A CA 1
ATOM 4788 C C . ASN A 1 629 ? -0.493 33.587 0.751 1.00 88.06 629 ASN A C 1
ATOM 4790 O O . ASN A 1 629 ? -0.427 32.669 -0.069 1.00 88.06 629 ASN A O 1
ATOM 4794 N N . ARG A 1 630 ? -1.587 34.359 0.830 1.00 85.62 630 ARG A N 1
ATOM 4795 C CA . ARG A 1 630 ? -2.823 34.135 0.051 1.00 85.62 630 ARG A CA 1
ATOM 4796 C C . ARG A 1 630 ? -2.657 34.241 -1.473 1.00 85.62 630 ARG A C 1
ATOM 4798 O O . ARG A 1 630 ? -3.566 33.856 -2.202 1.00 85.62 630 ARG A O 1
ATOM 4805 N N . SER A 1 631 ? -1.561 34.835 -1.955 1.00 89.62 631 SER A N 1
ATOM 4806 C CA . SER A 1 631 ? -1.208 34.881 -3.384 1.00 89.62 631 SER A CA 1
ATOM 4807 C C . SER A 1 631 ? -0.487 33.625 -3.865 1.00 89.62 631 SER A C 1
ATOM 4809 O O . SER A 1 631 ? -0.483 33.354 -5.062 1.00 89.62 631 SER A O 1
ATOM 4811 N N . ASP A 1 632 ? 0.125 32.885 -2.940 1.00 91.69 632 ASP A N 1
ATOM 4812 C CA . ASP A 1 632 ? 1.029 31.776 -3.237 1.00 91.69 632 ASP A CA 1
ATOM 4813 C C . ASP A 1 632 ? 0.313 30.425 -3.095 1.00 91.69 632 ASP A C 1
ATOM 4815 O O . ASP A 1 632 ? 0.666 29.459 -3.774 1.00 91.69 632 ASP A O 1
ATOM 4819 N N . VAL A 1 633 ? -0.720 30.359 -2.247 1.00 93.00 633 VAL A N 1
ATOM 4820 C CA . VAL A 1 633 ? -1.498 29.146 -1.962 1.00 93.00 633 VAL A CA 1
ATOM 4821 C C . VAL A 1 633 ? -2.991 29.394 -2.143 1.00 93.00 633 VAL A C 1
ATOM 4823 O O . VAL A 1 633 ? -3.534 30.389 -1.665 1.00 93.00 633 VAL A O 1
ATOM 4826 N N . ASP A 1 634 ? -3.669 28.454 -2.800 1.00 93.62 634 ASP A N 1
ATOM 4827 C CA . ASP A 1 634 ? -5.122 28.447 -2.904 1.00 93.62 634 ASP A CA 1
ATOM 4828 C C . ASP A 1 634 ? -5.765 28.035 -1.570 1.00 93.62 634 ASP A C 1
ATOM 4830 O O . ASP A 1 634 ? -5.661 26.891 -1.123 1.00 93.62 634 ASP A O 1
ATOM 4834 N N . LEU A 1 635 ? -6.456 28.992 -0.948 1.00 93.88 635 LEU A N 1
ATOM 4835 C CA . LEU A 1 635 ? -7.183 28.832 0.314 1.00 93.88 635 LEU A CA 1
ATOM 4836 C C . LEU A 1 635 ? -8.690 28.603 0.107 1.00 93.88 635 LEU A C 1
ATOM 4838 O O . LEU A 1 635 ? -9.457 28.675 1.068 1.00 93.88 635 LEU A O 1
ATOM 4842 N N . SER A 1 636 ? -9.148 28.374 -1.127 1.00 93.12 636 SER A N 1
ATOM 4843 C CA . SER A 1 636 ? -10.568 28.202 -1.459 1.00 93.12 636 SER A CA 1
ATOM 4844 C C . SER A 1 636 ? -11.233 27.097 -0.636 1.00 93.12 636 SER A C 1
ATOM 4846 O O . SER A 1 636 ? -12.296 27.325 -0.058 1.00 93.12 636 SER A O 1
ATOM 4848 N N . SER A 1 637 ? -10.576 25.943 -0.491 1.00 92.62 637 SER A N 1
ATOM 4849 C CA . SER A 1 637 ? -11.077 24.828 0.318 1.00 92.62 637 SER A CA 1
ATOM 4850 C C . SER A 1 637 ? -11.175 25.180 1.799 1.00 92.62 637 SER A C 1
ATOM 4852 O O . SER A 1 637 ? -12.107 24.747 2.463 1.00 92.62 637 SER A O 1
ATOM 4854 N N . LEU A 1 638 ? -10.233 25.979 2.311 1.00 93.06 638 LEU A N 1
ATOM 4855 C CA . LEU A 1 638 ? -10.217 26.413 3.706 1.00 93.06 638 LEU A CA 1
ATOM 4856 C C . LEU A 1 638 ? -11.328 27.430 3.996 1.00 93.06 638 LEU A C 1
ATOM 4858 O O . LEU A 1 638 ? -11.892 27.409 5.076 1.00 93.06 638 LEU A O 1
ATOM 4862 N N . ARG A 1 639 ? -11.669 28.294 3.030 1.00 93.44 639 ARG A N 1
ATOM 4863 C CA . ARG A 1 639 ? -12.779 29.261 3.145 1.00 93.44 639 ARG A CA 1
ATOM 4864 C C . ARG A 1 639 ? -14.159 28.633 2.940 1.00 93.44 639 ARG A C 1
ATOM 4866 O O . ARG A 1 639 ? -15.150 29.185 3.404 1.00 93.44 639 ARG A O 1
ATOM 4873 N N . ALA A 1 640 ? -14.231 27.558 2.156 1.00 93.62 640 ALA A N 1
ATOM 4874 C CA . ALA A 1 640 ? -15.466 26.819 1.905 1.00 93.62 640 ALA A CA 1
ATOM 4875 C C . ALA A 1 640 ? -15.802 25.839 3.039 1.00 93.62 640 ALA A C 1
ATOM 4877 O O . ALA A 1 640 ? -16.969 25.470 3.216 1.00 93.62 640 ALA A O 1
ATOM 4878 N N . PHE A 1 641 ? -14.779 25.388 3.768 1.00 92.12 641 PHE A N 1
ATOM 4879 C CA . PHE A 1 641 ? -14.954 24.657 5.010 1.00 92.12 641 PHE A CA 1
ATOM 4880 C C . PHE A 1 641 ? -15.594 25.572 6.052 1.00 92.12 641 PHE A C 1
ATOM 4882 O O . PHE A 1 641 ? -16.667 25.179 6.559 1.00 92.12 641 PHE A O 1
#

pLDDT: mean 84.14, std 22.24, range [23.48, 98.81]

Mean predicted aligned error: 10.92 Å

Secondary structure (DSSP, 8-state):
----------------------------PPPPPP-PPPPP--------------------------PPPP-THHHHTT------TT---HHHHHHHHHHHTTEETTEEEEEE----SSS-HHHHHHHHHH--S-S-EE-HHHHHHHHHHHHHHHHHTT---GGG--EEEEEEE-S-TTHHHHHHHHHHHHHTSTTEEEEEEEE--HHHHHHHIIIII-SEEEEE--TTS-TTEEEEEEEETTEEPPHHHHHHHHHHHHHHHHHHHHTTSPPPPPSSSSPP-SEE---HHHHHHHHHHHHHHHHH-TT--S---S-TTTT-BEEEE-TTSGGGGHHHHHHHTT-B-TT-BS-S--TT-TT-S--TT-HHHHHHHHHHHHHHT-SEEEEE-TTSSBEEEEEEETTTEEEEE-HHHHHHHHHHHHHHHSTT-EEEEETT--HHHHHHHHHTT-EEEEE-SSHHHHHHHHHHHTTSTT-EEEEE-TTSBEEEGGGTT-B-HHHHHHHHHHHHHHHHHTT----GGGGGTT----SEEEEEEEEBTT--HHHHHHHHHHHHHHHHHHHTSTT---EE-TT--SSEEEE-STTS-EEEEEE-SSSSEEEEEEEES-HHHHIIIIIHHHHHHTGGGTTTB--HHHHH-

Organism: NCBI:txid2856

Nearest PDB structures (foldseek):
  2fkf-assembly1_A  TM=8.664E-01  e=1.110E-33  Pseudomonas aeruginosa
  2fkm-assembly1_X  TM=8.623E-01  e=2.090E-33  Pseudomonas aeruginosa
  1wqa-assembly1_A  TM=8.354E-01  e=8.250E-30  Pyrococcus horikoshii
  6gyz-assembly1_B  TM=8.150E-01  e=1.353E-25  Staphylococcus aureus
  3pdk-assembly1_B  TM=8.019E-01  e=8.569E-25  Bacillus anthracis